Protein AF-A0A1B6FJ14-F1 (afdb_monomer_lite)

Organism: NCBI:txid1464854

InterPro domains:
  IPR021629 Mediator complex, subunit Med23 [PF11573] (1-487)
  IPR021629 Mediator complex, subunit Med23 [PTHR12691] (1-486)

pLDDT: mean 85.13, std 12.95, range [33.59, 96.62]

Structure (mmCIF, N/CA/C/O backbone):
data_AF-A0A1B6FJ14-F1
#
_entry.id   AF-A0A1B6FJ14-F1
#
loop_
_atom_site.group_PDB
_atom_site.id
_atom_site.type_symbol
_atom_site.label_atom_id
_atom_site.label_alt_id
_atom_site.label_comp_id
_atom_site.label_asym_id
_atom_site.label_entity_id
_atom_site.label_seq_id
_atom_site.pdbx_PDB_ins_code
_atom_site.Cartn_x
_atom_site.Cartn_y
_atom_site.Cartn_z
_atom_site.occupancy
_atom_site.B_iso_or_equiv
_atom_site.auth_seq_id
_atom_site.auth_comp_id
_atom_site.auth_asym_id
_atom_site.auth_atom_id
_atom_site.pdbx_PDB_model_num
ATOM 1 N N . VAL A 1 1 ? 1.986 -11.363 -23.035 1.00 88.62 1 VAL A N 1
ATOM 2 C CA . VAL A 1 1 ? 2.989 -10.595 -23.814 1.00 88.62 1 VAL A CA 1
ATOM 3 C C . VAL A 1 1 ? 2.751 -10.686 -25.316 1.00 88.62 1 VAL A C 1
ATOM 5 O O . VAL A 1 1 ? 2.374 -9.671 -25.868 1.00 88.62 1 VAL A O 1
ATOM 8 N N . ILE A 1 2 ? 2.880 -11.846 -25.982 1.00 90.25 2 ILE A N 1
ATOM 9 C CA . ILE A 1 2 ? 2.656 -11.937 -27.448 1.00 90.25 2 ILE A CA 1
ATOM 10 C C . ILE A 1 2 ? 1.263 -11.435 -27.858 1.00 90.25 2 ILE A C 1
ATOM 12 O O . ILE A 1 2 ? 1.171 -10.560 -28.704 1.00 90.25 2 ILE A O 1
ATOM 16 N N . LEU A 1 3 ? 0.205 -11.865 -27.161 1.00 90.25 3 LEU A N 1
ATOM 17 C CA . LEU A 1 3 ? -1.153 -11.353 -27.386 1.00 90.25 3 LEU A CA 1
ATOM 18 C C . LEU A 1 3 ? -1.261 -9.825 -27.214 1.00 90.25 3 LEU A C 1
ATOM 20 O O . LEU A 1 3 ? -2.037 -9.177 -27.903 1.00 90.25 3 LEU A O 1
ATOM 24 N N . ALA A 1 4 ? -0.491 -9.240 -26.290 1.00 89.81 4 ALA A N 1
ATOM 25 C CA . ALA A 1 4 ? -0.471 -7.791 -26.099 1.00 89.81 4 ALA A CA 1
ATOM 26 C C . ALA A 1 4 ? 0.242 -7.085 -27.261 1.00 89.81 4 ALA A C 1
ATOM 28 O O . ALA A 1 4 ? -0.247 -6.066 -27.726 1.00 89.81 4 ALA A O 1
ATOM 29 N N . MET A 1 5 ? 1.330 -7.669 -27.780 1.00 89.56 5 MET A N 1
ATOM 30 C CA . MET A 1 5 ? 2.004 -7.191 -28.994 1.00 89.56 5 MET A CA 1
ATOM 31 C C . MET A 1 5 ? 1.083 -7.264 -30.221 1.00 89.56 5 MET A C 1
ATOM 33 O O . MET A 1 5 ? 1.010 -6.304 -30.975 1.00 89.56 5 MET A O 1
ATOM 37 N N . GLU A 1 6 ? 0.350 -8.366 -30.399 1.00 89.69 6 GLU A N 1
ATOM 38 C CA . GLU A 1 6 ? -0.616 -8.543 -31.497 1.00 89.69 6 GLU A CA 1
ATOM 39 C C . GLU A 1 6 ? -1.762 -7.523 -31.410 1.00 89.69 6 GLU A C 1
ATOM 41 O O . GLU A 1 6 ? -2.133 -6.922 -32.415 1.00 89.69 6 GLU A O 1
ATOM 46 N N . ARG A 1 7 ? -2.284 -7.267 -30.201 1.00 88.12 7 ARG A N 1
ATOM 47 C CA . ARG A 1 7 ? -3.296 -6.222 -29.974 1.00 88.12 7 ARG A CA 1
ATOM 48 C C . ARG A 1 7 ? -2.757 -4.821 -30.237 1.00 88.12 7 ARG A C 1
ATOM 50 O O . ARG A 1 7 ? -3.455 -4.046 -30.871 1.00 88.12 7 ARG A O 1
ATOM 57 N N . SER A 1 8 ? -1.529 -4.517 -29.813 1.00 87.56 8 SER A N 1
ATOM 58 C CA . SER A 1 8 ? -0.868 -3.245 -30.140 1.00 87.56 8 SER A CA 1
ATOM 59 C C . SER A 1 8 ? -0.701 -3.042 -31.640 1.00 87.56 8 SER A C 1
ATOM 61 O O . SER A 1 8 ? -0.742 -1.907 -32.093 1.00 87.56 8 SER A O 1
ATOM 63 N N . GLU A 1 9 ? -0.522 -4.116 -32.410 1.00 85.88 9 GLU A N 1
ATOM 64 C CA . GLU A 1 9 ? -0.414 -4.029 -33.865 1.00 85.88 9 GLU A CA 1
ATOM 65 C C . GLU A 1 9 ? -1.775 -3.761 -34.529 1.00 85.88 9 GLU A C 1
ATOM 67 O O . GLU A 1 9 ? -1.866 -2.933 -35.438 1.00 85.88 9 GLU A O 1
ATOM 72 N N . ALA A 1 10 ? -2.829 -4.416 -34.027 1.00 83.38 10 ALA A N 1
ATOM 73 C CA . ALA A 1 10 ? -4.210 -4.257 -34.484 1.00 83.38 10 ALA A CA 1
ATOM 74 C C . ALA A 1 10 ? -4.867 -2.933 -34.047 1.00 83.38 10 ALA A C 1
ATOM 76 O O . ALA A 1 10 ? -5.878 -2.535 -34.628 1.00 83.38 10 ALA A O 1
ATOM 77 N N . ASP A 1 11 ? -4.313 -2.261 -33.034 1.00 78.56 11 ASP A N 1
ATOM 78 C CA . ASP A 1 11 ? -4.767 -0.946 -32.589 1.00 78.56 11 ASP A CA 1
ATOM 79 C C . ASP A 1 11 ? -4.432 0.096 -33.676 1.00 78.56 11 ASP A C 1
ATOM 81 O O . ASP A 1 11 ? -3.266 0.386 -33.971 1.00 78.56 11 ASP A O 1
ATOM 85 N N . ASN A 1 12 ? -5.478 0.611 -34.327 1.00 61.50 12 ASN A N 1
ATOM 86 C CA . ASN A 1 12 ? -5.401 1.642 -35.368 1.00 61.50 12 ASN A CA 1
ATOM 87 C C . ASN A 1 12 ? -5.776 3.034 -34.832 1.00 61.50 12 ASN A C 1
ATOM 89 O O . ASN A 1 12 ? -5.939 3.964 -35.622 1.00 61.50 12 ASN A O 1
ATOM 93 N N . SER A 1 13 ? -5.933 3.192 -33.512 1.00 59.62 13 SER A N 1
ATOM 94 C CA . SER A 1 13 ? -6.121 4.506 -32.895 1.00 59.62 13 SER A CA 1
ATOM 95 C C . SER A 1 13 ? -4.941 5.413 -33.253 1.00 59.62 13 SER A C 1
ATOM 97 O O . SER A 1 13 ? -3.783 5.023 -33.077 1.00 59.62 13 SER A O 1
ATOM 99 N N . ALA A 1 14 ? -5.226 6.608 -33.771 1.00 49.38 14 ALA A N 1
ATOM 100 C CA . ALA A 1 14 ? -4.196 7.589 -34.085 1.00 49.38 14 ALA A CA 1
ATOM 101 C C . ALA A 1 14 ? -3.351 7.899 -32.828 1.00 49.38 14 ALA A C 1
ATOM 103 O O . ALA A 1 14 ? -3.902 7.957 -31.727 1.00 49.38 14 ALA A O 1
ATOM 104 N N . PRO A 1 15 ? -2.032 8.129 -32.966 1.00 51.28 15 PRO A N 1
ATOM 105 C CA . PRO A 1 15 ? -1.120 8.362 -31.839 1.00 51.28 15 PRO A CA 1
ATOM 106 C C . PRO A 1 15 ? -1.420 9.629 -31.008 1.00 51.28 15 PRO A C 1
ATOM 108 O O . PRO A 1 15 ? -0.777 9.836 -29.979 1.00 51.28 15 PRO A O 1
ATOM 111 N N . ASP A 1 16 ? -2.379 10.459 -31.433 1.00 44.72 16 ASP A N 1
ATOM 112 C CA . ASP A 1 16 ? -2.695 11.767 -30.842 1.00 44.72 16 ASP A CA 1
ATOM 113 C C . ASP A 1 16 ? -3.984 11.815 -30.009 1.00 44.72 16 ASP A C 1
ATOM 115 O O . ASP A 1 16 ? -4.254 12.829 -29.368 1.00 44.72 16 ASP A O 1
ATOM 119 N N . THR A 1 17 ? -4.782 10.745 -29.961 1.00 46.00 17 THR A N 1
ATOM 120 C CA . THR A 1 17 ? -5.896 10.679 -29.005 1.00 46.00 17 THR A CA 1
ATOM 121 C C . THR A 1 17 ? -5.366 10.249 -27.642 1.00 46.00 17 THR A C 1
ATOM 123 O O . THR A 1 17 ? -4.935 9.113 -27.476 1.00 46.00 17 THR A O 1
ATOM 126 N N . GLU A 1 18 ? -5.421 11.154 -26.659 1.00 47.81 18 GLU A N 1
ATOM 127 C CA . GLU A 1 18 ? -5.037 10.961 -25.245 1.00 47.81 18 GLU A CA 1
ATOM 128 C C . GLU A 1 18 ? -5.833 9.861 -24.505 1.00 47.81 18 GLU A C 1
ATOM 130 O O . GLU A 1 18 ? -5.711 9.699 -23.290 1.00 47.81 18 GLU A O 1
ATOM 135 N N . GLU A 1 19 ? -6.657 9.088 -25.211 1.00 50.31 19 GLU A N 1
ATOM 136 C CA . GLU A 1 19 ? -7.414 7.991 -24.629 1.00 50.31 19 GLU A CA 1
ATOM 137 C C . GLU A 1 19 ? -6.496 6.795 -24.367 1.00 50.31 19 GLU A C 1
ATOM 139 O O . GLU A 1 19 ? -5.926 6.183 -25.272 1.00 50.31 19 GLU A O 1
ATOM 144 N N . ILE A 1 20 ? -6.370 6.443 -23.086 1.00 58.31 20 ILE A N 1
ATOM 145 C CA . ILE A 1 20 ? -5.693 5.230 -22.633 1.00 58.31 20 ILE A CA 1
ATOM 146 C C . ILE A 1 20 ? -6.404 4.024 -23.259 1.00 58.31 20 ILE A C 1
ATOM 148 O O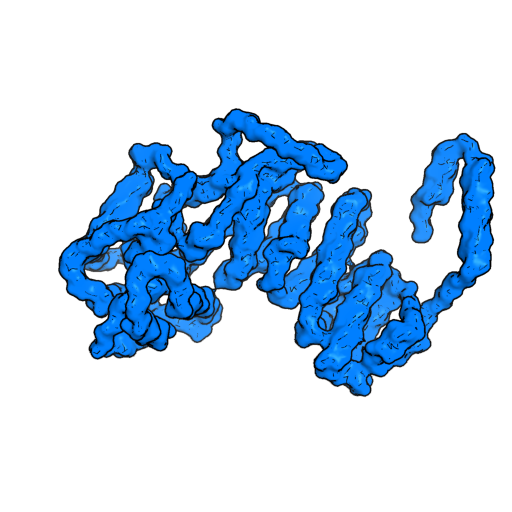 . ILE A 1 20 ? -7.467 3.606 -22.792 1.00 58.31 20 ILE A O 1
ATOM 152 N N . THR A 1 21 ? -5.825 3.454 -24.317 1.00 66.88 21 THR A N 1
ATOM 153 C CA . THR A 1 21 ? -6.451 2.334 -25.024 1.00 66.88 21 THR A CA 1
ATOM 154 C C . THR A 1 21 ? -6.507 1.088 -24.136 1.00 66.88 21 THR A C 1
ATOM 156 O O . THR A 1 21 ? -5.682 0.884 -23.239 1.00 66.88 21 THR A O 1
ATOM 159 N N . ASN A 1 22 ? -7.458 0.187 -24.404 1.00 73.44 22 ASN A N 1
ATOM 160 C CA . ASN A 1 22 ? -7.544 -1.120 -23.731 1.00 73.44 22 ASN A CA 1
ATOM 161 C C . ASN A 1 22 ? -6.219 -1.904 -23.792 1.00 73.44 22 ASN A C 1
ATOM 163 O O . ASN A 1 22 ? -5.905 -2.706 -22.908 1.00 73.44 22 ASN A O 1
ATOM 167 N N . THR A 1 23 ? -5.420 -1.650 -24.827 1.00 80.88 23 THR A N 1
ATOM 168 C CA . THR A 1 23 ? -4.091 -2.223 -25.010 1.00 80.88 23 THR A CA 1
ATOM 169 C C . THR A 1 23 ? -3.090 -1.700 -23.976 1.00 80.88 23 THR A C 1
ATOM 171 O O . THR A 1 23 ? -2.295 -2.481 -23.452 1.00 80.88 23 THR A O 1
ATOM 174 N N . HIS A 1 24 ? -3.149 -0.416 -23.613 1.00 81.38 24 HIS A N 1
ATOM 175 C CA . HIS A 1 24 ? -2.299 0.160 -22.570 1.00 81.38 24 HIS A CA 1
ATOM 176 C C . HIS A 1 24 ? -2.573 -0.464 -21.193 1.00 81.38 24 HIS A C 1
ATOM 178 O O . HIS A 1 24 ? -1.639 -0.876 -20.503 1.00 81.38 24 HIS A O 1
ATOM 184 N N . TRP A 1 25 ? -3.847 -0.642 -20.826 1.00 84.44 25 TRP A N 1
ATOM 185 C CA . TRP A 1 25 ? -4.232 -1.316 -19.578 1.00 84.44 25 TRP A CA 1
ATOM 186 C C . TRP A 1 25 ? -3.710 -2.752 -19.498 1.00 84.44 25 TRP A C 1
ATOM 188 O O . TRP A 1 25 ? -3.242 -3.192 -18.445 1.00 84.44 25 TRP A O 1
ATOM 198 N N . LEU A 1 26 ? -3.726 -3.476 -20.621 1.00 89.94 26 LEU A N 1
ATOM 199 C CA . LEU A 1 26 ? -3.150 -4.816 -20.699 1.00 89.94 26 LEU A CA 1
ATOM 200 C C . LEU A 1 26 ? -1.639 -4.801 -20.420 1.00 89.94 26 LEU A C 1
ATOM 202 O O . LEU A 1 26 ? -1.144 -5.679 -19.712 1.00 89.94 26 LEU A O 1
ATOM 206 N N . TRP A 1 27 ? -0.905 -3.813 -20.939 1.00 90.94 27 TRP A N 1
ATOM 207 C CA . TRP A 1 27 ? 0.526 -3.656 -20.667 1.00 90.94 27 TRP A CA 1
ATOM 208 C C . TRP A 1 27 ? 0.814 -3.316 -19.202 1.00 90.94 27 TRP A C 1
ATOM 210 O O . TRP A 1 27 ? 1.713 -3.921 -18.616 1.00 90.94 27 TRP A O 1
ATOM 220 N N . LEU A 1 28 ? 0.028 -2.427 -18.589 1.00 86.38 28 LEU A N 1
ATOM 221 C CA . LEU A 1 28 ? 0.143 -2.108 -17.161 1.00 86.38 28 LEU A CA 1
ATOM 222 C C . LEU A 1 28 ? -0.124 -3.337 -16.282 1.00 86.38 28 LEU A C 1
ATOM 224 O O . LEU A 1 28 ? 0.663 -3.646 -15.385 1.00 86.38 28 LEU A O 1
ATOM 228 N N . HIS A 1 29 ? -1.181 -4.094 -16.586 1.00 89.19 29 HIS A N 1
ATOM 229 C CA . HIS A 1 29 ? -1.496 -5.326 -15.868 1.00 89.19 29 HIS A CA 1
ATOM 230 C C . HIS A 1 29 ? -0.374 -6.367 -15.999 1.00 89.19 29 HIS A C 1
ATOM 232 O O . HIS A 1 29 ? 0.065 -6.941 -15.001 1.00 89.19 29 HIS A O 1
ATOM 238 N N . LEU A 1 30 ? 0.141 -6.574 -17.218 1.00 90.12 30 LEU A N 1
ATOM 239 C CA . LEU A 1 30 ? 1.275 -7.469 -17.460 1.00 90.12 30 LEU A CA 1
ATOM 240 C C . LEU A 1 30 ? 2.523 -7.037 -16.690 1.00 90.12 30 LEU A C 1
ATOM 242 O O . LEU A 1 30 ? 3.234 -7.900 -16.179 1.00 90.12 30 LEU A O 1
ATOM 246 N N . SER A 1 31 ? 2.775 -5.730 -16.599 1.00 88.25 31 SER A N 1
ATOM 247 C CA . SER A 1 31 ? 3.900 -5.174 -15.853 1.00 88.25 31 SER A CA 1
ATOM 248 C C . SER A 1 31 ? 3.872 -5.619 -14.391 1.00 88.25 31 SER A C 1
ATOM 250 O O . SER A 1 31 ? 4.818 -6.255 -13.935 1.00 88.25 31 SER A O 1
ATOM 252 N N . SER A 1 32 ? 2.775 -5.362 -13.672 1.00 86.50 32 SER A N 1
ATOM 253 C CA . SER A 1 32 ? 2.666 -5.712 -12.245 1.00 86.50 32 SER A CA 1
ATOM 254 C C . SER A 1 32 ? 2.703 -7.234 -12.015 1.00 86.50 32 SER A C 1
ATOM 256 O O . SER A 1 32 ? 3.443 -7.724 -11.160 1.00 86.50 32 SER A O 1
ATOM 258 N N . GLN A 1 33 ? 1.996 -8.014 -12.844 1.00 88.75 33 GLN A N 1
ATOM 259 C CA . GLN A 1 33 ? 1.930 -9.476 -12.701 1.00 88.75 33 GLN A CA 1
ATOM 260 C C . GLN A 1 33 ? 3.269 -10.173 -12.967 1.00 88.75 33 GLN A C 1
ATOM 262 O O . GLN A 1 33 ? 3.675 -11.059 -12.214 1.00 88.75 33 GLN A O 1
ATOM 267 N N . LEU A 1 34 ? 3.982 -9.791 -14.032 1.00 88.69 34 LEU A N 1
ATOM 268 C CA . LEU A 1 34 ? 5.263 -10.420 -14.362 1.00 88.69 34 LEU A CA 1
ATOM 269 C C . LEU A 1 34 ? 6.309 -10.168 -13.278 1.00 88.69 34 LEU A C 1
ATOM 271 O O . LEU A 1 34 ? 7.073 -11.075 -12.955 1.00 88.69 34 LEU A O 1
ATOM 275 N N . ILE A 1 35 ? 6.315 -8.973 -12.684 1.00 88.62 35 ILE A N 1
ATOM 276 C CA . ILE A 1 35 ? 7.221 -8.647 -11.579 1.00 88.62 35 ILE A CA 1
ATOM 277 C C . ILE A 1 35 ? 6.997 -9.610 -10.416 1.00 88.62 35 ILE A C 1
ATOM 279 O O . ILE A 1 35 ? 7.972 -10.163 -9.912 1.00 88.62 35 ILE A O 1
ATOM 283 N N . TYR A 1 36 ? 5.741 -9.879 -10.048 1.00 86.44 36 TYR A N 1
ATOM 284 C CA . TYR A 1 36 ? 5.411 -10.841 -8.998 1.00 86.44 36 TYR A CA 1
ATOM 285 C C . TYR A 1 36 ? 5.994 -12.234 -9.292 1.00 86.44 36 TYR A C 1
ATOM 287 O O . TYR A 1 36 ? 6.781 -12.758 -8.503 1.00 86.44 36 TYR A O 1
ATOM 295 N N . PHE A 1 37 ? 5.687 -12.822 -10.454 1.00 89.06 37 PHE A N 1
ATOM 296 C CA . PHE A 1 37 ? 6.139 -14.183 -10.772 1.00 89.06 37 PHE A CA 1
ATOM 297 C C . PHE A 1 37 ? 7.660 -14.322 -10.832 1.00 89.06 37 PHE A C 1
ATOM 299 O O . PHE A 1 37 ? 8.198 -15.352 -10.425 1.00 89.06 37 PHE A O 1
ATOM 306 N N . VAL A 1 38 ? 8.365 -13.307 -11.332 1.00 85.25 38 VAL A N 1
ATOM 307 C CA . VAL A 1 38 ? 9.826 -13.369 -11.423 1.00 85.25 38 VAL A CA 1
ATOM 308 C C . VAL A 1 38 ? 10.478 -13.087 -10.063 1.00 85.25 38 VAL A C 1
ATOM 310 O O . VAL A 1 38 ? 11.433 -13.770 -9.698 1.00 85.25 38 VAL A O 1
ATOM 313 N N . LEU A 1 39 ? 9.952 -12.144 -9.271 1.00 84.06 39 LEU A N 1
ATOM 314 C CA . LEU A 1 39 ? 10.476 -11.824 -7.936 1.00 84.06 39 LEU A CA 1
ATOM 315 C C . LEU A 1 39 ? 10.366 -13.017 -6.975 1.00 84.06 39 LEU A C 1
ATOM 317 O O . LEU A 1 39 ? 11.308 -13.293 -6.234 1.00 84.06 39 LEU A O 1
ATOM 321 N N . PHE A 1 40 ? 9.248 -13.747 -7.024 1.00 84.31 40 PHE A N 1
ATOM 322 C CA . PHE A 1 40 ? 9.023 -14.959 -6.228 1.00 84.31 40 PHE A CA 1
ATOM 323 C C . PHE A 1 40 ? 9.589 -16.236 -6.872 1.00 84.31 40 PHE A C 1
ATOM 325 O O . PHE A 1 40 ? 9.293 -17.336 -6.417 1.00 84.31 40 PHE A O 1
ATOM 332 N N . GLN A 1 41 ? 10.425 -16.101 -7.909 1.00 85.62 41 GLN A N 1
ATOM 333 C CA . GLN A 1 41 ? 11.130 -17.204 -8.577 1.00 85.62 41 GLN A CA 1
ATOM 334 C C . GLN A 1 41 ? 10.221 -18.275 -9.210 1.00 85.62 41 GLN A C 1
ATOM 336 O O . GLN A 1 41 ? 10.688 -19.359 -9.554 1.00 85.62 41 GLN A O 1
ATOM 341 N N . PHE A 1 42 ? 8.943 -17.970 -9.447 1.00 90.12 42 PHE A N 1
ATOM 342 C CA . PHE A 1 42 ? 8.042 -18.835 -10.216 1.00 90.12 42 PHE A CA 1
ATOM 343 C C . PHE A 1 42 ? 8.366 -18.822 -11.714 1.00 90.12 42 PHE A C 1
ATOM 345 O O . PHE A 1 42 ? 8.041 -19.768 -12.430 1.00 90.12 42 PHE A O 1
ATOM 352 N N . ALA A 1 43 ? 9.007 -17.756 -12.197 1.00 89.94 43 ALA A N 1
ATOM 353 C CA . ALA 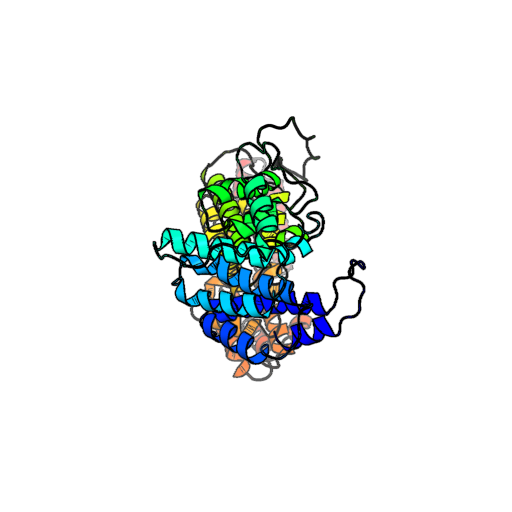A 1 43 ? 9.452 -17.637 -13.575 1.00 89.94 43 ALA A CA 1
ATOM 354 C C . ALA A 1 43 ? 10.888 -17.102 -13.665 1.00 89.94 43 ALA A C 1
ATOM 356 O O . ALA A 1 43 ? 11.313 -16.263 -12.876 1.00 89.94 43 ALA A O 1
ATOM 357 N N . SER A 1 44 ? 11.634 -17.571 -14.668 1.00 92.06 44 SER A N 1
ATOM 358 C CA . SER A 1 44 ? 13.017 -17.150 -14.917 1.00 92.06 44 SER A CA 1
ATOM 359 C C . SER A 1 44 ? 13.071 -16.083 -16.009 1.00 92.06 44 SER A C 1
ATOM 361 O O . SER A 1 44 ? 12.672 -16.332 -17.149 1.00 92.06 44 SER A O 1
ATOM 363 N N . PHE A 1 45 ? 13.597 -14.902 -15.674 1.00 92.25 45 PHE A N 1
ATOM 364 C CA . PHE A 1 45 ? 13.746 -13.778 -16.603 1.00 92.25 45 PHE A CA 1
ATOM 365 C C . PHE A 1 45 ? 14.487 -14.124 -17.909 1.00 92.25 45 PHE A C 1
ATOM 367 O O . PHE A 1 45 ? 13.909 -13.891 -18.973 1.00 92.25 45 PHE A O 1
ATOM 374 N N . PRO A 1 46 ? 15.702 -14.717 -17.897 1.00 93.62 46 PRO A N 1
ATOM 375 C CA . PRO A 1 46 ? 16.396 -15.060 -19.140 1.00 93.62 46 PRO A CA 1
ATOM 376 C C . PRO A 1 46 ? 15.585 -16.028 -20.012 1.00 93.62 46 PRO A C 1
ATOM 378 O O . PRO A 1 46 ? 15.556 -15.873 -21.234 1.00 93.62 46 PRO A O 1
ATOM 381 N N . ASN A 1 47 ? 14.867 -16.976 -19.399 1.00 93.50 47 ASN A N 1
ATOM 382 C CA . ASN A 1 47 ? 14.018 -17.922 -20.126 1.00 93.50 47 ASN A CA 1
ATOM 383 C C . ASN A 1 47 ? 12.814 -17.220 -20.764 1.00 93.50 47 ASN A C 1
ATOM 385 O O . ASN A 1 47 ? 12.493 -17.501 -21.917 1.00 93.50 47 ASN A O 1
ATOM 389 N N . ILE A 1 48 ? 12.180 -16.282 -20.050 1.00 93.31 48 ILE A N 1
ATOM 390 C CA . ILE A 1 48 ? 11.098 -15.453 -20.597 1.00 93.31 48 ILE A CA 1
ATOM 391 C C . ILE A 1 48 ? 11.604 -14.670 -21.811 1.00 93.31 48 ILE A C 1
ATOM 393 O O . ILE A 1 48 ? 10.984 -14.733 -22.869 1.00 93.31 48 ILE A O 1
ATOM 397 N N . VAL A 1 49 ? 12.735 -13.969 -21.691 1.00 94.38 49 VAL A N 1
ATOM 398 C CA . VAL A 1 49 ? 13.279 -13.130 -22.773 1.00 94.38 49 VAL A CA 1
ATOM 399 C C . VAL A 1 49 ? 13.655 -13.968 -23.996 1.00 94.38 49 VAL A C 1
ATOM 401 O O . VAL A 1 49 ? 13.290 -13.615 -25.116 1.00 94.38 49 VAL A O 1
ATOM 404 N N . MET A 1 50 ? 14.317 -15.111 -23.803 1.00 94.25 50 MET A N 1
ATOM 405 C CA . MET A 1 50 ? 14.675 -16.009 -24.908 1.00 94.25 50 MET A CA 1
ATOM 406 C C . MET A 1 50 ? 13.445 -16.643 -25.572 1.00 94.25 50 MET A C 1
ATOM 408 O O . MET A 1 50 ? 13.391 -16.741 -26.799 1.00 94.25 50 MET A O 1
ATOM 412 N N . ALA A 1 51 ? 12.434 -17.035 -24.791 1.00 94.00 51 ALA A N 1
ATOM 413 C CA . ALA A 1 51 ? 11.178 -17.550 -25.329 1.00 94.00 51 ALA A CA 1
ATOM 414 C C . ALA A 1 51 ? 10.404 -16.470 -26.101 1.00 94.00 51 ALA A C 1
ATOM 416 O O . ALA A 1 51 ? 9.837 -16.760 -27.155 1.00 94.00 51 ALA A O 1
ATOM 417 N N . LEU A 1 52 ? 10.404 -15.225 -25.612 1.00 94.12 52 LEU A N 1
ATOM 418 C CA . LEU A 1 52 ? 9.827 -14.082 -26.319 1.00 94.12 52 LEU A CA 1
ATOM 419 C C . LEU A 1 52 ? 10.556 -13.819 -27.632 1.00 94.12 52 LEU A C 1
ATOM 421 O O . LEU A 1 52 ? 9.895 -13.705 -28.657 1.00 94.12 52 LEU A O 1
ATOM 425 N N . HIS A 1 53 ? 11.889 -13.801 -27.621 1.00 94.25 53 HIS A N 1
ATOM 426 C CA . HIS A 1 53 ? 12.689 -13.659 -28.834 1.00 94.25 53 HIS A CA 1
ATOM 427 C C . HIS A 1 53 ? 12.344 -14.747 -29.860 1.00 94.25 53 HIS A C 1
ATOM 429 O O . HIS A 1 53 ? 12.064 -14.430 -31.006 1.00 94.25 53 HIS A O 1
ATOM 435 N N . SER A 1 54 ? 12.302 -16.022 -29.455 1.00 93.12 54 SER A N 1
ATOM 436 C CA . SER A 1 54 ? 11.951 -17.135 -30.353 1.00 93.12 54 SER A CA 1
ATOM 437 C C . SER A 1 54 ? 10.544 -16.995 -30.951 1.00 93.12 54 SER A C 1
ATOM 439 O O . SER A 1 54 ? 10.349 -17.230 -32.138 1.00 93.12 54 SER A O 1
ATOM 441 N N . LYS A 1 55 ? 9.561 -16.552 -30.154 1.00 92.25 55 LYS A N 1
ATOM 442 C CA . LYS A 1 55 ? 8.178 -16.359 -30.624 1.00 92.25 55 LYS A CA 1
ATOM 443 C C . LYS A 1 55 ? 7.978 -15.110 -31.486 1.00 92.25 55 LYS A C 1
ATOM 445 O O . LYS A 1 55 ? 7.040 -15.086 -32.278 1.00 92.25 55 LYS A O 1
ATOM 450 N N . LEU A 1 56 ? 8.796 -14.077 -31.294 1.00 91.69 56 LEU A N 1
ATOM 451 C CA . LEU A 1 56 ? 8.757 -12.838 -32.075 1.00 91.69 56 LEU A CA 1
ATOM 452 C C . LEU A 1 56 ? 9.628 -12.918 -33.331 1.00 91.69 56 LEU A C 1
ATOM 454 O O . LEU A 1 56 ? 9.375 -12.192 -34.286 1.00 91.69 56 LEU A O 1
ATOM 458 N N . ALA A 1 57 ? 10.630 -13.797 -33.358 1.00 89.50 57 ALA A N 1
ATOM 459 C CA . ALA A 1 57 ? 11.461 -14.013 -34.532 1.00 89.50 57 ALA A CA 1
ATOM 460 C C . ALA A 1 57 ? 10.587 -14.421 -35.729 1.00 89.50 57 ALA A C 1
ATOM 462 O O . ALA A 1 57 ? 9.808 -15.371 -35.657 1.00 89.50 57 ALA A O 1
ATOM 463 N N . GLY A 1 58 ? 10.700 -13.672 -36.827 1.00 83.19 58 GLY A N 1
ATOM 464 C CA . GLY A 1 58 ? 9.878 -13.865 -38.025 1.00 83.19 58 GLY A CA 1
ATOM 465 C C . GLY A 1 58 ? 8.477 -13.243 -37.965 1.00 83.19 58 GLY A C 1
ATOM 466 O O . GLY A 1 58 ? 7.713 -13.422 -38.908 1.00 83.19 58 GLY A O 1
ATOM 467 N N . ARG A 1 59 ? 8.127 -12.508 -36.898 1.00 86.31 59 ARG A N 1
ATOM 468 C CA . ARG A 1 59 ? 6.888 -11.719 -36.805 1.00 86.31 59 ARG A CA 1
ATOM 469 C C . ARG A 1 59 ? 7.218 -10.226 -36.760 1.00 86.31 59 ARG A C 1
ATOM 471 O O . ARG A 1 59 ? 7.931 -9.784 -35.863 1.00 86.31 59 ARG A O 1
ATOM 478 N N . ASP A 1 60 ? 6.643 -9.434 -37.660 1.00 84.00 60 ASP A N 1
ATOM 479 C CA . ASP A 1 60 ? 6.800 -7.970 -37.664 1.00 84.00 60 ASP A CA 1
ATOM 480 C C . ASP A 1 60 ? 5.819 -7.281 -36.698 1.00 84.00 60 ASP A C 1
ATOM 482 O O . ASP A 1 60 ? 4.990 -6.469 -37.088 1.00 84.00 60 ASP A O 1
ATOM 486 N N . LEU A 1 61 ? 5.910 -7.619 -35.408 1.00 86.69 61 LEU A N 1
ATOM 487 C CA . LEU A 1 61 ? 5.133 -6.979 -34.339 1.00 86.69 61 LEU A CA 1
ATOM 488 C C . LEU A 1 61 ? 6.005 -5.936 -33.640 1.00 86.69 61 LEU A C 1
ATOM 490 O O . LEU A 1 61 ? 6.830 -6.290 -32.793 1.00 86.69 61 LEU A O 1
ATOM 494 N N . ARG A 1 62 ? 5.851 -4.656 -33.997 1.00 85.69 62 ARG A N 1
ATOM 495 C CA . ARG A 1 62 ? 6.777 -3.599 -33.543 1.00 85.69 62 ARG A CA 1
ATOM 496 C C . ARG A 1 62 ? 6.100 -2.442 -32.823 1.00 85.69 62 ARG A C 1
ATOM 498 O O . ARG A 1 62 ? 6.767 -1.819 -32.000 1.00 85.69 62 ARG A O 1
ATOM 505 N N . LYS A 1 63 ? 4.798 -2.193 -33.023 1.00 86.81 63 LYS A N 1
ATOM 506 C CA . LYS A 1 63 ? 4.107 -1.065 -32.363 1.00 86.81 63 LYS A CA 1
ATOM 507 C C . LYS A 1 63 ? 4.173 -1.130 -30.829 1.00 86.81 63 LYS A C 1
ATOM 509 O O . LYS A 1 63 ? 4.316 -0.109 -30.170 1.00 86.81 63 LYS A O 1
ATOM 514 N N . GLY A 1 64 ? 4.135 -2.331 -30.247 1.00 88.50 64 GLY A N 1
ATOM 515 C CA . GLY A 1 64 ? 4.189 -2.541 -28.792 1.00 88.50 64 GLY A CA 1
ATOM 516 C C . GLY A 1 64 ? 5.593 -2.564 -28.165 1.00 88.50 64 GLY A C 1
ATOM 517 O O . GLY A 1 64 ? 5.710 -2.856 -26.973 1.00 88.50 64 GLY A O 1
ATOM 518 N N . ARG A 1 65 ? 6.667 -2.307 -28.931 1.00 92.62 65 ARG A N 1
ATOM 519 C CA . ARG A 1 65 ? 8.055 -2.519 -28.468 1.00 92.62 65 ARG A CA 1
ATOM 520 C C . ARG A 1 65 ? 8.420 -1.694 -27.233 1.00 92.62 65 ARG A C 1
ATOM 522 O O . ARG A 1 65 ? 9.034 -2.228 -26.314 1.00 92.62 65 ARG A O 1
ATOM 529 N N . ASP A 1 66 ? 7.983 -0.440 -27.167 1.00 93.31 66 ASP A N 1
ATOM 530 C CA . ASP A 1 66 ? 8.329 0.466 -26.065 1.00 93.31 66 ASP A CA 1
ATOM 531 C C . ASP A 1 66 ? 7.611 0.063 -24.768 1.00 93.31 66 ASP A C 1
ATOM 533 O O . ASP A 1 66 ? 8.199 0.072 -23.686 1.00 93.31 66 ASP A O 1
ATOM 537 N N . HIS A 1 67 ? 6.363 -0.409 -24.868 1.00 93.31 67 HIS A N 1
ATOM 538 C CA . HIS A 1 67 ? 5.651 -0.989 -23.728 1.00 93.31 67 HIS A CA 1
ATOM 539 C C . HIS A 1 67 ? 6.298 -2.291 -23.246 1.00 93.31 67 HIS A C 1
ATOM 541 O O . HIS A 1 67 ? 6.416 -2.503 -22.039 1.00 93.31 67 HIS A O 1
ATOM 547 N N . LEU A 1 68 ? 6.773 -3.140 -24.162 1.00 94.69 68 LEU A N 1
ATOM 548 C CA . LEU A 1 68 ? 7.524 -4.337 -23.793 1.00 94.69 68 LEU A CA 1
ATOM 549 C C . LEU A 1 68 ? 8.827 -3.977 -23.067 1.00 94.69 68 LEU A C 1
ATOM 551 O O . LEU A 1 68 ? 9.121 -4.557 -22.022 1.00 94.69 68 LEU A O 1
ATOM 555 N N . MET A 1 69 ? 9.587 -3.008 -23.582 1.00 95.62 69 MET A N 1
ATOM 556 C CA . MET A 1 69 ? 10.820 -2.551 -22.936 1.00 95.62 69 MET A CA 1
ATOM 557 C C . MET A 1 69 ? 10.543 -1.926 -21.572 1.00 95.62 69 MET A C 1
ATOM 559 O O . MET A 1 69 ? 11.288 -2.188 -20.634 1.00 95.62 69 MET A O 1
ATOM 563 N N . TRP A 1 70 ? 9.442 -1.193 -21.412 1.00 95.50 70 TRP A N 1
ATOM 564 C CA . TRP A 1 70 ? 9.007 -0.696 -20.107 1.00 95.50 70 TRP A CA 1
ATOM 565 C C . TRP A 1 70 ? 8.756 -1.822 -19.098 1.00 95.50 70 TRP A C 1
ATOM 567 O O . TRP A 1 70 ? 9.288 -1.776 -17.990 1.00 95.50 70 TRP A O 1
ATOM 577 N N . VAL A 1 71 ? 8.010 -2.863 -19.486 1.00 94.69 71 VAL A N 1
ATOM 578 C CA . VAL A 1 71 ? 7.746 -4.037 -18.633 1.00 94.69 71 VAL A CA 1
ATOM 579 C C . VAL A 1 71 ? 9.049 -4.722 -18.215 1.00 94.69 71 VAL A C 1
ATOM 581 O O . VAL A 1 71 ? 9.233 -5.067 -17.049 1.00 94.69 71 VAL A O 1
ATOM 584 N N . LEU A 1 72 ? 9.979 -4.903 -19.156 1.00 94.88 72 LEU A N 1
ATOM 585 C CA . LEU A 1 72 ? 11.268 -5.545 -18.887 1.00 94.88 72 LEU A CA 1
ATOM 586 C C . LEU A 1 72 ? 12.168 -4.659 -18.012 1.00 94.88 72 LEU A C 1
ATOM 588 O O . LEU A 1 72 ? 12.837 -5.170 -17.113 1.00 94.88 72 LEU A O 1
ATOM 592 N N . LEU A 1 73 ? 12.135 -3.337 -18.210 1.00 95.81 73 LEU A N 1
ATOM 593 C CA . LEU A 1 73 ? 12.854 -2.370 -17.384 1.00 95.81 73 LEU A CA 1
ATOM 594 C C . LEU A 1 73 ? 12.430 -2.454 -15.916 1.00 95.81 73 LEU A C 1
ATOM 596 O O . LEU A 1 73 ? 13.307 -2.402 -15.056 1.00 95.81 73 LEU A O 1
ATOM 600 N N . GLN A 1 74 ? 11.134 -2.627 -15.620 1.00 93.56 74 GLN A N 1
ATOM 601 C CA . GLN A 1 74 ? 10.661 -2.754 -14.234 1.00 93.56 74 GLN A CA 1
ATOM 602 C C . GLN A 1 74 ? 11.406 -3.852 -13.473 1.00 93.56 74 GLN A C 1
ATOM 604 O O . GLN A 1 74 ? 11.846 -3.651 -12.339 1.00 93.56 74 GLN A O 1
ATOM 609 N N . PHE A 1 75 ? 11.582 -5.006 -14.120 1.00 91.38 75 PHE A N 1
ATOM 610 C CA . PHE A 1 75 ? 12.293 -6.125 -13.525 1.00 91.38 75 PHE A CA 1
ATOM 611 C C . PHE A 1 75 ? 13.801 -5.875 -13.446 1.00 91.38 75 PHE A C 1
ATOM 613 O O . PHE A 1 75 ? 14.412 -6.124 -12.405 1.00 91.38 75 PHE A O 1
ATOM 620 N N . ILE A 1 76 ? 14.411 -5.382 -14.528 1.00 93.75 76 ILE A N 1
ATOM 621 C CA . ILE A 1 76 ? 15.859 -5.146 -14.593 1.00 93.75 76 ILE A CA 1
ATOM 622 C C . ILE A 1 76 ? 16.264 -4.136 -13.522 1.00 93.75 76 ILE A C 1
ATOM 624 O O . ILE A 1 76 ? 17.088 -4.448 -12.669 1.00 93.75 76 ILE A O 1
ATOM 628 N N . SER A 1 77 ? 15.635 -2.963 -13.501 1.00 92.44 77 SER A N 1
ATOM 629 C CA . SER A 1 77 ? 15.934 -1.904 -12.536 1.00 92.44 77 SER A CA 1
ATOM 630 C C . SER A 1 77 ? 15.787 -2.380 -11.082 1.00 92.44 77 SER A C 1
ATOM 632 O O . SER A 1 77 ? 16.653 -2.093 -10.259 1.00 92.44 77 SER A O 1
ATOM 634 N N . GLY A 1 78 ? 14.760 -3.183 -10.770 1.00 88.25 78 GLY A N 1
ATOM 635 C CA . GLY A 1 78 ? 14.511 -3.680 -9.411 1.00 88.25 78 GLY A CA 1
ATOM 636 C C . GLY A 1 78 ? 15.373 -4.862 -8.953 1.00 88.25 78 GLY A C 1
ATOM 637 O O . GLY A 1 78 ? 15.504 -5.084 -7.751 1.00 88.25 78 GLY A O 1
ATOM 638 N N . SER A 1 79 ? 15.957 -5.641 -9.870 1.00 90.25 79 SER A N 1
ATOM 639 C CA . SER A 1 79 ? 16.604 -6.922 -9.530 1.00 90.25 79 SER A CA 1
ATOM 640 C C . SER A 1 79 ? 18.068 -7.041 -9.964 1.00 90.25 79 SER A C 1
ATOM 642 O O . SER A 1 79 ? 18.766 -7.941 -9.482 1.00 90.25 79 SER A O 1
ATOM 644 N N . ILE A 1 80 ? 18.563 -6.142 -10.825 1.00 91.31 80 ILE A N 1
ATOM 645 C CA . ILE A 1 80 ? 19.911 -6.222 -11.409 1.00 91.31 80 ILE A CA 1
ATOM 646 C C . ILE A 1 80 ? 21.029 -6.175 -10.366 1.00 91.31 80 ILE A C 1
ATOM 648 O O . ILE A 1 80 ? 22.069 -6.794 -10.559 1.00 91.31 80 ILE A O 1
ATOM 652 N N . GLN A 1 81 ? 20.823 -5.502 -9.231 1.00 87.44 81 GLN A N 1
ATOM 653 C CA . GLN A 1 81 ? 21.837 -5.442 -8.174 1.00 87.44 81 GLN A CA 1
ATOM 654 C C . GLN A 1 81 ? 22.071 -6.800 -7.493 1.00 87.44 81 GLN A C 1
ATOM 656 O O . GLN A 1 81 ? 23.197 -7.092 -7.100 1.00 87.44 81 GLN A O 1
ATOM 661 N N . ARG A 1 82 ? 21.030 -7.636 -7.369 1.00 87.69 82 ARG A N 1
ATOM 662 C CA . ARG A 1 82 ? 21.084 -8.922 -6.646 1.00 87.69 82 ARG A CA 1
ATOM 663 C C . ARG A 1 82 ? 21.360 -10.128 -7.542 1.00 87.69 82 ARG A C 1
ATOM 665 O O . ARG A 1 82 ? 21.601 -11.215 -7.031 1.00 87.69 82 ARG A O 1
ATOM 672 N N . ASN A 1 83 ? 21.294 -9.953 -8.858 1.00 89.25 83 ASN A N 1
ATOM 673 C CA . ASN A 1 83 ? 21.405 -11.034 -9.831 1.00 89.25 83 ASN A CA 1
ATOM 674 C C . ASN A 1 83 ? 22.662 -10.871 -10.698 1.00 89.25 83 ASN A C 1
ATOM 676 O O . ASN A 1 83 ? 23.111 -9.744 -10.926 1.00 89.25 83 ASN A O 1
ATOM 680 N N . PRO A 1 84 ? 23.232 -11.974 -11.214 1.00 90.38 84 PRO A N 1
ATOM 681 C CA . PRO A 1 84 ? 24.379 -11.904 -12.108 1.00 90.38 84 PRO A CA 1
ATOM 682 C C . PRO A 1 84 ? 23.999 -11.249 -13.440 1.00 90.38 84 PRO A C 1
ATOM 684 O O . PRO A 1 84 ? 22.912 -11.481 -13.975 1.00 90.38 84 PRO A O 1
ATOM 687 N N . LEU A 1 85 ? 24.931 -10.484 -14.016 1.00 89.94 85 LEU A N 1
ATOM 688 C CA . LEU A 1 85 ? 24.742 -9.776 -15.286 1.00 89.94 85 LEU A CA 1
ATOM 689 C C . LEU A 1 85 ? 24.288 -10.701 -16.433 1.00 89.94 85 LEU A C 1
ATOM 691 O O . LEU A 1 85 ? 23.441 -10.316 -17.239 1.00 89.94 85 LEU A O 1
ATOM 695 N N . ASN A 1 86 ? 24.791 -11.942 -16.470 1.00 90.19 86 ASN A N 1
ATOM 696 C CA . ASN A 1 86 ? 24.470 -12.939 -17.499 1.00 90.19 86 ASN A CA 1
ATOM 697 C C . ASN A 1 86 ? 22.968 -13.226 -17.632 1.00 90.19 86 ASN A C 1
ATOM 699 O O . ASN A 1 86 ? 22.503 -13.516 -18.734 1.00 90.19 86 ASN A O 1
ATOM 703 N N . ASN A 1 87 ? 22.198 -13.087 -16.547 1.00 91.00 87 ASN A N 1
ATOM 704 C CA . ASN A 1 87 ? 20.750 -13.300 -16.572 1.00 91.00 87 ASN A CA 1
ATOM 705 C C . ASN A 1 87 ? 20.021 -12.252 -17.426 1.00 91.00 87 ASN A C 1
ATOM 707 O O . ASN A 1 87 ? 18.908 -12.505 -17.881 1.00 91.00 87 ASN A O 1
ATOM 711 N N . PHE A 1 88 ? 20.640 -11.093 -17.659 1.00 92.81 88 PHE A N 1
ATOM 712 C CA . PHE A 1 88 ? 20.032 -9.969 -18.366 1.00 92.81 88 PHE A CA 1
ATOM 713 C C . PHE A 1 88 ? 20.558 -9.788 -19.795 1.00 92.81 88 PHE A C 1
ATOM 715 O O . PHE A 1 88 ? 19.894 -9.147 -20.604 1.00 92.81 88 PHE A O 1
ATOM 722 N N . LEU A 1 89 ? 21.695 -10.398 -20.152 1.00 91.25 89 LEU A N 1
ATOM 723 C CA . LEU A 1 89 ? 22.272 -10.321 -21.502 1.00 91.25 89 LEU A CA 1
ATOM 724 C C . LEU A 1 89 ? 21.349 -10.798 -22.643 1.00 91.25 89 LEU A C 1
ATOM 726 O O . LEU A 1 89 ? 21.455 -10.230 -23.734 1.00 91.25 89 LEU A O 1
ATOM 730 N N . PRO A 1 90 ? 20.414 -11.758 -22.456 1.00 92.88 90 PRO A N 1
ATOM 731 C CA . PRO A 1 90 ? 19.422 -12.089 -23.482 1.00 92.88 90 PRO A CA 1
ATOM 732 C C . PRO A 1 90 ? 18.622 -10.890 -24.010 1.00 92.88 90 PRO A C 1
ATOM 734 O O . PRO A 1 90 ? 18.162 -10.923 -25.150 1.00 92.88 90 PRO A O 1
ATOM 737 N N . MET A 1 91 ? 18.510 -9.808 -23.230 1.00 92.31 91 MET A N 1
ATOM 738 C CA . MET A 1 91 ? 17.871 -8.561 -23.657 1.00 92.31 91 MET A CA 1
ATOM 739 C C . MET A 1 91 ? 18.513 -7.945 -24.897 1.00 92.31 91 MET A C 1
ATOM 741 O O . MET A 1 91 ? 17.809 -7.355 -25.711 1.00 92.31 91 MET A O 1
ATOM 745 N N . LEU A 1 92 ? 19.827 -8.109 -25.072 1.00 91.19 92 LEU A N 1
ATOM 746 C CA . LEU A 1 92 ? 20.549 -7.551 -26.215 1.00 91.19 92 LEU A CA 1
ATOM 747 C C . LEU A 1 92 ? 20.061 -8.163 -27.536 1.00 91.19 92 LEU A C 1
ATOM 749 O O . LEU A 1 92 ? 19.913 -7.451 -28.521 1.00 91.19 92 LEU A O 1
ATOM 753 N N . LYS A 1 93 ? 19.734 -9.464 -27.536 1.00 90.50 93 LYS A N 1
ATOM 754 C CA . LYS A 1 93 ? 19.160 -10.146 -28.708 1.00 90.50 93 LYS A CA 1
ATOM 755 C C . LYS A 1 93 ? 17.751 -9.646 -29.014 1.00 90.50 93 LYS A C 1
ATOM 757 O O . LYS A 1 93 ? 17.380 -9.490 -30.170 1.00 90.50 93 LYS A O 1
ATOM 762 N N . LEU A 1 94 ? 16.956 -9.395 -27.973 1.00 92.12 94 LEU A N 1
ATOM 763 C CA . LEU A 1 94 ? 15.603 -8.868 -28.133 1.00 92.12 94 LEU A CA 1
ATOM 764 C C . LEU A 1 94 ? 15.614 -7.426 -28.666 1.00 92.12 94 LEU A C 1
ATOM 766 O O . LEU A 1 94 ? 14.762 -7.071 -29.474 1.00 92.12 94 LEU A O 1
ATOM 770 N N . TYR A 1 95 ? 16.595 -6.620 -28.254 1.00 92.56 95 TYR A N 1
ATOM 771 C CA . TYR A 1 95 ? 16.832 -5.294 -28.820 1.00 92.56 95 TYR A CA 1
ATOM 772 C C . TYR A 1 95 ? 17.112 -5.361 -30.328 1.00 92.56 95 TYR A C 1
ATOM 774 O O . TYR A 1 95 ? 16.433 -4.677 -31.090 1.00 92.56 95 TYR A O 1
ATOM 782 N N . ASP A 1 96 ? 18.036 -6.231 -30.753 1.00 90.50 96 ASP A N 1
ATOM 783 C CA . ASP A 1 96 ? 18.407 -6.391 -32.169 1.00 90.50 96 ASP A CA 1
ATOM 784 C C . ASP A 1 96 ? 17.213 -6.759 -33.057 1.00 90.50 96 ASP A C 1
ATOM 786 O O . ASP A 1 96 ? 17.135 -6.345 -34.211 1.00 90.50 96 ASP A O 1
ATOM 790 N N . LEU A 1 97 ? 16.265 -7.517 -32.504 1.00 91.50 97 LEU A N 1
ATOM 791 C CA . LEU A 1 97 ? 15.048 -7.918 -33.199 1.00 91.50 97 LEU A CA 1
ATOM 792 C C . LEU A 1 97 ? 14.029 -6.771 -33.336 1.00 91.50 97 LEU A C 1
ATOM 794 O O . LEU A 1 97 ? 13.368 -6.658 -34.366 1.00 91.50 97 LEU A O 1
ATOM 798 N N . LEU A 1 98 ? 13.866 -5.942 -32.299 1.00 91.12 98 LEU A N 1
ATOM 799 C CA . LEU A 1 98 ? 12.779 -4.952 -32.208 1.00 91.12 98 LEU A CA 1
ATOM 800 C C . LEU A 1 98 ? 13.169 -3.538 -32.668 1.00 91.12 98 LEU A C 1
ATOM 802 O O . LEU A 1 98 ? 12.290 -2.725 -32.970 1.00 91.12 98 LEU A O 1
ATOM 806 N N . TYR A 1 99 ? 14.467 -3.243 -32.741 1.00 90.81 99 TYR A N 1
ATOM 807 C CA . TYR A 1 99 ? 15.003 -1.948 -33.167 1.00 90.81 99 TYR A CA 1
ATOM 808 C C . TYR A 1 99 ? 15.992 -2.123 -34.334 1.00 90.81 99 TYR A C 1
ATOM 810 O O . TYR A 1 99 ? 17.197 -1.957 -34.153 1.00 90.81 99 TYR A O 1
ATOM 818 N N . PRO A 1 100 ? 15.510 -2.446 -35.551 1.00 84.50 100 PRO A N 1
ATOM 819 C CA . PRO A 1 100 ? 16.371 -2.610 -36.726 1.00 84.50 100 PRO A CA 1
ATOM 820 C C . PRO A 1 100 ? 16.817 -1.275 -37.350 1.00 84.50 100 PRO A C 1
ATOM 822 O O . PRO A 1 100 ? 17.543 -1.268 -38.346 1.00 84.50 100 PRO A O 1
ATOM 825 N N . GLU A 1 101 ? 16.355 -0.143 -36.810 1.00 84.00 101 GLU A N 1
ATOM 826 C CA . GLU A 1 101 ? 16.662 1.196 -37.309 1.00 84.00 101 GLU A CA 1
ATOM 827 C C . GLU A 1 101 ? 18.157 1.510 -37.146 1.00 84.00 101 GLU A C 1
ATOM 829 O O . GLU A 1 101 ? 18.744 1.345 -36.073 1.00 84.00 101 GLU A O 1
ATOM 834 N N . LYS A 1 102 ? 18.779 1.993 -38.228 1.00 78.88 102 LYS A N 1
ATOM 835 C CA . LYS A 1 102 ? 20.188 2.423 -38.236 1.00 78.88 102 LYS A CA 1
ATOM 836 C C . LYS A 1 102 ? 20.361 3.884 -37.808 1.00 78.88 102 LYS A C 1
ATOM 838 O O . LYS A 1 102 ? 21.440 4.272 -37.352 1.00 78.88 102 LYS A O 1
ATOM 843 N N . GLU A 1 103 ? 19.311 4.683 -37.970 1.00 86.50 103 GLU A N 1
ATOM 844 C CA . GLU A 1 103 ? 19.295 6.092 -37.589 1.00 86.50 103 GLU A CA 1
ATOM 845 C C . GLU A 1 103 ? 19.010 6.265 -36.090 1.00 86.50 103 GLU A C 1
ATOM 847 O O . GLU A 1 103 ? 18.334 5.423 -35.495 1.00 86.50 103 GLU A O 1
ATOM 852 N N . PRO A 1 104 ? 19.528 7.331 -35.453 1.00 87.00 104 PRO A N 1
ATOM 853 C CA . PRO A 1 104 ? 19.214 7.639 -34.064 1.00 87.00 104 PRO A CA 1
ATOM 854 C C . PRO A 1 104 ? 17.726 7.927 -33.864 1.00 87.00 104 PRO A C 1
ATOM 856 O O . PRO A 1 104 ? 17.135 8.712 -34.605 1.00 87.00 104 PRO A O 1
ATOM 859 N N . LEU A 1 105 ? 17.142 7.344 -32.818 1.00 89.50 105 LEU A N 1
ATOM 860 C CA . LEU A 1 105 ? 15.788 7.674 -32.385 1.00 89.50 105 LEU A CA 1
ATOM 861 C C . LEU A 1 105 ? 15.734 9.115 -31.866 1.00 89.50 105 LEU A C 1
ATOM 863 O O . LEU A 1 105 ? 16.649 9.589 -31.184 1.00 89.50 105 LEU A O 1
ATOM 867 N N . GLN A 1 106 ? 14.649 9.811 -32.199 1.00 89.38 106 GLN A N 1
ATOM 868 C CA . GLN A 1 106 ? 14.408 11.176 -31.741 1.00 89.38 106 GLN A CA 1
ATOM 869 C C . GLN A 1 106 ? 13.988 11.190 -30.272 1.00 89.38 106 GLN A C 1
ATOM 871 O O . GLN A 1 106 ? 13.256 10.310 -29.825 1.00 89.38 106 GLN A O 1
ATOM 876 N N . VAL A 1 107 ? 14.405 12.230 -29.543 1.00 89.19 107 VAL A N 1
ATOM 877 C CA . VAL A 1 107 ? 13.990 12.424 -28.149 1.00 89.19 107 VAL A CA 1
ATOM 878 C C . VAL A 1 107 ? 12.465 12.585 -28.098 1.00 89.19 107 VAL A C 1
ATOM 880 O O . VAL A 1 107 ? 11.939 13.492 -28.747 1.00 89.19 107 VAL A O 1
ATOM 883 N N . PRO A 1 108 ? 11.752 11.739 -27.340 1.00 90.12 108 PRO A N 1
ATOM 884 C CA . PRO A 1 108 ? 10.307 11.834 -27.220 1.00 90.12 108 PRO A CA 1
ATOM 885 C C . PRO A 1 108 ? 9.867 13.071 -26.427 1.00 90.12 108 PRO A C 1
ATOM 887 O O . PRO A 1 108 ? 10.629 13.618 -25.628 1.00 90.12 108 PRO A O 1
ATOM 890 N N . ASP A 1 109 ? 8.612 13.485 -26.611 1.00 89.38 109 ASP A N 1
ATOM 891 C CA . ASP A 1 109 ? 8.031 14.621 -25.889 1.00 89.38 109 ASP A CA 1
ATOM 892 C C . ASP A 1 109 ? 7.946 14.341 -24.381 1.00 89.38 109 ASP A C 1
ATOM 894 O O . ASP A 1 109 ? 7.124 13.552 -23.911 1.00 89.38 109 ASP A O 1
ATOM 898 N N . VAL A 1 110 ? 8.797 15.025 -23.614 1.00 89.25 110 VAL A N 1
ATOM 899 C CA . VAL A 1 110 ? 8.921 14.864 -22.159 1.00 89.25 110 VAL A CA 1
ATOM 900 C C . VAL A 1 110 ? 7.722 15.388 -21.372 1.00 89.25 110 VAL A C 1
ATOM 902 O O . VAL A 1 110 ? 7.672 15.171 -20.164 1.00 89.25 110 VAL A O 1
ATOM 905 N N . ASN A 1 111 ? 6.756 16.049 -22.015 1.00 89.38 111 ASN A N 1
ATOM 906 C CA . ASN A 1 111 ? 5.498 16.448 -21.379 1.00 89.38 111 ASN A CA 1
ATOM 907 C C . ASN A 1 111 ? 4.448 15.327 -21.398 1.00 89.38 111 ASN A C 1
ATOM 909 O O . ASN A 1 111 ? 3.443 15.424 -20.697 1.00 89.38 111 ASN A O 1
ATOM 913 N N . LYS A 1 112 ? 4.672 14.248 -22.163 1.00 89.38 112 LYS A N 1
ATOM 914 C CA . LYS A 1 112 ? 3.780 13.083 -22.218 1.00 89.38 112 LYS A CA 1
ATOM 915 C C . LYS A 1 112 ? 4.339 11.931 -21.371 1.00 89.38 112 LYS A C 1
ATOM 917 O O . LYS A 1 112 ? 5.529 11.634 -21.472 1.00 89.38 112 LYS A O 1
ATOM 922 N N . PRO A 1 113 ? 3.510 11.196 -20.605 1.00 87.75 113 PRO A N 1
ATOM 923 C CA . PRO A 1 113 ? 3.981 10.082 -19.768 1.00 87.75 113 PRO A CA 1
ATOM 924 C C . PRO A 1 113 ? 4.615 8.945 -20.586 1.00 87.75 113 PRO A C 1
ATOM 926 O O . PRO A 1 113 ? 5.547 8.280 -20.128 1.00 87.75 113 PRO A O 1
ATOM 929 N N . LEU A 1 114 ? 4.169 8.762 -21.836 1.00 89.88 114 LEU A N 1
ATOM 930 C CA . LEU A 1 114 ? 4.676 7.740 -22.755 1.00 89.88 114 LEU A CA 1
ATOM 931 C C . LEU A 1 114 ? 6.178 7.885 -23.058 1.00 89.88 114 LEU A C 1
ATOM 933 O O . LEU A 1 114 ? 6.820 6.897 -23.420 1.00 89.88 114 LEU A O 1
ATOM 937 N N . CYS A 1 115 ? 6.771 9.066 -22.837 1.00 92.38 115 CYS A N 1
ATOM 938 C CA . CYS A 1 115 ? 8.210 9.264 -23.003 1.00 92.38 115 CYS A CA 1
ATOM 939 C C . CYS A 1 115 ? 9.034 8.288 -22.144 1.00 92.38 115 CYS A C 1
ATOM 941 O O . CYS A 1 115 ? 10.103 7.842 -22.563 1.00 92.38 115 CYS A O 1
ATOM 943 N N . THR A 1 116 ? 8.514 7.878 -20.980 1.00 93.56 116 THR A N 1
ATOM 944 C CA . THR A 1 116 ? 9.169 6.900 -20.098 1.00 93.56 116 THR A CA 1
ATOM 945 C C . THR A 1 116 ? 9.225 5.499 -20.697 1.00 93.56 116 THR A C 1
ATOM 947 O O . THR A 1 116 ? 10.220 4.796 -20.513 1.00 93.56 116 THR A O 1
ATOM 950 N N . HIS A 1 117 ? 8.216 5.118 -21.483 1.00 94.00 117 HIS A N 1
ATOM 951 C CA . HIS A 1 117 ? 8.200 3.858 -22.219 1.00 94.00 117 HIS A CA 1
ATOM 952 C C . HIS A 1 117 ? 9.160 3.911 -23.412 1.00 94.00 117 HIS A C 1
ATOM 954 O O . HIS A 1 117 ? 9.946 2.990 -23.614 1.00 94.00 117 HIS A O 1
ATOM 960 N N . GLN A 1 118 ? 9.153 5.015 -24.161 1.00 92.62 118 GLN A N 1
ATOM 961 C CA . GLN A 1 118 ? 10.018 5.208 -25.332 1.00 92.62 118 GLN A CA 1
ATOM 962 C C . GLN A 1 118 ? 11.507 5.271 -24.953 1.00 92.62 118 GLN A C 1
ATOM 964 O O . GLN A 1 118 ? 12.366 4.751 -25.665 1.00 92.62 118 GLN A O 1
ATOM 969 N N . MET A 1 119 ? 11.834 5.841 -23.789 1.00 94.31 119 MET A N 1
ATOM 970 C CA . MET A 1 119 ? 13.200 5.837 -23.256 1.00 94.31 119 MET A CA 1
ATOM 971 C C . MET A 1 119 ? 13.567 4.557 -22.488 1.00 94.31 119 MET A C 1
ATOM 973 O O . MET A 1 119 ? 14.726 4.405 -22.093 1.00 94.31 119 MET A O 1
ATOM 977 N N . ALA A 1 120 ? 12.636 3.614 -22.292 1.00 96.00 120 ALA A N 1
ATOM 978 C CA . ALA A 1 120 ? 12.865 2.447 -21.443 1.00 96.00 120 ALA A CA 1
ATOM 979 C C . ALA A 1 120 ? 14.054 1.599 -21.910 1.00 96.00 120 ALA A C 1
ATOM 981 O O . ALA A 1 120 ? 14.852 1.152 -21.087 1.00 96.00 120 ALA A O 1
ATOM 982 N N . ILE A 1 121 ? 14.226 1.426 -23.223 1.00 95.25 121 ILE A N 1
ATOM 983 C CA . ILE A 1 121 ? 15.359 0.682 -23.785 1.00 95.25 121 ILE A CA 1
ATOM 984 C C . ILE A 1 121 ? 16.709 1.336 -23.456 1.00 95.25 121 ILE A C 1
ATOM 986 O O . ILE A 1 121 ? 17.669 0.647 -23.102 1.00 95.25 121 ILE A O 1
ATOM 990 N N . THR A 1 122 ? 16.778 2.668 -23.498 1.00 94.94 122 THR A N 1
ATOM 991 C CA . THR A 1 122 ? 17.979 3.420 -23.122 1.00 94.94 122 THR A CA 1
ATOM 992 C C . THR A 1 122 ? 18.263 3.251 -21.631 1.00 94.94 122 THR A C 1
ATOM 994 O O . THR A 1 122 ? 19.404 2.986 -21.252 1.00 94.94 122 THR A O 1
ATOM 997 N N . CYS A 1 123 ? 17.230 3.313 -20.782 1.00 95.94 123 CYS A N 1
ATOM 998 C CA . CYS A 1 123 ? 17.354 3.040 -19.349 1.00 95.94 123 CYS A CA 1
ATOM 999 C C . CYS A 1 123 ? 17.886 1.624 -19.085 1.00 95.94 123 CYS A C 1
ATOM 1001 O O . CYS A 1 123 ? 18.804 1.467 -18.281 1.00 95.94 123 CYS A O 1
ATOM 1003 N N . ILE A 1 124 ? 17.378 0.601 -19.786 1.00 95.69 124 ILE A N 1
ATOM 1004 C CA . ILE A 1 124 ? 17.877 -0.782 -19.680 1.00 95.69 124 ILE A CA 1
ATOM 1005 C C . ILE A 1 124 ? 19.376 -0.828 -19.978 1.00 95.69 124 ILE A C 1
ATOM 1007 O O . ILE A 1 124 ? 20.140 -1.413 -19.209 1.00 95.69 124 ILE A O 1
ATOM 1011 N N . TRP A 1 125 ? 19.813 -0.176 -21.056 1.00 94.50 125 TRP A N 1
ATOM 1012 C CA . TRP A 1 125 ? 21.223 -0.160 -21.436 1.00 94.50 125 TRP A CA 1
ATOM 1013 C C . TRP A 1 125 ? 22.107 0.504 -20.376 1.00 94.50 125 TRP A C 1
ATOM 1015 O O . TRP A 1 125 ? 23.170 -0.021 -20.048 1.00 94.50 125 TRP A O 1
ATOM 1025 N N . ILE A 1 126 ? 21.651 1.614 -19.785 1.00 93.88 126 ILE A N 1
ATOM 1026 C CA . ILE A 1 126 ? 22.358 2.297 -18.690 1.00 93.88 126 ILE A CA 1
ATOM 1027 C C . ILE A 1 126 ? 22.511 1.367 -17.473 1.00 93.88 126 ILE A C 1
ATOM 1029 O O . ILE A 1 126 ? 23.602 1.293 -16.903 1.00 93.88 126 ILE A O 1
ATOM 1033 N N . HIS A 1 127 ? 21.471 0.606 -17.109 1.00 94.50 127 HIS A N 1
ATOM 1034 C CA . HIS A 1 127 ? 21.538 -0.362 -16.004 1.00 94.50 127 HIS A CA 1
ATOM 1035 C C . HIS A 1 127 ? 22.549 -1.479 -16.287 1.00 94.50 127 HIS A C 1
ATOM 1037 O O . HIS A 1 127 ? 23.371 -1.795 -15.425 1.00 94.50 127 HIS A O 1
ATOM 1043 N N . LEU A 1 128 ? 22.524 -2.050 -17.497 1.00 93.19 128 LEU A N 1
ATOM 1044 C CA . LEU A 1 128 ? 23.455 -3.107 -17.903 1.00 93.19 128 LEU A CA 1
ATOM 1045 C C . LEU A 1 128 ? 24.907 -2.625 -17.882 1.00 93.19 128 LEU A C 1
ATOM 1047 O O . LEU A 1 128 ? 25.770 -3.311 -17.336 1.00 93.19 128 LEU A O 1
ATOM 1051 N N . LEU A 1 129 ? 25.175 -1.434 -18.424 1.00 91.25 129 LEU A N 1
ATOM 1052 C CA . LEU A 1 129 ? 26.517 -0.853 -18.431 1.00 91.25 129 LEU A CA 1
ATOM 1053 C C . LEU A 1 129 ? 27.014 -0.546 -17.019 1.00 91.25 129 LEU A C 1
ATOM 1055 O O . LEU A 1 129 ? 28.154 -0.873 -16.698 1.00 91.25 129 LEU A O 1
ATOM 1059 N N . LYS A 1 130 ? 26.166 0.020 -16.151 1.00 90.88 130 LYS A N 1
ATOM 1060 C CA . LYS A 1 130 ? 26.549 0.268 -14.756 1.00 90.88 130 LYS A CA 1
ATOM 1061 C C . LYS A 1 130 ? 26.852 -1.039 -14.026 1.00 90.88 130 LYS A C 1
ATOM 1063 O O . LYS A 1 130 ? 27.857 -1.117 -13.329 1.00 90.88 130 LYS A O 1
ATOM 1068 N N . LYS A 1 131 ? 26.028 -2.076 -14.212 1.00 91.06 131 LYS A N 1
ATOM 1069 C CA . LYS A 1 131 ? 26.258 -3.394 -13.604 1.00 91.06 131 LYS A CA 1
ATOM 1070 C C . LYS A 1 131 ? 27.557 -4.031 -14.100 1.00 91.06 131 LYS A C 1
ATOM 1072 O O . LYS A 1 131 ? 28.309 -4.556 -13.291 1.00 91.06 131 LYS A O 1
ATOM 1077 N N . ALA A 1 132 ? 27.858 -3.926 -15.390 1.00 89.00 132 ALA A N 1
ATOM 1078 C CA . ALA A 1 132 ? 29.116 -4.401 -15.961 1.00 89.00 132 ALA A CA 1
ATOM 1079 C C . ALA A 1 132 ? 30.344 -3.684 -15.399 1.00 89.00 132 ALA A C 1
ATOM 1081 O O . ALA A 1 132 ? 31.327 -4.333 -15.055 1.00 89.00 132 ALA A O 1
ATOM 1082 N N . GLN A 1 133 ? 30.261 -2.360 -15.239 1.00 87.75 133 GLN A N 1
ATOM 1083 C CA . GLN A 1 133 ? 31.300 -1.576 -14.571 1.00 87.75 133 GLN A CA 1
ATOM 1084 C C . GLN A 1 133 ? 31.494 -2.027 -13.117 1.00 87.75 133 GLN A C 1
ATOM 1086 O O . GLN A 1 133 ? 32.627 -2.208 -12.682 1.00 87.75 133 GLN A O 1
ATOM 1091 N N . THR A 1 134 ? 30.402 -2.235 -12.374 1.00 87.38 134 THR A N 1
ATOM 1092 C CA . THR A 1 134 ? 30.448 -2.701 -10.979 1.00 87.38 134 THR A CA 1
ATOM 1093 C C . THR A 1 134 ? 31.019 -4.114 -10.851 1.00 87.38 134 THR A C 1
ATOM 1095 O O . THR A 1 134 ? 31.823 -4.354 -9.957 1.00 87.38 134 THR A O 1
ATOM 1098 N N . ASP A 1 135 ? 30.654 -5.026 -11.751 1.00 86.88 135 ASP A N 1
ATOM 1099 C CA . ASP A 1 135 ? 31.130 -6.415 -11.745 1.00 86.88 135 ASP A CA 1
ATOM 1100 C C . ASP A 1 135 ? 32.523 -6.566 -12.400 1.00 86.88 135 ASP A C 1
ATOM 1102 O O . ASP A 1 135 ? 33.043 -7.675 -12.483 1.00 86.88 135 ASP A O 1
ATOM 1106 N N . GLN A 1 136 ? 33.121 -5.469 -12.891 1.00 82.00 136 GLN A N 1
ATOM 1107 C CA . GLN A 1 136 ? 34.348 -5.448 -13.705 1.00 82.00 136 GLN A CA 1
ATOM 1108 C C . GLN A 1 136 ? 34.320 -6.421 -14.897 1.00 82.00 136 GLN A C 1
ATOM 1110 O O . GLN A 1 136 ? 35.343 -6.950 -15.332 1.00 82.00 136 GLN A O 1
ATOM 1115 N N . VAL A 1 137 ? 33.131 -6.642 -15.459 1.00 82.94 137 VAL A N 1
ATOM 1116 C CA . VAL A 1 137 ? 32.934 -7.470 -16.647 1.00 82.94 137 VAL A CA 1
ATOM 1117 C C . VAL A 1 137 ? 32.910 -6.560 -17.862 1.00 82.94 137 VAL A C 1
ATOM 1119 O O . VAL A 1 137 ? 32.114 -5.627 -17.941 1.00 82.94 137 VAL A O 1
ATOM 1122 N N . ASN A 1 138 ? 33.756 -6.845 -18.847 1.00 72.25 138 ASN A N 1
ATOM 1123 C CA . ASN A 1 138 ? 33.772 -6.056 -20.069 1.00 72.25 138 ASN A CA 1
ATOM 1124 C C . ASN A 1 138 ? 32.614 -6.489 -20.983 1.00 72.25 138 ASN A C 1
ATOM 1126 O O . ASN A 1 138 ? 32.696 -7.511 -21.669 1.00 72.25 138 ASN A O 1
ATOM 1130 N N . ILE A 1 139 ? 31.518 -5.724 -21.000 1.00 72.00 139 ILE A N 1
ATOM 1131 C CA . ILE A 1 139 ? 30.515 -5.859 -22.060 1.00 72.00 139 ILE A CA 1
ATOM 1132 C C . ILE A 1 139 ? 31.160 -5.311 -23.337 1.00 72.00 139 ILE A C 1
ATOM 1134 O O . ILE A 1 139 ? 31.353 -4.108 -23.473 1.00 72.00 139 ILE A O 1
ATOM 1138 N N . GLN A 1 140 ? 31.450 -6.181 -24.306 1.00 62.38 140 GLN A N 1
ATOM 1139 C CA . GLN A 1 140 ? 32.028 -5.799 -25.608 1.00 62.38 140 GLN A CA 1
ATOM 1140 C C . GLN A 1 140 ? 31.114 -4.892 -26.462 1.00 62.38 140 GLN A C 1
ATOM 1142 O O . GLN A 1 140 ? 31.471 -4.513 -27.574 1.00 62.38 140 GLN A O 1
ATOM 1147 N N . ARG A 1 141 ? 29.920 -4.553 -25.966 1.00 75.31 141 ARG A N 1
ATOM 1148 C CA . ARG A 1 141 ? 28.882 -3.817 -26.680 1.00 75.31 141 ARG A CA 1
ATOM 1149 C C . ARG A 1 141 ? 28.586 -2.461 -26.010 1.00 75.31 141 ARG A C 1
ATOM 1151 O O . ARG A 1 141 ? 27.907 -2.437 -24.981 1.00 75.31 141 ARG A O 1
ATOM 1158 N N . PRO A 1 142 ? 29.054 -1.336 -26.585 1.00 83.00 142 PRO A N 1
ATOM 1159 C CA . PRO A 1 142 ? 28.704 -0.001 -26.103 1.00 83.00 142 PRO A CA 1
ATOM 1160 C C . PRO A 1 142 ? 27.237 0.339 -26.417 1.00 83.00 142 PRO A C 1
ATOM 1162 O O . PRO A 1 142 ? 26.495 -0.477 -26.969 1.00 83.00 142 PRO A O 1
ATOM 1165 N N . ILE A 1 143 ? 26.806 1.550 -26.054 1.00 85.62 143 ILE A N 1
ATOM 1166 C CA . ILE A 1 143 ? 25.465 2.053 -26.386 1.00 85.62 143 ILE A CA 1
ATOM 1167 C C . ILE A 1 143 ? 25.301 2.088 -27.915 1.00 85.62 143 ILE A C 1
ATOM 1169 O O . ILE A 1 143 ? 26.142 2.683 -28.593 1.00 85.62 143 ILE A O 1
ATOM 1173 N N . PRO A 1 144 ? 24.246 1.464 -28.474 1.00 88.25 144 PRO A N 1
ATOM 1174 C CA . PRO A 1 144 ? 23.977 1.487 -29.905 1.00 88.25 144 PRO A CA 1
ATOM 1175 C C . PRO A 1 144 ? 23.795 2.912 -30.432 1.00 88.25 144 PRO A C 1
ATOM 1177 O O . PRO A 1 144 ? 23.195 3.754 -29.763 1.00 88.25 144 PRO A O 1
ATOM 1180 N N . HIS A 1 145 ? 24.237 3.159 -31.668 1.00 87.50 145 HIS A N 1
ATOM 1181 C CA . HIS A 1 145 ? 24.067 4.454 -32.340 1.00 87.50 145 HIS A CA 1
ATOM 1182 C C . HIS A 1 145 ? 22.600 4.918 -32.350 1.00 87.50 145 HIS A C 1
ATOM 1184 O O . HIS A 1 145 ? 22.315 6.081 -32.076 1.00 87.50 145 HIS A O 1
ATOM 1190 N N . THR A 1 146 ? 21.673 3.979 -32.551 1.00 88.19 146 THR A N 1
ATOM 1191 C CA . THR A 1 146 ? 20.219 4.180 -32.525 1.00 88.19 146 THR A CA 1
ATOM 1192 C C . THR A 1 146 ? 19.722 4.818 -31.217 1.00 88.19 146 THR A C 1
ATOM 1194 O O . THR A 1 146 ? 18.755 5.569 -31.229 1.00 88.19 146 THR A O 1
ATOM 1197 N N . LEU A 1 147 ? 20.388 4.565 -30.082 1.00 91.00 147 LEU A N 1
ATOM 1198 C CA . LEU A 1 147 ? 19.998 5.072 -28.755 1.00 91.00 147 LEU A CA 1
ATOM 1199 C C . LEU A 1 147 ? 20.853 6.253 -28.278 1.00 91.00 147 LEU A C 1
ATOM 1201 O O . LEU A 1 147 ? 20.631 6.769 -27.180 1.00 91.00 147 LEU A O 1
ATOM 1205 N N . LYS A 1 148 ? 21.840 6.676 -29.075 1.00 89.62 148 LYS A N 1
ATOM 1206 C CA . LYS A 1 148 ? 22.838 7.667 -28.665 1.00 89.62 148 LYS A CA 1
ATOM 1207 C C . LYS A 1 148 ? 22.201 9.007 -28.296 1.00 89.62 148 LYS A C 1
ATOM 1209 O O . LYS A 1 148 ? 22.505 9.545 -27.243 1.00 89.62 148 LYS A O 1
ATOM 1214 N N . VAL A 1 149 ? 21.248 9.484 -29.094 1.00 91.69 149 VAL A N 1
ATOM 1215 C CA . VAL A 1 149 ? 20.551 10.758 -28.850 1.00 91.69 149 VAL A CA 1
ATOM 1216 C C . VAL A 1 149 ? 19.776 10.743 -27.525 1.00 91.69 149 VAL A C 1
ATOM 1218 O O . VAL A 1 149 ? 19.858 11.698 -26.756 1.00 91.69 149 VAL A O 1
ATOM 1221 N N . HIS A 1 150 ? 19.081 9.644 -27.202 1.00 92.44 150 HIS A N 1
ATOM 1222 C CA . HIS A 1 150 ? 18.419 9.489 -25.899 1.00 92.44 150 HIS A CA 1
ATOM 1223 C C . HIS A 1 150 ? 19.430 9.505 -24.748 1.00 92.44 150 HIS A C 1
ATOM 1225 O O . HIS A 1 150 ? 19.179 10.098 -23.700 1.00 92.44 150 HIS A O 1
ATOM 1231 N N . HIS A 1 151 ? 20.566 8.828 -24.926 1.00 91.44 151 HIS A N 1
ATOM 1232 C CA . HIS A 1 151 ? 21.592 8.753 -23.898 1.00 91.44 151 HIS A CA 1
ATOM 1233 C C . HIS A 1 151 ? 22.254 10.108 -23.643 1.00 91.44 151 HIS A C 1
ATOM 1235 O O . HIS A 1 151 ? 22.346 10.521 -22.490 1.00 91.44 151 HIS A O 1
ATOM 1241 N N . ASP A 1 152 ? 22.654 10.807 -24.704 1.00 90.94 152 ASP A N 1
ATOM 1242 C CA . ASP A 1 152 ? 23.277 12.129 -24.632 1.00 90.94 152 ASP A CA 1
ATOM 1243 C C . ASP A 1 152 ? 22.319 13.134 -23.966 1.00 90.94 152 ASP A C 1
ATOM 1245 O O . ASP A 1 152 ? 22.732 13.918 -23.109 1.00 90.94 152 ASP A O 1
ATOM 1249 N N . TYR A 1 153 ? 21.017 13.049 -24.270 1.00 90.75 153 TYR A N 1
ATOM 1250 C CA . TYR A 1 153 ? 19.980 13.840 -23.605 1.00 90.75 153 TYR A CA 1
ATOM 1251 C C . TYR A 1 153 ? 19.909 13.569 -22.092 1.00 90.75 153 TYR A C 1
ATOM 1253 O O . TYR A 1 153 ? 19.961 14.505 -21.291 1.00 90.75 153 TYR A O 1
ATOM 1261 N N . LEU A 1 154 ? 19.835 12.296 -21.678 1.00 90.25 154 LEU A N 1
ATOM 1262 C CA . LEU A 1 154 ? 19.789 11.917 -20.259 1.00 90.25 154 LEU A CA 1
ATOM 1263 C C . LEU A 1 154 ? 21.070 12.315 -19.515 1.00 90.25 154 LEU A C 1
ATOM 1265 O O . LEU A 1 154 ? 20.993 12.840 -18.405 1.00 90.25 154 LEU A O 1
ATOM 1269 N N . GLN A 1 155 ? 22.240 12.123 -20.129 1.00 88.12 155 GLN A N 1
ATOM 1270 C CA . GLN A 1 155 ? 23.513 12.553 -19.555 1.00 88.12 155 GLN A CA 1
ATOM 1271 C C . GLN A 1 155 ? 23.553 14.070 -19.360 1.00 88.12 155 GLN A C 1
ATOM 1273 O O . GLN A 1 155 ? 23.934 14.537 -18.285 1.00 88.12 155 GLN A O 1
ATOM 1278 N N . HIS A 1 156 ? 23.114 14.840 -20.361 1.00 87.12 156 HIS A N 1
ATOM 1279 C CA . HIS A 1 156 ? 23.076 16.295 -20.272 1.00 87.12 156 HIS A CA 1
ATOM 1280 C C . HIS A 1 156 ? 22.195 16.769 -19.107 1.00 87.12 156 HIS A C 1
ATOM 1282 O O . HIS A 1 156 ? 22.584 17.665 -18.359 1.00 87.12 156 HIS A O 1
ATOM 1288 N N . LEU A 1 157 ? 21.038 16.131 -18.898 1.00 83.62 157 LEU A N 1
ATOM 1289 C CA . LEU A 1 157 ? 20.121 16.463 -17.804 1.00 83.62 157 LEU A CA 1
ATOM 1290 C C . LEU A 1 157 ? 20.708 16.210 -16.406 1.00 83.62 157 LEU A C 1
ATOM 1292 O O . LEU A 1 157 ? 20.406 16.961 -15.482 1.00 83.62 157 LEU A O 1
ATOM 1296 N N . VAL A 1 158 ? 21.539 15.180 -16.233 1.00 81.56 158 VAL A N 1
ATOM 1297 C CA . VAL A 1 158 ? 22.110 1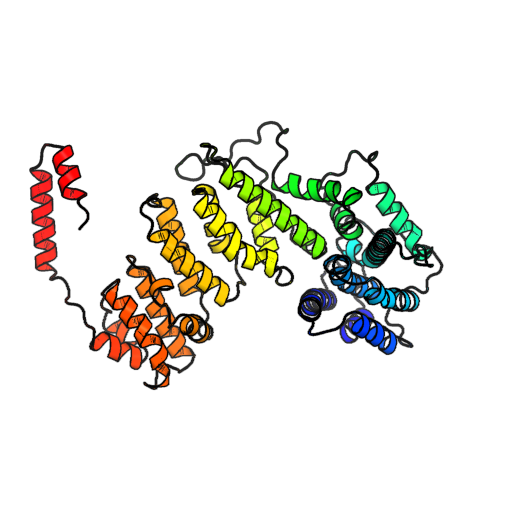4.819 -14.923 1.00 81.56 158 VAL A CA 1
ATOM 1298 C C . VAL A 1 158 ? 23.254 15.739 -14.494 1.00 81.56 158 VAL A C 1
ATOM 1300 O O . VAL A 1 158 ? 23.469 15.923 -13.291 1.00 81.56 158 VAL A O 1
ATOM 1303 N N . LEU A 1 159 ? 23.983 16.325 -15.450 1.00 79.44 159 LEU A N 1
ATOM 1304 C CA . LEU A 1 159 ? 25.190 17.105 -15.174 1.00 79.44 159 LEU A CA 1
ATOM 1305 C C . LEU A 1 159 ? 24.943 18.235 -14.146 1.00 79.44 159 LEU A C 1
ATOM 1307 O O . LEU A 1 159 ? 23.919 18.929 -14.194 1.00 79.44 159 LEU A O 1
ATOM 1311 N N . PRO A 1 160 ? 25.892 18.467 -13.216 1.00 62.97 160 PRO A N 1
ATOM 1312 C CA . PRO A 1 160 ? 25.732 19.420 -12.114 1.00 62.97 160 PRO A CA 1
ATOM 1313 C C . PRO A 1 160 ? 25.510 20.871 -12.571 1.00 62.97 160 PRO A C 1
ATOM 1315 O O . PRO A 1 160 ? 24.886 21.638 -11.845 1.00 62.97 160 PRO A O 1
ATOM 1318 N N . ASN A 1 161 ? 25.920 21.227 -13.794 1.00 61.06 161 ASN A N 1
ATOM 1319 C CA . ASN A 1 161 ? 25.721 22.565 -14.364 1.00 61.06 161 ASN A CA 1
ATOM 1320 C C . ASN A 1 161 ? 24.248 22.911 -14.656 1.00 61.06 161 ASN A C 1
ATOM 1322 O O . ASN A 1 161 ? 23.918 24.085 -14.798 1.00 61.06 161 ASN A O 1
ATOM 1326 N N . ASN A 1 162 ? 23.346 21.926 -14.722 1.00 64.00 162 ASN A N 1
ATOM 1327 C CA . ASN A 1 162 ? 21.915 22.177 -14.900 1.00 64.00 162 ASN A CA 1
ATOM 1328 C C . ASN A 1 162 ? 21.254 22.525 -13.561 1.00 64.00 162 ASN A C 1
ATOM 1330 O O . ASN A 1 162 ? 20.681 21.655 -12.918 1.00 64.00 162 ASN A O 1
ATOM 1334 N N . ALA A 1 163 ? 21.328 23.780 -13.110 1.00 54.12 163 ALA A N 1
ATOM 1335 C CA . ALA A 1 163 ? 20.820 24.222 -11.799 1.00 54.12 163 ALA A CA 1
ATOM 1336 C C . ALA A 1 163 ? 19.287 24.083 -11.594 1.00 54.12 163 ALA A C 1
ATOM 1338 O O . ALA A 1 163 ? 18.823 24.146 -10.460 1.00 54.12 163 ALA A O 1
ATOM 1339 N N . ASN A 1 164 ? 18.507 23.827 -12.652 1.00 58.84 164 ASN A N 1
ATOM 1340 C CA . ASN A 1 164 ? 17.036 23.911 -12.648 1.00 58.84 164 ASN A CA 1
ATOM 1341 C C . ASN A 1 164 ? 16.303 22.553 -12.608 1.00 58.84 164 ASN A C 1
ATOM 1343 O O . ASN A 1 164 ? 15.237 22.408 -13.202 1.00 58.84 164 ASN A O 1
ATOM 1347 N N . LEU A 1 165 ? 16.853 21.538 -11.935 1.00 67.81 165 LEU A N 1
ATOM 1348 C CA . LEU A 1 165 ? 16.151 20.263 -11.714 1.00 67.81 165 LEU A CA 1
ATOM 1349 C C . LEU A 1 165 ? 15.100 20.423 -10.601 1.00 67.81 165 LEU A C 1
ATOM 1351 O O . LEU A 1 165 ? 15.312 20.013 -9.464 1.00 67.81 165 LEU A O 1
ATOM 1355 N N . CYS A 1 166 ? 13.981 21.065 -10.929 1.00 66.56 166 CYS A N 1
ATOM 1356 C CA . CYS A 1 166 ? 12.798 21.167 -10.079 1.00 66.56 166 CYS A CA 1
ATOM 1357 C C . CYS A 1 166 ? 11.626 20.388 -10.688 1.00 66.56 166 CYS A C 1
ATOM 1359 O O . CYS A 1 166 ? 11.587 20.149 -11.896 1.00 66.56 166 CYS A O 1
ATOM 1361 N N . MET A 1 167 ? 10.676 19.972 -9.846 1.00 70.25 167 MET A N 1
ATOM 1362 C CA . MET A 1 167 ? 9.432 19.366 -10.320 1.00 70.25 167 MET A CA 1
ATOM 1363 C C . MET A 1 167 ? 8.631 20.394 -11.124 1.00 70.25 167 MET A C 1
ATOM 1365 O O . MET A 1 167 ? 8.122 21.366 -10.569 1.00 70.25 167 MET A O 1
ATOM 1369 N N . GLY A 1 168 ? 8.564 20.178 -12.438 1.00 71.31 168 GLY A N 1
ATOM 1370 C CA . GLY A 1 168 ? 7.697 20.898 -13.369 1.00 71.31 168 GLY A CA 1
ATOM 1371 C C . GLY A 1 168 ? 6.485 20.056 -13.777 1.00 71.31 168 GLY A C 1
ATOM 1372 O O . GLY A 1 168 ? 6.168 19.050 -13.147 1.00 71.31 168 GLY A O 1
ATOM 1373 N N . SER A 1 169 ? 5.824 20.446 -14.868 1.00 74.94 169 SER A N 1
ATOM 1374 C CA . SER A 1 169 ? 4.750 19.662 -15.503 1.00 74.94 169 SER A CA 1
ATOM 1375 C C . SER A 1 169 ? 5.262 18.498 -16.364 1.00 74.94 169 SER A C 1
ATOM 1377 O O . SER A 1 169 ? 4.464 17.785 -16.964 1.00 74.94 169 SER A O 1
ATOM 1379 N N . ASP A 1 170 ? 6.580 18.329 -16.461 1.00 86.25 170 ASP A N 1
ATOM 1380 C CA . ASP A 1 170 ? 7.229 17.348 -17.326 1.00 86.25 170 ASP A CA 1
ATOM 1381 C C . ASP A 1 170 ? 7.718 16.102 -16.571 1.00 86.25 170 ASP A C 1
ATOM 1383 O O . ASP A 1 170 ? 7.805 16.058 -15.343 1.00 86.25 170 ASP A O 1
ATOM 1387 N N . TYR A 1 171 ? 8.073 15.070 -17.334 1.00 90.38 171 TYR A N 1
ATOM 1388 C CA . TYR A 1 171 ? 8.503 13.767 -16.831 1.00 90.38 171 TYR A CA 1
ATOM 1389 C C . TYR A 1 171 ? 10.034 13.618 -16.774 1.00 90.38 171 TYR A C 1
ATOM 1391 O O . TYR A 1 171 ? 10.539 12.501 -16.631 1.00 90.38 171 TYR A O 1
ATOM 1399 N N . ARG A 1 172 ? 10.814 14.712 -16.845 1.00 91.50 172 ARG A N 1
ATOM 1400 C CA . ARG A 1 172 ? 12.291 14.641 -16.858 1.00 91.50 172 ARG A CA 1
ATOM 1401 C C . ARG A 1 172 ? 12.847 13.995 -15.594 1.00 91.50 172 ARG A C 1
ATOM 1403 O O . ARG A 1 172 ? 13.739 13.155 -15.673 1.00 91.50 172 ARG A O 1
ATOM 1410 N N . ILE A 1 173 ? 12.300 14.340 -14.431 1.00 91.00 173 ILE A N 1
ATOM 1411 C CA . ILE A 1 173 ? 12.732 13.752 -13.156 1.00 91.00 173 ILE A CA 1
ATOM 1412 C C . ILE A 1 173 ? 12.412 12.255 -13.110 1.00 91.00 173 ILE A C 1
ATOM 1414 O O . ILE A 1 173 ? 13.272 11.468 -12.717 1.00 91.00 173 ILE A O 1
ATOM 1418 N N . ALA A 1 174 ? 11.232 11.845 -13.589 1.00 92.94 174 ALA A N 1
ATOM 1419 C CA . ALA A 1 174 ? 10.872 10.431 -13.681 1.00 92.94 174 ALA A CA 1
ATOM 1420 C C . ALA A 1 174 ? 11.842 9.663 -14.596 1.00 92.94 174 ALA A C 1
ATOM 1422 O O . ALA A 1 174 ? 12.334 8.603 -14.213 1.00 92.94 174 ALA A O 1
ATOM 1423 N N . LEU A 1 175 ? 12.202 10.229 -15.754 1.00 93.88 175 LEU A N 1
ATOM 1424 C CA . LEU A 1 175 ? 13.198 9.653 -16.662 1.00 93.88 175 LEU A CA 1
ATOM 1425 C C . LEU A 1 175 ? 14.564 9.468 -15.990 1.00 93.88 175 LEU A C 1
ATOM 1427 O O . LEU A 1 175 ? 15.152 8.392 -16.088 1.00 93.88 175 LEU A O 1
ATOM 1431 N N . LEU A 1 176 ? 15.052 10.478 -15.266 1.00 93.38 176 LEU A N 1
ATOM 1432 C CA . LEU A 1 176 ? 16.324 10.385 -14.548 1.00 93.38 176 LEU A CA 1
ATOM 1433 C C . LEU A 1 176 ? 16.283 9.341 -13.430 1.00 93.38 176 LEU A C 1
ATOM 1435 O O . LEU A 1 176 ? 17.208 8.534 -13.307 1.00 93.38 176 LEU A O 1
ATOM 1439 N N . CYS A 1 177 ? 15.202 9.315 -12.646 1.00 93.94 177 CYS A N 1
ATOM 1440 C CA . CYS A 1 177 ? 14.987 8.290 -11.632 1.00 93.94 177 CYS A CA 1
ATOM 1441 C C . CYS A 1 177 ? 14.996 6.890 -12.251 1.00 93.94 177 CYS A C 1
ATOM 1443 O O . CYS A 1 177 ? 15.653 6.006 -11.708 1.00 93.94 177 CYS A O 1
ATOM 1445 N N . ASN A 1 178 ? 14.334 6.705 -13.394 1.00 96.00 178 ASN A N 1
ATOM 1446 C CA . ASN A 1 178 ? 14.232 5.423 -14.086 1.00 96.00 178 ASN A CA 1
ATOM 1447 C C . ASN A 1 178 ? 15.530 4.989 -14.758 1.00 96.00 178 ASN A C 1
ATOM 1449 O O . ASN A 1 178 ? 15.760 3.792 -14.863 1.00 96.00 178 ASN A O 1
ATOM 1453 N N . ALA A 1 179 ? 16.352 5.924 -15.236 1.00 94.69 179 ALA A N 1
ATOM 1454 C CA . ALA A 1 179 ? 17.607 5.639 -15.927 1.00 94.69 179 ALA A CA 1
ATOM 1455 C C . ALA A 1 179 ? 18.755 5.350 -14.954 1.00 94.69 179 ALA A C 1
ATOM 1457 O O . ALA A 1 179 ? 19.564 4.456 -15.198 1.00 94.69 179 ALA A O 1
ATOM 1458 N N . TYR A 1 180 ? 18.814 6.087 -13.843 1.00 94.19 180 TYR A N 1
ATOM 1459 C CA . TYR A 1 180 ? 19.952 6.071 -12.925 1.00 94.19 180 TYR A CA 1
ATOM 1460 C C . TYR A 1 180 ? 19.640 5.443 -11.568 1.00 94.19 180 TYR A C 1
ATOM 1462 O O . TYR A 1 180 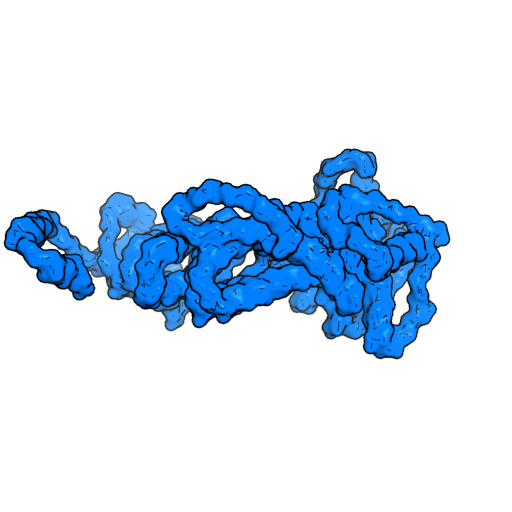? 20.458 5.552 -10.666 1.00 94.19 180 TYR A O 1
ATOM 1470 N N . SER A 1 181 ? 18.511 4.743 -11.420 1.00 92.19 181 SER A N 1
ATOM 1471 C CA . SER A 1 181 ? 18.053 4.172 -10.143 1.00 92.19 181 SER A CA 1
ATOM 1472 C C . SER A 1 181 ? 19.098 3.330 -9.392 1.00 92.19 181 SER A C 1
ATOM 1474 O O . SER A 1 181 ? 19.119 3.316 -8.166 1.00 92.19 181 SER A O 1
ATOM 1476 N N . THR A 1 182 ? 19.995 2.650 -10.111 1.00 89.31 182 THR A N 1
ATOM 1477 C CA . THR A 1 182 ? 21.060 1.814 -9.536 1.00 89.31 182 THR A CA 1
ATOM 1478 C C . THR A 1 182 ? 22.426 2.502 -9.494 1.00 89.31 182 THR A C 1
ATOM 1480 O O . THR A 1 182 ? 23.421 1.858 -9.164 1.00 89.31 182 THR A O 1
ATOM 1483 N N . ASN A 1 183 ? 22.506 3.787 -9.850 1.00 88.62 183 ASN A N 1
ATOM 1484 C CA . ASN A 1 183 ? 23.727 4.583 -9.823 1.00 88.62 183 ASN A CA 1
ATOM 1485 C C . ASN A 1 183 ? 23.645 5.661 -8.736 1.00 88.62 183 ASN A C 1
ATOM 1487 O O . ASN A 1 183 ? 23.073 6.729 -8.943 1.00 88.62 183 ASN A O 1
ATOM 1491 N N . THR A 1 184 ? 24.260 5.387 -7.588 1.00 82.75 184 THR A N 1
ATOM 1492 C CA . THR A 1 184 ? 24.214 6.239 -6.389 1.00 82.75 184 THR A CA 1
ATOM 1493 C C . THR A 1 184 ? 24.644 7.687 -6.641 1.00 82.75 184 THR A C 1
ATOM 1495 O O . THR A 1 184 ? 24.063 8.596 -6.056 1.00 82.75 184 THR A O 1
ATOM 1498 N N . GLU A 1 185 ? 25.607 7.921 -7.534 1.00 84.50 185 GLU A N 1
ATOM 1499 C CA . GLU A 1 185 ? 26.132 9.261 -7.841 1.00 84.50 185 GLU A CA 1
ATOM 1500 C C . GLU A 1 185 ? 25.100 10.150 -8.545 1.00 84.50 185 GLU A C 1
ATOM 1502 O O . GLU A 1 185 ? 24.967 11.331 -8.230 1.00 84.50 185 GLU A O 1
ATOM 1507 N N . PHE A 1 186 ? 24.336 9.575 -9.475 1.00 85.94 186 PHE A N 1
ATOM 1508 C CA . PHE A 1 186 ? 23.387 10.316 -10.310 1.00 85.94 186 PHE A CA 1
ATOM 1509 C C . PHE A 1 186 ? 21.939 10.207 -9.829 1.00 85.94 186 PHE A C 1
ATOM 1511 O O . PHE A 1 186 ? 21.102 11.008 -10.236 1.00 85.94 186 PHE A O 1
ATOM 1518 N N . PHE A 1 187 ? 21.634 9.251 -8.949 1.00 89.56 187 PHE A N 1
ATOM 1519 C CA . PHE A 1 187 ? 20.275 9.000 -8.471 1.00 89.56 187 PHE A CA 1
ATOM 1520 C C . PHE A 1 187 ? 19.812 9.941 -7.360 1.00 89.56 187 PHE A C 1
ATOM 1522 O O . PHE A 1 187 ? 18.637 10.305 -7.306 1.00 89.56 187 PHE A O 1
ATOM 1529 N N . ASN A 1 188 ? 20.723 10.347 -6.472 1.00 88.31 188 ASN A N 1
ATOM 1530 C CA . ASN A 1 188 ? 20.358 11.107 -5.275 1.00 88.31 188 ASN A CA 1
ATOM 1531 C C . ASN A 1 188 ? 19.675 12.433 -5.619 1.00 88.31 188 ASN A C 1
ATOM 1533 O O . ASN A 1 188 ? 18.689 12.797 -4.989 1.00 88.31 188 ASN A O 1
ATOM 1537 N N . ARG A 1 189 ? 20.162 13.126 -6.650 1.00 87.81 189 ARG A N 1
ATOM 1538 C CA . ARG A 1 189 ? 19.646 14.429 -7.074 1.00 87.81 189 ARG A CA 1
ATOM 1539 C C . ARG A 1 189 ? 18.190 14.389 -7.575 1.00 87.81 189 ARG A C 1
ATOM 1541 O O . ARG A 1 189 ? 17.372 15.115 -7.014 1.00 87.81 189 ARG A O 1
ATOM 1548 N N . PRO A 1 190 ? 17.819 13.579 -8.589 1.00 89.50 190 PRO A N 1
ATOM 1549 C CA . PRO A 1 190 ? 16.429 13.504 -9.042 1.00 89.50 190 PRO A CA 1
ATOM 1550 C C . PRO A 1 190 ? 15.497 12.932 -7.963 1.00 89.50 190 PRO A C 1
ATOM 1552 O O . PRO A 1 190 ? 14.363 13.387 -7.841 1.00 89.50 190 PRO A O 1
ATOM 1555 N N . MET A 1 191 ? 15.976 12.001 -7.127 1.00 90.94 191 MET A N 1
ATOM 1556 C CA . MET A 1 191 ? 15.183 11.494 -6.003 1.00 90.94 191 MET A CA 1
ATOM 1557 C C . MET A 1 191 ? 14.919 12.576 -4.946 1.00 90.94 191 MET A C 1
ATOM 1559 O O . MET A 1 191 ? 13.795 12.702 -4.469 1.00 90.94 191 MET A O 1
ATOM 1563 N N . GLN A 1 192 ? 15.919 13.395 -4.607 1.00 88.56 192 GLN A N 1
ATOM 1564 C CA . GLN A 1 192 ? 15.737 14.533 -3.701 1.00 88.56 192 GLN A CA 1
ATOM 1565 C C . GLN A 1 192 ? 14.721 15.535 -4.247 1.00 88.56 192 GLN A C 1
ATOM 1567 O O . GLN A 1 192 ? 13.855 15.960 -3.496 1.00 88.56 192 GLN A O 1
ATOM 1572 N N . ALA A 1 193 ? 14.735 15.834 -5.550 1.00 88.31 193 ALA A N 1
ATOM 1573 C CA . ALA A 1 193 ? 13.740 16.725 -6.151 1.00 88.31 193 ALA A CA 1
ATOM 1574 C C . ALA A 1 193 ? 12.291 16.210 -5.983 1.00 88.31 193 ALA A C 1
ATOM 1576 O O . ALA A 1 193 ? 11.385 16.997 -5.692 1.00 88.31 193 ALA A O 1
ATOM 1577 N N . LEU A 1 194 ? 12.063 14.893 -6.105 1.00 89.44 194 LEU A N 1
ATOM 1578 C CA . LEU A 1 194 ? 10.757 14.278 -5.815 1.00 89.44 194 LEU A CA 1
ATOM 1579 C C . LEU A 1 194 ? 10.386 14.400 -4.334 1.00 89.44 194 LEU A C 1
ATOM 1581 O O . LEU A 1 194 ? 9.258 14.761 -4.002 1.00 89.44 194 LEU A O 1
ATOM 1585 N N . VAL A 1 195 ? 11.335 14.097 -3.448 1.00 89.94 195 VAL A N 1
ATOM 1586 C CA . VAL A 1 195 ? 11.123 14.091 -1.996 1.00 89.94 195 VAL A CA 1
ATOM 1587 C C . VAL A 1 195 ? 10.875 15.506 -1.459 1.00 89.94 195 VAL A C 1
ATOM 1589 O O . VAL A 1 195 ? 9.946 15.711 -0.682 1.00 89.94 195 VAL A O 1
ATOM 1592 N N . ASP A 1 196 ? 11.622 16.503 -1.923 1.00 87.69 196 ASP A N 1
ATOM 1593 C CA . ASP A 1 196 ? 11.467 17.904 -1.517 1.00 87.69 196 ASP A CA 1
ATOM 1594 C C . ASP A 1 196 ? 10.103 18.474 -1.925 1.00 87.69 196 ASP A C 1
ATOM 1596 O O . ASP A 1 196 ? 9.544 19.315 -1.221 1.00 87.69 196 ASP A O 1
ATOM 1600 N N . THR A 1 197 ? 9.525 17.974 -3.020 1.00 87.25 197 THR A N 1
ATOM 1601 C CA . THR A 1 197 ? 8.192 18.383 -3.489 1.00 87.25 197 THR A CA 1
ATOM 1602 C C . THR A 1 197 ? 7.085 17.954 -2.524 1.00 87.25 197 THR A C 1
ATOM 1604 O O . THR A 1 197 ? 6.108 18.679 -2.354 1.00 87.25 197 THR A O 1
ATOM 1607 N N . ILE A 1 198 ? 7.244 16.807 -1.855 1.00 88.44 198 ILE A N 1
ATOM 1608 C CA . ILE A 1 198 ? 6.254 16.278 -0.901 1.00 88.44 198 ILE A CA 1
ATOM 1609 C C . ILE A 1 198 ? 6.565 16.622 0.560 1.00 88.44 198 ILE A C 1
ATOM 1611 O O . ILE A 1 198 ? 5.658 16.601 1.389 1.00 88.44 198 ILE A O 1
ATOM 1615 N N . LEU A 1 199 ? 7.821 16.943 0.886 1.00 83.62 199 LEU A N 1
ATOM 1616 C CA . LEU A 1 199 ? 8.236 17.380 2.224 1.00 83.62 199 LEU A CA 1
ATOM 1617 C C . LEU A 1 199 ? 8.147 18.896 2.415 1.00 83.62 199 LEU A C 1
ATOM 1619 O O . LEU A 1 199 ? 7.892 19.358 3.524 1.00 83.62 199 LEU A O 1
ATOM 1623 N N . GLY A 1 200 ? 8.328 19.662 1.341 1.00 72.06 200 GLY A N 1
ATOM 1624 C CA . GLY A 1 200 ? 8.491 21.107 1.389 1.00 72.06 200 GLY A CA 1
ATOM 1625 C C . GLY A 1 200 ? 9.942 21.491 1.665 1.00 72.06 200 GLY A C 1
ATOM 1626 O O . GLY A 1 200 ? 10.599 20.960 2.559 1.00 72.06 200 GLY A O 1
ATOM 1627 N N . SER A 1 201 ? 10.455 22.456 0.903 1.00 57.47 201 SER A N 1
ATOM 1628 C CA . SER A 1 201 ? 11.768 23.036 1.172 1.00 57.47 201 SER A CA 1
ATOM 1629 C C . SER A 1 201 ? 11.667 23.962 2.388 1.00 57.47 201 SER A C 1
ATOM 1631 O O . SER A 1 201 ? 10.853 24.883 2.395 1.00 57.47 201 SER A O 1
ATOM 1633 N N . GLN A 1 202 ? 12.513 23.775 3.407 1.00 48.22 202 GLN A N 1
ATOM 1634 C CA . GLN A 1 202 ? 12.546 24.608 4.626 1.00 48.22 202 GLN A CA 1
ATOM 1635 C C . GLN A 1 202 ? 12.915 26.096 4.381 1.00 48.22 202 GLN A C 1
ATOM 1637 O O . GLN A 1 202 ? 13.130 26.840 5.334 1.00 48.22 202 GLN A O 1
ATOM 1642 N N . LYS A 1 203 ? 13.027 26.551 3.123 1.00 38.12 203 LYS A N 1
ATOM 1643 C CA . LYS A 1 203 ? 13.526 27.881 2.729 1.00 38.12 203 LYS A CA 1
ATOM 1644 C C . LYS A 1 203 ? 12.572 28.674 1.815 1.00 38.12 203 LYS A C 1
ATOM 1646 O O . LYS A 1 203 ? 13.032 29.378 0.922 1.00 38.12 203 LYS A O 1
ATOM 1651 N N . GLY A 1 204 ? 11.258 28.574 2.018 1.00 33.59 204 GLY A N 1
ATOM 1652 C CA . GLY A 1 204 ? 10.258 29.424 1.348 1.00 33.59 204 GLY A CA 1
ATOM 1653 C C . GLY A 1 204 ? 9.498 30.314 2.342 1.00 33.59 204 GLY A C 1
ATOM 1654 O O . GLY A 1 204 ? 9.278 29.876 3.473 1.00 33.59 204 GLY A O 1
ATOM 1655 N N . PRO A 1 205 ? 9.108 31.550 1.970 1.00 33.84 205 PRO A N 1
ATOM 1656 C CA . PRO A 1 205 ? 8.383 32.447 2.863 1.00 33.84 205 PRO A CA 1
ATOM 1657 C C . PRO A 1 205 ? 7.011 31.852 3.190 1.00 33.84 205 PRO A C 1
ATOM 1659 O O . PRO A 1 205 ? 6.344 31.325 2.302 1.00 33.84 205 PRO A O 1
ATOM 1662 N N . GLN A 1 206 ? 6.648 31.928 4.474 1.00 36.75 206 GLN A N 1
ATOM 1663 C CA . GLN A 1 206 ? 5.343 31.619 5.068 1.00 36.75 206 GLN A CA 1
ATOM 1664 C C . GLN A 1 206 ? 4.218 31.463 4.034 1.00 36.75 206 GLN A C 1
ATOM 1666 O O . GLN A 1 206 ? 3.634 32.447 3.579 1.00 36.75 206 GLN A O 1
ATOM 1671 N N . GLN A 1 207 ? 3.890 30.215 3.690 1.00 40.56 207 GLN A N 1
ATOM 1672 C CA . GLN A 1 207 ? 2.568 29.935 3.145 1.00 40.56 207 GLN A CA 1
ATOM 1673 C C . GLN A 1 207 ? 1.543 30.304 4.217 1.00 40.56 207 GLN A C 1
ATOM 1675 O O . GLN A 1 207 ? 1.747 30.055 5.408 1.00 40.56 207 GLN A O 1
ATOM 1680 N N . THR A 1 208 ? 0.480 30.966 3.776 1.00 37.72 208 THR A N 1
ATOM 1681 C CA . THR A 1 208 ? -0.630 31.435 4.600 1.00 37.72 208 THR A CA 1
ATOM 1682 C C . THR A 1 208 ? -1.111 30.323 5.534 1.00 37.72 208 THR A C 1
ATOM 1684 O O . THR A 1 208 ? -1.349 29.209 5.061 1.00 37.72 208 THR A O 1
ATOM 1687 N N . PRO A 1 209 ? -1.254 30.588 6.847 1.00 37.44 209 PRO A N 1
ATOM 1688 C CA . PRO A 1 209 ? -1.747 29.588 7.778 1.00 37.44 209 PRO A CA 1
ATOM 1689 C C . PRO A 1 209 ? -3.130 29.132 7.313 1.00 37.44 209 PRO A C 1
ATOM 1691 O O . PRO A 1 209 ? -4.059 29.933 7.192 1.00 37.44 209 PRO A O 1
ATOM 1694 N N . VAL A 1 210 ? -3.240 27.840 7.004 1.00 43.50 210 VAL A N 1
ATOM 1695 C CA . VAL A 1 210 ? -4.521 27.170 6.771 1.00 43.50 210 VAL A CA 1
ATOM 1696 C C . VAL A 1 210 ? -5.389 27.423 8.013 1.00 43.50 210 VAL A C 1
ATOM 1698 O O . VAL A 1 210 ? -4.850 27.367 9.126 1.00 43.50 210 VAL A O 1
ATOM 1701 N N . PRO A 1 211 ? -6.693 27.740 7.874 1.00 36.56 211 PRO A N 1
ATOM 1702 C CA . PRO A 1 211 ? -7.565 27.900 9.031 1.00 36.56 211 PRO A CA 1
ATOM 1703 C C . PRO A 1 211 ? -7.447 26.667 9.936 1.00 36.56 211 PRO A C 1
ATOM 1705 O O . PRO A 1 211 ? -7.319 25.552 9.421 1.00 36.56 211 PRO A O 1
ATOM 1708 N N . PRO A 1 212 ? -7.439 26.856 11.267 1.00 40.53 212 PRO A N 1
ATOM 1709 C CA . PRO A 1 212 ? -7.213 25.769 12.203 1.00 40.53 212 PRO A CA 1
ATOM 1710 C C . PRO A 1 212 ? -8.212 24.649 11.923 1.00 40.53 212 PRO A C 1
ATOM 1712 O O . PRO A 1 212 ? -9.426 24.858 11.976 1.00 40.53 212 PRO A O 1
ATOM 1715 N N . LEU A 1 213 ? -7.690 23.461 11.610 1.00 49.19 213 LEU A N 1
ATOM 1716 C CA . LEU A 1 213 ? -8.481 22.242 11.682 1.00 49.19 213 LEU A CA 1
ATOM 1717 C C . LEU A 1 213 ? -9.071 22.165 13.097 1.00 49.19 213 LEU A C 1
ATOM 1719 O O . LEU A 1 213 ? -8.405 22.492 14.082 1.00 49.19 213 LEU A O 1
ATOM 1723 N N . LEU A 1 214 ? -10.357 21.827 13.149 1.00 44.12 214 LEU A N 1
ATOM 1724 C CA . LEU A 1 214 ? -11.218 21.851 14.329 1.00 44.12 214 LEU A CA 1
ATOM 1725 C C . LEU A 1 214 ? -10.509 21.301 15.580 1.00 44.12 214 LEU A C 1
ATOM 1727 O O . LEU A 1 214 ? -10.169 20.12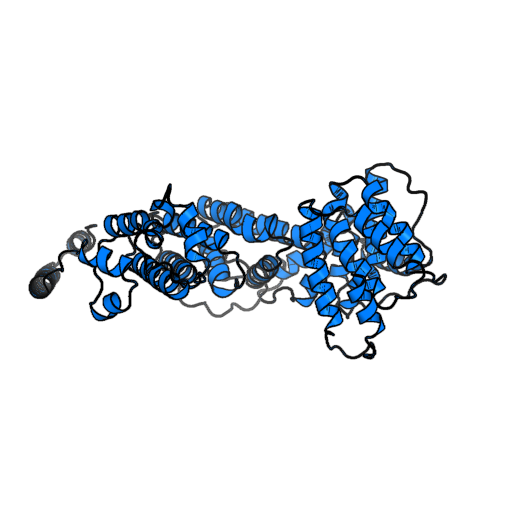5 15.636 1.00 44.12 214 LEU A O 1
ATOM 1731 N N . ASN A 1 215 ? -10.365 22.175 16.582 1.00 40.53 215 ASN A N 1
ATOM 1732 C CA . ASN A 1 215 ? -9.858 21.940 17.938 1.00 40.53 215 ASN A CA 1
ATOM 1733 C C . ASN A 1 215 ? -8.444 21.325 18.065 1.00 40.53 215 ASN A C 1
ATOM 1735 O O . ASN A 1 215 ? -8.237 20.127 17.897 1.00 40.53 215 ASN A O 1
ATOM 1739 N N . ASN A 1 216 ? -7.526 22.171 18.557 1.00 37.97 216 ASN A N 1
ATOM 1740 C CA . ASN A 1 216 ? -6.133 21.931 18.974 1.00 37.97 216 ASN A CA 1
ATOM 1741 C C . ASN A 1 216 ? -5.058 21.913 17.867 1.00 37.97 216 ASN A C 1
ATOM 1743 O O . ASN A 1 216 ? -4.664 20.873 17.360 1.00 37.97 216 ASN A O 1
ATOM 1747 N N . ALA A 1 217 ? -4.526 23.108 17.577 1.00 40.88 217 ALA A N 1
ATOM 1748 C CA . ALA A 1 217 ? -3.114 23.451 17.326 1.00 40.88 217 ALA A CA 1
ATOM 1749 C C . ALA A 1 217 ? -2.146 22.417 16.684 1.00 40.88 217 ALA A C 1
ATOM 1751 O O . ALA A 1 217 ? -0.979 22.356 17.071 1.00 40.88 217 ALA A O 1
ATOM 1752 N N . ALA A 1 218 ? -2.561 21.674 15.658 1.00 49.06 218 ALA A N 1
ATOM 1753 C CA . ALA A 1 218 ? -1.647 20.972 14.755 1.00 49.06 218 ALA A CA 1
ATOM 1754 C C . ALA A 1 218 ? -1.570 21.727 13.419 1.00 49.06 218 ALA A C 1
ATOM 1756 O O . ALA A 1 218 ? -2.328 21.469 12.487 1.00 49.06 218 ALA A O 1
ATOM 1757 N N . LEU A 1 219 ? -0.669 22.709 13.328 1.00 51.84 219 LEU A N 1
ATOM 1758 C CA . LEU A 1 219 ? -0.339 23.352 12.055 1.00 51.84 219 LEU A CA 1
ATOM 1759 C C . LEU A 1 219 ? 0.486 22.360 11.224 1.00 51.84 219 LEU A C 1
ATOM 1761 O O . LEU A 1 219 ? 1.695 22.232 11.419 1.00 51.84 219 LEU A O 1
ATOM 1765 N N . ALA A 1 220 ? -0.164 21.640 10.308 1.00 53.66 220 ALA A N 1
ATOM 1766 C CA . ALA A 1 220 ? 0.534 20.898 9.266 1.00 53.66 220 ALA A CA 1
ATOM 1767 C C . ALA A 1 220 ? 1.193 21.904 8.307 1.00 53.66 220 ALA A C 1
ATOM 1769 O O . ALA A 1 220 ? 0.600 22.337 7.323 1.00 53.66 220 ALA A O 1
ATOM 1770 N N . ASN A 1 221 ? 2.415 22.322 8.632 1.00 59.03 221 ASN A N 1
ATOM 1771 C CA . ASN A 1 221 ? 3.225 23.171 7.767 1.00 59.03 221 ASN A CA 1
ATOM 1772 C C . ASN A 1 221 ? 3.842 22.296 6.672 1.00 59.03 221 ASN A C 1
ATOM 1774 O O . ASN A 1 221 ? 4.709 21.472 6.957 1.00 59.03 221 ASN A O 1
ATOM 1778 N N . GLY A 1 222 ? 3.407 22.458 5.423 1.00 71.94 222 GLY A N 1
ATOM 1779 C CA . GLY A 1 222 ? 3.999 21.726 4.309 1.00 71.94 222 GLY A CA 1
ATOM 1780 C C . GLY A 1 222 ? 3.176 21.765 3.023 1.00 71.94 222 GLY A C 1
ATOM 1781 O O . GLY A 1 222 ? 2.054 22.272 3.012 1.00 71.94 222 GLY A O 1
ATOM 1782 N N . PRO A 1 223 ? 3.728 21.224 1.927 1.00 82.81 223 PRO A N 1
ATOM 1783 C CA . PRO A 1 223 ? 3.048 21.156 0.642 1.00 82.81 223 PRO A CA 1
ATOM 1784 C C . PRO A 1 223 ? 1.748 20.346 0.742 1.00 82.81 223 PRO A C 1
ATOM 1786 O O . PRO A 1 223 ? 1.672 19.315 1.416 1.00 82.81 223 PRO A O 1
ATOM 1789 N N . THR A 1 224 ? 0.721 20.812 0.033 1.00 86.50 224 THR A N 1
ATOM 1790 C CA . THR A 1 224 ? -0.615 20.193 -0.010 1.00 86.50 224 THR A CA 1
ATOM 1791 C C . THR A 1 224 ? -0.855 19.384 -1.281 1.00 86.50 224 THR A C 1
ATOM 1793 O O . THR A 1 224 ? -1.746 18.540 -1.312 1.00 86.50 224 THR A O 1
ATOM 1796 N N . THR A 1 225 ? -0.056 19.607 -2.325 1.00 88.19 225 THR A N 1
ATOM 1797 C CA . THR A 1 225 ? -0.168 18.930 -3.619 1.00 88.19 225 THR A CA 1
ATOM 1798 C C . THR A 1 225 ? 0.664 17.638 -3.639 1.00 88.19 225 THR A C 1
ATOM 1800 O O . THR A 1 225 ? 1.893 17.725 -3.676 1.00 88.19 225 THR A O 1
ATOM 1803 N N . PRO A 1 226 ? 0.045 16.442 -3.615 1.00 92.19 226 PRO A N 1
ATOM 1804 C CA . PRO A 1 226 ? 0.761 15.167 -3.720 1.00 92.19 226 PRO A CA 1
ATOM 1805 C C . PRO A 1 226 ? 1.286 14.919 -5.140 1.00 92.19 226 PRO A C 1
ATOM 1807 O O . PRO A 1 226 ? 0.807 15.522 -6.103 1.00 92.19 226 PRO A O 1
ATOM 1810 N N . LEU A 1 227 ? 2.198 13.952 -5.294 1.00 92.69 227 LEU A N 1
ATOM 1811 C CA . LEU A 1 227 ? 2.586 13.466 -6.622 1.00 92.69 227 LEU A CA 1
ATOM 1812 C C . LEU A 1 227 ? 1.379 12.832 -7.324 1.00 92.69 227 LEU A C 1
ATOM 1814 O O . LEU A 1 227 ? 0.643 12.035 -6.731 1.00 92.69 227 LEU A O 1
ATOM 1818 N N . SER A 1 228 ? 1.160 13.191 -8.590 1.00 92.50 228 SER A N 1
ATOM 1819 C CA . SER A 1 228 ? 0.066 12.637 -9.390 1.00 92.50 228 SER A CA 1
ATOM 1820 C C . SER A 1 228 ? 0.259 11.137 -9.631 1.00 92.50 228 SER A C 1
ATOM 1822 O O . SER A 1 228 ? 1.386 10.644 -9.693 1.00 92.50 228 SER A O 1
ATOM 1824 N N . MET A 1 229 ? -0.848 10.414 -9.833 1.00 91.25 229 MET A N 1
ATOM 1825 C CA . MET A 1 229 ? -0.789 9.002 -10.234 1.00 91.25 229 MET A CA 1
ATOM 1826 C C . MET A 1 229 ? -0.012 8.823 -11.541 1.00 91.25 229 MET A C 1
ATOM 1828 O O . MET A 1 229 ? 0.798 7.914 -11.627 1.00 91.25 229 MET A O 1
ATOM 1832 N N . SER A 1 230 ? -0.145 9.743 -12.506 1.00 91.44 230 SER A N 1
ATOM 1833 C CA . SER A 1 230 ? 0.598 9.670 -13.771 1.00 91.44 230 SER A CA 1
ATOM 1834 C C . SER A 1 230 ? 2.117 9.691 -13.579 1.00 91.44 230 SER A C 1
ATOM 1836 O O . SER A 1 230 ? 2.833 8.951 -14.252 1.00 91.44 230 SER A O 1
ATOM 1838 N N . ILE A 1 231 ? 2.625 10.507 -12.648 1.00 93.06 231 ILE A N 1
ATOM 1839 C CA . ILE A 1 231 ? 4.055 10.568 -12.325 1.00 93.06 231 ILE A CA 1
ATOM 1840 C C . ILE A 1 231 ? 4.479 9.284 -11.618 1.00 93.06 231 ILE A C 1
ATOM 1842 O O . ILE A 1 231 ? 5.499 8.707 -11.985 1.00 93.06 231 ILE A O 1
ATOM 1846 N N . LEU A 1 232 ? 3.695 8.812 -10.643 1.00 94.06 232 LEU A N 1
ATOM 1847 C CA . LEU A 1 232 ? 3.990 7.569 -9.930 1.00 94.06 232 LEU A CA 1
ATOM 1848 C C . LEU A 1 232 ? 3.978 6.358 -10.873 1.00 94.06 232 LEU A C 1
ATOM 1850 O O . LEU A 1 232 ? 4.897 5.547 -10.818 1.00 94.06 232 LEU A O 1
ATOM 1854 N N . ASP A 1 233 ? 3.018 6.260 -11.790 1.00 92.19 233 ASP A N 1
ATOM 1855 C CA . ASP A 1 233 ? 2.939 5.200 -12.802 1.00 92.19 233 ASP A CA 1
ATOM 1856 C C . ASP A 1 233 ? 4.107 5.258 -13.792 1.00 92.19 233 ASP A C 1
ATOM 1858 O O . ASP A 1 233 ? 4.593 4.217 -14.234 1.00 92.19 233 ASP A O 1
ATOM 1862 N N . SER A 1 234 ? 4.620 6.463 -14.050 1.00 94.06 234 SER A N 1
ATOM 1863 C CA . SER A 1 234 ? 5.808 6.714 -14.870 1.00 94.06 234 SER A CA 1
ATOM 1864 C C . SER A 1 234 ? 7.129 6.422 -14.145 1.00 94.06 234 SER A C 1
ATOM 1866 O O . SER A 1 234 ? 8.194 6.584 -14.739 1.00 94.06 234 SER A O 1
ATOM 1868 N N . LEU A 1 235 ? 7.110 5.994 -12.876 1.00 95.31 235 LEU A N 1
ATOM 1869 C CA . LEU A 1 235 ? 8.299 5.552 -12.144 1.00 95.31 235 LEU A CA 1
ATOM 1870 C C . LEU A 1 235 ? 8.458 4.031 -12.194 1.00 95.31 235 LEU A C 1
ATOM 1872 O O . LEU A 1 235 ? 7.503 3.261 -12.050 1.00 95.31 235 LEU A O 1
ATOM 1876 N N . THR A 1 236 ? 9.707 3.590 -12.318 1.00 94.94 236 THR A N 1
ATOM 1877 C CA . THR A 1 236 ? 10.057 2.179 -12.164 1.00 94.94 236 THR A CA 1
ATOM 1878 C C . THR A 1 236 ? 9.816 1.701 -10.734 1.00 94.94 236 THR A C 1
ATOM 1880 O O . THR A 1 236 ? 9.872 2.478 -9.777 1.00 94.94 236 THR A O 1
ATOM 1883 N N . VAL A 1 237 ? 9.612 0.395 -10.567 1.00 93.06 237 VAL A N 1
ATOM 1884 C CA . VAL A 1 237 ? 9.485 -0.249 -9.254 1.00 93.06 237 VAL A CA 1
ATOM 1885 C C . VAL A 1 237 ? 10.642 0.106 -8.325 1.00 93.06 237 VAL A C 1
ATOM 1887 O O . VAL A 1 237 ? 10.405 0.433 -7.166 1.00 93.06 237 VAL A O 1
ATOM 1890 N N . HIS A 1 238 ? 11.882 0.118 -8.815 1.00 93.12 238 HIS A N 1
ATOM 1891 C CA . HIS A 1 238 ? 13.034 0.460 -7.981 1.00 93.12 238 HIS A CA 1
ATOM 1892 C C . HIS A 1 238 ? 13.007 1.926 -7.514 1.00 93.12 238 HIS A C 1
ATOM 1894 O O . HIS A 1 238 ? 13.267 2.218 -6.342 1.00 93.12 238 HIS A O 1
ATOM 1900 N N . SER A 1 239 ? 12.633 2.859 -8.399 1.00 95.06 239 SER A N 1
ATOM 1901 C CA . SER A 1 239 ? 12.443 4.266 -8.031 1.00 95.06 239 SER A CA 1
ATOM 1902 C C . SER A 1 239 ? 11.315 4.437 -7.006 1.00 95.06 239 SER A C 1
ATOM 1904 O O . SER A 1 239 ? 11.503 5.156 -6.026 1.00 95.06 239 SER A O 1
ATOM 1906 N N . LYS A 1 240 ? 10.188 3.725 -7.163 1.00 95.19 240 LYS A N 1
ATOM 1907 C CA . LYS A 1 240 ? 9.085 3.700 -6.180 1.00 95.19 240 LYS A CA 1
ATOM 1908 C C . LYS A 1 240 ? 9.536 3.151 -4.825 1.00 95.19 240 LYS A C 1
ATOM 1910 O O . LYS A 1 240 ? 9.257 3.763 -3.799 1.00 95.19 240 LYS A O 1
ATOM 1915 N N . MET A 1 241 ? 10.273 2.036 -4.808 1.00 93.19 241 MET A N 1
ATOM 1916 C CA . MET A 1 241 ? 10.833 1.448 -3.582 1.00 93.19 241 MET A CA 1
ATOM 1917 C C . MET A 1 241 ? 11.751 2.437 -2.854 1.00 93.19 241 MET A C 1
ATOM 1919 O O . MET A 1 241 ? 11.663 2.586 -1.636 1.00 93.19 241 MET A O 1
ATOM 1923 N N . SER A 1 242 ? 12.596 3.145 -3.603 1.00 94.50 242 SER A N 1
ATOM 1924 C CA . SER A 1 242 ? 13.500 4.165 -3.061 1.00 94.50 242 SER A CA 1
ATOM 1925 C C . SER A 1 242 ? 12.740 5.366 -2.491 1.00 94.50 242 SER A C 1
ATOM 1927 O O . SER A 1 242 ? 13.085 5.855 -1.416 1.00 94.50 242 SER A O 1
ATOM 1929 N N . LEU A 1 243 ? 11.672 5.802 -3.166 1.00 95.44 243 LEU A N 1
ATOM 1930 C CA . LEU A 1 243 ? 10.798 6.874 -2.691 1.00 95.44 243 LEU A CA 1
ATOM 1931 C C . LEU A 1 243 ? 10.057 6.475 -1.405 1.00 95.44 243 LEU A C 1
ATOM 1933 O O . LEU A 1 243 ? 10.058 7.241 -0.443 1.00 95.44 243 LEU A O 1
ATOM 1937 N N . ILE A 1 244 ? 9.504 5.256 -1.339 1.00 95.88 244 ILE A N 1
ATOM 1938 C CA . ILE A 1 244 ? 8.921 4.700 -0.105 1.00 95.88 244 ILE A CA 1
ATOM 1939 C C . ILE A 1 244 ? 9.953 4.705 1.020 1.00 95.88 244 ILE A C 1
ATOM 1941 O O . ILE A 1 244 ? 9.666 5.180 2.116 1.00 95.88 244 ILE A O 1
ATOM 1945 N N . HIS A 1 245 ? 11.160 4.204 0.758 1.00 94.00 245 HIS A N 1
ATOM 1946 C CA . HIS A 1 245 ? 12.214 4.140 1.764 1.00 94.00 245 HIS A CA 1
ATOM 1947 C C . HIS A 1 245 ? 12.597 5.533 2.286 1.00 94.00 245 HIS A C 1
ATOM 1949 O O . HIS A 1 245 ? 12.770 5.711 3.494 1.00 94.00 245 HIS A O 1
ATOM 1955 N N . ALA A 1 246 ? 12.696 6.532 1.403 1.00 93.50 246 ALA A N 1
ATOM 1956 C CA . ALA A 1 246 ? 12.973 7.916 1.778 1.00 93.50 246 ALA A CA 1
ATOM 1957 C C . ALA A 1 246 ? 11.862 8.503 2.667 1.00 93.50 246 ALA A C 1
ATOM 1959 O O . ALA A 1 246 ? 12.162 9.073 3.718 1.00 93.50 246 ALA A O 1
ATOM 1960 N N . ILE A 1 247 ? 10.591 8.296 2.295 1.00 94.44 247 ILE A N 1
ATOM 1961 C CA . ILE A 1 247 ? 9.426 8.724 3.084 1.00 94.44 247 ILE A CA 1
ATOM 1962 C C . ILE A 1 247 ? 9.435 8.055 4.463 1.00 94.44 247 ILE A C 1
ATOM 1964 O O . ILE A 1 247 ? 9.391 8.741 5.481 1.00 94.44 247 ILE A O 1
ATOM 1968 N N . VAL A 1 248 ? 9.544 6.725 4.515 1.00 94.31 248 VAL A N 1
ATOM 1969 C CA . VAL A 1 248 ? 9.522 5.947 5.766 1.00 94.31 248 VAL A CA 1
ATOM 1970 C C . VAL A 1 248 ? 10.664 6.365 6.691 1.00 94.31 248 VAL A C 1
ATOM 1972 O O . VAL A 1 248 ? 10.443 6.590 7.880 1.00 94.31 248 VAL A O 1
ATOM 1975 N N . THR A 1 249 ? 11.872 6.542 6.149 1.00 93.00 249 THR A N 1
ATOM 1976 C CA . THR A 1 249 ? 13.040 6.997 6.917 1.00 93.00 249 THR A CA 1
ATOM 1977 C C . THR A 1 249 ? 12.815 8.392 7.496 1.00 93.00 249 THR A C 1
ATOM 1979 O O . THR A 1 249 ? 13.137 8.638 8.659 1.00 93.00 249 THR A O 1
ATOM 1982 N N . HIS A 1 250 ? 12.230 9.305 6.716 1.00 90.56 250 HIS A N 1
ATOM 1983 C CA . HIS A 1 250 ? 11.892 10.644 7.188 1.00 90.56 250 HIS A CA 1
ATOM 1984 C C . HIS A 1 250 ? 10.848 10.607 8.315 1.00 90.56 250 HIS A C 1
ATOM 1986 O O . HIS A 1 250 ? 11.053 11.230 9.356 1.00 90.56 250 HIS A O 1
ATOM 1992 N N . VAL A 1 251 ? 9.773 9.827 8.153 1.00 91.00 251 VAL A N 1
ATOM 1993 C CA . VAL A 1 251 ? 8.714 9.675 9.166 1.00 91.00 251 VAL A CA 1
ATOM 1994 C C . VAL A 1 251 ? 9.269 9.082 10.464 1.00 91.00 251 VAL A C 1
ATOM 1996 O O . VAL A 1 251 ? 8.975 9.596 11.542 1.00 91.00 251 VAL A O 1
ATOM 1999 N N . ILE A 1 252 ? 10.115 8.048 10.386 1.00 91.44 252 ILE A N 1
ATOM 2000 C CA . ILE A 1 252 ? 10.762 7.454 11.569 1.00 91.44 252 ILE A CA 1
ATOM 2001 C C . ILE A 1 252 ? 11.669 8.475 12.261 1.00 91.44 252 ILE A C 1
ATOM 2003 O O . ILE A 1 252 ? 11.625 8.603 13.484 1.00 91.44 252 ILE A O 1
ATOM 2007 N N . LYS A 1 253 ? 12.458 9.239 11.495 1.00 90.56 253 LYS A N 1
ATOM 2008 C CA . LYS A 1 253 ? 13.325 10.287 12.044 1.00 90.56 253 LYS A CA 1
ATOM 2009 C C . LYS A 1 253 ? 12.517 11.357 12.784 1.00 90.56 253 LYS A C 1
ATOM 2011 O O . LYS A 1 253 ? 12.918 11.762 13.872 1.00 90.56 253 LYS A O 1
ATOM 2016 N N . LEU A 1 254 ? 11.381 11.786 12.227 1.00 86.81 254 LEU A N 1
ATOM 2017 C CA . LEU A 1 254 ? 10.472 12.724 12.893 1.00 86.81 254 LEU A CA 1
ATOM 2018 C C . LEU A 1 254 ? 9.867 12.128 14.169 1.00 86.81 254 LEU A C 1
ATOM 2020 O O . LEU A 1 254 ? 9.850 12.797 15.198 1.00 86.81 254 LEU A O 1
ATOM 2024 N N . ALA A 1 255 ? 9.434 10.866 14.130 1.00 87.19 255 ALA A N 1
ATOM 2025 C CA . ALA A 1 255 ? 8.875 10.184 15.296 1.00 87.19 255 ALA A CA 1
ATOM 2026 C C . ALA A 1 255 ? 9.886 10.075 16.453 1.00 87.19 255 ALA A C 1
ATOM 2028 O O . ALA A 1 255 ? 9.522 10.236 17.615 1.00 87.19 255 ALA A O 1
ATOM 2029 N N . GLN A 1 256 ? 11.164 9.843 16.143 1.00 87.81 256 GLN A N 1
ATOM 2030 C CA . GLN A 1 256 ? 12.232 9.717 17.140 1.00 87.81 256 GLN A CA 1
ATOM 2031 C C . GLN A 1 256 ? 12.737 11.060 17.681 1.00 87.81 256 GLN A C 1
ATOM 2033 O O . GLN A 1 256 ? 13.282 11.102 18.783 1.00 87.81 256 GLN A O 1
ATOM 2038 N N . ALA A 1 257 ? 12.556 12.159 16.943 1.00 82.56 257 ALA A N 1
ATOM 2039 C CA . ALA A 1 257 ? 13.101 13.467 17.303 1.00 82.56 257 ALA A CA 1
ATOM 2040 C C . ALA A 1 257 ? 12.468 14.103 18.561 1.00 82.56 257 ALA A C 1
ATOM 2042 O O . ALA A 1 257 ? 12.954 15.143 18.998 1.00 82.56 257 ALA A O 1
ATOM 2043 N N . LYS A 1 258 ? 11.415 13.500 19.150 1.00 64.75 258 LYS A N 1
ATOM 2044 C CA . LYS A 1 258 ? 10.714 13.947 20.378 1.00 64.75 258 LYS A CA 1
ATOM 2045 C C . LYS A 1 258 ? 10.484 15.468 20.452 1.00 64.75 258 LYS A C 1
ATOM 2047 O O . LYS A 1 258 ? 10.556 16.070 21.520 1.00 64.75 258 LYS A O 1
ATOM 2052 N N . SER A 1 259 ? 10.231 16.119 19.320 1.00 55.88 259 SER A N 1
ATOM 2053 C CA . SER A 1 259 ? 9.963 17.553 19.293 1.00 55.88 259 SER A CA 1
ATOM 2054 C C . SER A 1 259 ? 8.545 17.812 19.804 1.00 55.88 259 SER A C 1
ATOM 2056 O O . SER A 1 259 ? 7.587 17.327 19.212 1.00 55.88 259 SER A O 1
ATOM 2058 N N . ASN A 1 260 ? 8.409 18.613 20.863 1.00 46.41 260 ASN A N 1
ATOM 2059 C CA . ASN A 1 260 ? 7.123 18.982 21.478 1.00 46.41 260 ASN A CA 1
ATOM 2060 C C . ASN A 1 260 ? 6.212 19.857 20.591 1.00 46.41 260 ASN A C 1
ATOM 2062 O O . ASN A 1 260 ? 5.099 20.180 20.996 1.00 46.41 260 ASN A O 1
ATOM 2066 N N . MET A 1 261 ? 6.656 20.259 19.395 1.00 47.06 261 MET A N 1
ATOM 2067 C CA . MET A 1 261 ? 5.749 20.826 18.397 1.00 47.06 261 MET A CA 1
ATOM 2068 C C . MET A 1 261 ? 4.999 19.691 17.712 1.00 47.06 261 MET A C 1
ATOM 2070 O O . MET A 1 261 ? 5.625 18.740 17.249 1.00 47.06 261 MET A O 1
ATOM 2074 N N . ALA A 1 262 ? 3.675 19.827 17.628 1.00 51.19 262 ALA A N 1
ATOM 2075 C CA . ALA A 1 262 ? 2.767 18.984 16.859 1.00 51.19 262 ALA A CA 1
ATOM 2076 C C . ALA A 1 262 ? 3.157 18.962 15.367 1.00 51.19 262 ALA A C 1
ATOM 2078 O O . ALA A 1 262 ? 2.546 19.620 14.529 1.00 51.19 262 ALA A O 1
ATOM 2079 N N . LEU A 1 263 ? 4.217 18.223 15.038 1.00 59.34 263 LEU A N 1
ATOM 2080 C CA . LEU A 1 263 ? 4.699 17.987 13.685 1.00 59.34 263 LEU A CA 1
ATOM 2081 C C . LEU A 1 263 ? 3.775 16.961 13.038 1.00 59.34 263 LEU A C 1
ATOM 2083 O O . LEU A 1 263 ? 4.058 15.765 12.978 1.00 59.34 263 LEU A O 1
ATOM 2087 N N . SER A 1 264 ? 2.624 17.454 12.587 1.00 67.50 264 SER A N 1
ATOM 2088 C CA . SER A 1 264 ? 1.832 16.747 11.594 1.00 67.50 264 SER A CA 1
ATOM 2089 C C . SER A 1 264 ? 2.680 16.582 10.337 1.00 67.50 264 SER A C 1
ATOM 2091 O O . SER A 1 264 ? 3.382 17.504 9.916 1.00 67.50 264 SER A O 1
ATOM 2093 N N . LEU A 1 265 ? 2.610 15.399 9.733 1.00 83.06 265 LEU A N 1
ATOM 2094 C CA . LEU A 1 265 ? 3.219 15.153 8.433 1.00 83.06 265 LEU A CA 1
ATOM 2095 C C . LEU A 1 265 ? 2.599 16.095 7.388 1.00 83.06 265 LEU A C 1
ATOM 2097 O O . LEU A 1 265 ? 1.418 16.442 7.483 1.00 83.06 265 LEU A O 1
ATOM 2101 N N . ALA A 1 266 ? 3.386 16.493 6.386 1.00 86.25 266 ALA A N 1
ATOM 2102 C CA . ALA A 1 266 ? 2.877 17.287 5.273 1.00 86.25 266 ALA A CA 1
ATOM 2103 C C . ALA A 1 266 ? 1.741 16.526 4.552 1.00 86.25 266 ALA A C 1
ATOM 2105 O O . ALA A 1 266 ? 1.912 15.335 4.262 1.00 86.25 266 ALA A O 1
ATOM 2106 N N . PRO A 1 267 ? 0.610 17.174 4.209 1.00 89.00 267 PRO A N 1
ATOM 2107 C CA . PRO A 1 267 ? -0.508 16.496 3.551 1.00 89.00 267 PRO A CA 1
ATOM 2108 C C . PRO A 1 267 ? -0.113 15.820 2.230 1.00 89.00 267 PRO A C 1
ATOM 2110 O O . PRO A 1 267 ? -0.522 14.688 1.969 1.00 89.00 267 PRO A O 1
ATOM 2113 N N . ALA A 1 268 ? 0.747 16.465 1.430 1.00 90.56 268 ALA A N 1
ATOM 2114 C CA . ALA A 1 268 ? 1.263 15.888 0.190 1.00 90.56 268 ALA A CA 1
ATOM 2115 C C . ALA A 1 268 ? 2.071 14.602 0.421 1.00 90.56 268 ALA A C 1
ATOM 2117 O O . ALA A 1 268 ? 1.981 13.684 -0.396 1.00 90.56 268 ALA A O 1
ATOM 2118 N N . LEU A 1 269 ? 2.836 14.506 1.517 1.00 93.31 269 LEU A N 1
ATOM 2119 C CA . LEU A 1 269 ? 3.585 13.294 1.860 1.00 93.31 269 LEU A CA 1
ATOM 2120 C C . LEU A 1 269 ? 2.641 12.144 2.185 1.00 93.31 269 LEU A C 1
ATOM 2122 O O . LEU A 1 269 ? 2.821 11.054 1.648 1.00 93.31 269 LEU A O 1
ATOM 2126 N N . VAL A 1 270 ? 1.647 12.377 3.044 1.00 93.06 270 VAL A N 1
ATOM 2127 C CA . VAL A 1 270 ? 0.713 11.329 3.487 1.00 93.06 270 VAL A CA 1
ATOM 2128 C C . VAL A 1 270 ? -0.088 10.801 2.300 1.00 93.06 270 VAL A C 1
ATOM 2130 O O . VAL A 1 270 ? -0.193 9.593 2.102 1.00 93.06 270 VAL A O 1
ATOM 2133 N N . GLU A 1 271 ? -0.582 11.704 1.457 1.00 94.19 271 GLU A N 1
ATOM 2134 C CA . GLU A 1 271 ? -1.355 11.360 0.266 1.00 94.19 271 GLU A CA 1
ATOM 2135 C C . GLU A 1 271 ? -0.493 10.723 -0.842 1.00 94.19 271 GLU A C 1
ATOM 2137 O O . GLU A 1 271 ? -0.948 9.830 -1.549 1.00 94.19 271 GLU A O 1
ATOM 2142 N N . THR A 1 272 ? 0.776 11.112 -0.991 1.00 95.12 272 THR A N 1
ATOM 2143 C CA . THR A 1 272 ? 1.696 10.425 -1.918 1.00 95.12 272 THR A CA 1
ATOM 2144 C C . THR A 1 272 ? 2.054 9.031 -1.404 1.00 95.12 272 THR A C 1
ATOM 2146 O O . THR A 1 272 ? 2.117 8.076 -2.179 1.00 95.12 272 THR A O 1
ATOM 2149 N N . TYR A 1 273 ? 2.273 8.891 -0.095 1.00 95.62 273 TYR A N 1
ATOM 2150 C CA . TYR A 1 273 ? 2.589 7.609 0.520 1.00 95.62 273 TYR A CA 1
ATOM 2151 C C . TYR A 1 273 ? 1.413 6.636 0.416 1.00 95.62 273 TYR A C 1
ATOM 2153 O O . TYR A 1 273 ? 1.623 5.492 0.022 1.00 95.62 273 TYR A O 1
ATOM 2161 N N . SER A 1 274 ? 0.178 7.086 0.660 1.00 95.06 274 SER A N 1
ATOM 2162 C CA . SER A 1 274 ? -1.013 6.244 0.498 1.00 95.06 274 SER A CA 1
ATOM 2163 C C . SER A 1 274 ? -1.148 5.705 -0.931 1.00 95.06 274 SER A C 1
ATOM 2165 O O . SER A 1 274 ? -1.355 4.506 -1.104 1.00 95.06 274 SER A O 1
ATOM 2167 N N . ARG A 1 275 ? -0.921 6.544 -1.955 1.00 94.56 275 ARG A N 1
ATOM 2168 C CA . ARG A 1 275 ? -0.900 6.131 -3.373 1.00 94.56 275 ARG A CA 1
ATOM 2169 C C . ARG A 1 275 ? 0.173 5.087 -3.655 1.00 94.56 275 ARG A C 1
ATOM 2171 O O . ARG A 1 275 ? -0.088 4.105 -4.342 1.00 94.56 275 ARG A O 1
ATOM 2178 N N . LEU A 1 276 ? 1.369 5.261 -3.091 1.00 94.69 276 LEU A N 1
ATOM 2179 C CA . LEU A 1 276 ? 2.457 4.292 -3.232 1.00 94.69 276 LEU A CA 1
ATOM 2180 C C . LEU A 1 276 ? 2.121 2.937 -2.593 1.00 94.69 276 LEU A C 1
ATOM 2182 O O . LEU A 1 276 ? 2.521 1.899 -3.110 1.00 94.69 276 LEU A O 1
ATOM 2186 N N . LEU A 1 277 ? 1.362 2.909 -1.498 1.00 93.31 277 LEU A N 1
ATOM 2187 C CA . LEU A 1 277 ? 0.994 1.657 -0.837 1.00 93.31 277 LEU A CA 1
ATOM 2188 C C . LEU A 1 277 ? -0.057 0.830 -1.606 1.00 93.31 277 LEU A C 1
ATOM 2190 O O . LEU A 1 277 ? -0.296 -0.319 -1.234 1.00 93.31 277 LEU A O 1
ATOM 2194 N N . VAL A 1 278 ? -0.656 1.374 -2.674 1.00 89.31 278 VAL A N 1
ATOM 2195 C CA . VAL A 1 278 ? -1.601 0.657 -3.552 1.00 89.31 278 VAL A CA 1
ATOM 2196 C C . VAL A 1 278 ? -0.887 -0.327 -4.487 1.00 89.31 278 VAL A C 1
ATOM 2198 O O . VAL A 1 278 ? -1.465 -1.347 -4.860 1.00 89.31 278 VAL A O 1
ATOM 2201 N N . TYR A 1 279 ? 0.366 -0.056 -4.860 1.00 89.62 279 TYR A N 1
ATOM 2202 C CA . TYR A 1 279 ? 1.111 -0.898 -5.798 1.00 89.62 279 TYR A CA 1
ATOM 2203 C C . TYR A 1 279 ? 1.465 -2.248 -5.156 1.00 89.62 279 TYR A C 1
ATOM 2205 O O . TYR A 1 279 ? 2.286 -2.342 -4.240 1.00 89.62 279 TYR A O 1
ATOM 2213 N N . THR A 1 280 ? 0.869 -3.325 -5.664 1.00 87.56 280 THR A N 1
ATOM 2214 C CA . THR A 1 280 ? 1.067 -4.680 -5.131 1.00 87.56 280 THR A CA 1
ATOM 2215 C C . THR A 1 280 ? 2.472 -5.212 -5.395 1.00 87.56 280 THR A C 1
ATOM 2217 O O . THR A 1 280 ? 3.009 -5.972 -4.598 1.00 87.56 280 THR A O 1
ATOM 2220 N N . GLU A 1 281 ? 3.129 -4.775 -6.468 1.00 86.06 281 GLU A N 1
ATOM 2221 C CA . GLU A 1 281 ? 4.502 -5.185 -6.779 1.00 86.06 281 GLU A CA 1
ATOM 2222 C C . GLU A 1 281 ? 5.552 -4.688 -5.764 1.00 86.06 281 GLU A C 1
ATOM 2224 O O . GLU A 1 281 ? 6.672 -5.200 -5.734 1.00 86.06 281 GLU A O 1
ATOM 2229 N N . ILE A 1 282 ? 5.197 -3.726 -4.902 1.00 89.50 282 ILE A N 1
ATOM 2230 C CA . ILE A 1 282 ? 6.045 -3.228 -3.806 1.00 89.50 282 ILE A CA 1
ATOM 2231 C C . ILE A 1 282 ? 5.507 -3.603 -2.421 1.00 89.50 282 ILE A C 1
ATOM 2233 O O . ILE A 1 282 ? 5.951 -3.037 -1.427 1.00 89.50 282 ILE A O 1
ATOM 2237 N N . GLU A 1 283 ? 4.624 -4.603 -2.327 1.00 89.88 283 GLU A N 1
ATOM 2238 C CA . GLU A 1 283 ? 3.967 -5.074 -1.093 1.00 89.88 283 GLU A CA 1
ATOM 2239 C C . GLU A 1 283 ? 4.921 -5.237 0.106 1.00 89.88 283 GLU A C 1
ATOM 2241 O O . GLU A 1 283 ? 4.589 -4.823 1.218 1.00 89.88 283 GLU A O 1
ATOM 2246 N N . SER A 1 284 ? 6.128 -5.777 -0.116 1.00 87.56 284 SER A N 1
ATOM 2247 C CA . SER A 1 284 ? 7.122 -6.045 0.939 1.00 87.56 284 SER A CA 1
ATOM 2248 C C . SER A 1 284 ? 7.616 -4.781 1.662 1.00 87.56 284 SER A C 1
ATOM 2250 O O . SER A 1 284 ? 7.648 -4.751 2.892 1.00 87.56 284 SER A O 1
ATOM 2252 N N . LEU A 1 285 ? 7.980 -3.733 0.911 1.00 87.75 285 LEU A N 1
ATOM 2253 C CA . LEU A 1 285 ? 8.409 -2.437 1.468 1.00 87.75 285 LEU A CA 1
ATOM 2254 C C . LEU A 1 285 ? 7.231 -1.477 1.686 1.00 87.75 285 LEU A C 1
ATOM 2256 O O . LEU A 1 285 ? 7.344 -0.539 2.470 1.00 87.75 285 LEU A O 1
ATOM 2260 N N . GLY A 1 286 ? 6.117 -1.714 0.994 1.00 90.94 286 GLY A N 1
ATOM 2261 C CA . GLY A 1 286 ? 4.872 -0.973 1.100 1.00 90.94 286 GLY A CA 1
ATOM 2262 C C . GLY A 1 286 ? 4.042 -1.440 2.292 1.00 90.94 286 GLY A C 1
ATOM 2263 O O . GLY A 1 286 ? 4.416 -1.214 3.441 1.00 90.94 286 GLY A O 1
ATOM 2264 N N . ILE A 1 287 ? 2.892 -2.072 2.035 1.00 92.38 287 ILE A N 1
ATOM 2265 C CA . ILE A 1 287 ? 1.897 -2.366 3.078 1.00 92.38 287 ILE A CA 1
ATOM 2266 C C . ILE A 1 287 ? 2.424 -3.290 4.185 1.00 92.38 287 ILE A C 1
ATOM 2268 O O . ILE A 1 287 ? 2.140 -3.066 5.363 1.00 92.38 287 ILE A O 1
ATOM 2272 N N . LYS A 1 288 ? 3.260 -4.281 3.850 1.00 93.06 288 LYS A N 1
ATOM 2273 C CA . LYS A 1 288 ? 3.858 -5.173 4.850 1.00 93.06 288 LYS A CA 1
ATOM 2274 C C . LYS A 1 288 ? 4.796 -4.409 5.784 1.00 93.06 288 LYS A C 1
ATOM 2276 O O . LYS A 1 288 ? 4.717 -4.579 7.003 1.00 93.06 288 LYS A O 1
ATOM 2281 N N . GLY A 1 289 ? 5.656 -3.560 5.219 1.00 93.50 289 GLY A N 1
ATOM 2282 C CA . GLY A 1 289 ? 6.560 -2.678 5.961 1.00 93.50 289 GLY A CA 1
ATOM 2283 C C . GLY A 1 289 ? 5.806 -1.644 6.800 1.00 93.50 289 GLY A C 1
ATOM 2284 O O . GLY A 1 289 ? 6.146 -1.431 7.963 1.00 93.50 289 GLY A O 1
ATOM 2285 N N . PHE A 1 290 ? 4.724 -1.077 6.262 1.00 95.12 290 PHE A N 1
ATOM 2286 C CA . PHE A 1 290 ? 3.843 -0.159 6.982 1.00 95.12 290 PHE A CA 1
ATOM 2287 C C . PHE A 1 290 ? 3.309 -0.786 8.282 1.00 95.12 290 PHE A C 1
ATOM 2289 O O . PHE A 1 290 ? 3.510 -0.231 9.363 1.00 95.12 290 PHE A O 1
ATOM 2296 N N . ILE A 1 291 ? 2.695 -1.973 8.190 1.00 93.50 291 ILE A N 1
ATOM 2297 C CA . ILE A 1 291 ? 2.058 -2.643 9.337 1.00 93.50 291 ILE A CA 1
ATOM 2298 C C . ILE A 1 291 ? 3.093 -3.231 10.297 1.00 93.50 291 ILE A C 1
ATOM 2300 O O . ILE A 1 291 ? 2.923 -3.140 11.510 1.00 93.50 291 ILE A O 1
ATOM 2304 N N . SER A 1 292 ? 4.159 -3.843 9.775 1.00 92.69 292 SER A N 1
ATOM 2305 C CA . SER A 1 292 ? 5.097 -4.628 10.591 1.00 92.69 292 SER A CA 1
ATOM 2306 C C . SER A 1 292 ? 6.284 -3.823 11.127 1.00 92.69 292 SER A C 1
ATOM 2308 O O . SER A 1 292 ? 6.920 -4.259 12.082 1.00 92.69 292 SER A O 1
ATOM 2310 N N . GLN A 1 293 ? 6.623 -2.679 10.520 1.00 93.31 293 GLN A N 1
ATOM 2311 C CA . GLN A 1 293 ? 7.818 -1.901 10.875 1.00 93.31 293 GLN A CA 1
ATOM 2312 C C . GLN A 1 293 ? 7.488 -0.453 11.224 1.00 93.31 293 GLN A C 1
ATOM 2314 O O . GLN A 1 293 ? 7.835 -0.012 12.321 1.00 93.31 293 GLN A O 1
ATOM 2319 N N . LEU A 1 294 ? 6.807 0.283 10.338 1.00 94.19 294 LEU A N 1
ATOM 2320 C CA . LEU A 1 294 ? 6.562 1.712 10.544 1.00 94.19 294 LEU A CA 1
ATOM 2321 C C . LEU A 1 294 ? 5.631 1.945 11.737 1.00 94.19 294 LEU A C 1
ATOM 2323 O O . LEU A 1 294 ? 6.010 2.646 12.674 1.00 94.19 294 LEU A O 1
ATOM 2327 N N . LEU A 1 295 ? 4.449 1.320 11.732 1.00 92.69 295 LEU A N 1
ATOM 2328 C CA . LEU A 1 295 ? 3.443 1.520 12.774 1.00 92.69 295 LEU A CA 1
ATOM 2329 C C . LEU A 1 295 ? 3.964 1.134 14.176 1.00 92.69 295 LEU A C 1
ATOM 2331 O O . LEU A 1 295 ? 3.870 1.969 15.080 1.00 92.69 295 LEU A O 1
ATOM 2335 N N . PRO A 1 296 ? 4.613 -0.036 14.382 1.00 91.88 296 PRO A N 1
ATOM 2336 C CA . PRO A 1 296 ? 5.190 -0.378 15.681 1.00 91.88 296 PRO A CA 1
ATOM 2337 C C . PRO A 1 296 ? 6.326 0.558 16.108 1.00 91.88 296 PRO A C 1
ATOM 2339 O O . PRO A 1 296 ? 6.464 0.850 17.292 1.00 91.88 296 PRO A O 1
ATOM 2342 N N . THR A 1 297 ? 7.146 1.047 15.170 1.00 92.44 297 THR A N 1
ATOM 2343 C CA . THR A 1 297 ? 8.248 1.981 15.475 1.00 92.44 297 THR A CA 1
ATOM 2344 C C . THR A 1 297 ? 7.731 3.346 15.927 1.00 92.44 297 THR A C 1
ATOM 2346 O O . THR A 1 297 ? 8.223 3.897 16.915 1.00 92.44 297 THR A O 1
ATOM 2349 N N . VAL A 1 298 ? 6.720 3.882 15.235 1.00 90.56 298 VAL A N 1
ATOM 2350 C CA . VAL A 1 298 ? 6.051 5.144 15.599 1.00 90.56 298 VAL A CA 1
ATOM 2351 C C . VAL A 1 298 ? 5.380 5.015 16.965 1.00 90.56 298 VAL A C 1
ATOM 2353 O O . VAL A 1 298 ? 5.544 5.897 17.809 1.00 90.56 298 VAL A O 1
ATOM 2356 N N . PHE A 1 299 ? 4.707 3.888 17.216 1.00 88.44 299 PHE A N 1
ATOM 2357 C CA . PHE A 1 299 ? 4.104 3.601 18.513 1.00 88.44 299 PHE A CA 1
ATOM 2358 C C . PHE A 1 299 ? 5.140 3.546 19.646 1.00 88.44 299 PHE A C 1
ATOM 2360 O O . PHE A 1 299 ? 4.996 4.253 20.639 1.00 88.44 299 PHE A O 1
ATOM 2367 N N . LYS A 1 300 ? 6.233 2.787 19.473 1.00 89.38 300 LYS A N 1
ATOM 2368 C CA . LYS A 1 300 ? 7.336 2.702 20.453 1.00 89.38 300 LYS A CA 1
ATOM 2369 C C . LYS A 1 300 ? 8.006 4.049 20.734 1.00 89.38 300 LYS A C 1
ATOM 2371 O O . LYS A 1 300 ? 8.578 4.235 21.801 1.00 89.38 300 LYS A O 1
ATOM 2376 N N . SER A 1 301 ? 7.955 4.977 19.780 1.00 88.00 301 SER A N 1
ATOM 2377 C CA . SER A 1 301 ? 8.503 6.329 19.937 1.00 88.00 301 SER A CA 1
ATOM 2378 C C . SER A 1 301 ? 7.527 7.297 20.622 1.00 88.00 301 SER A C 1
ATOM 2380 O O . SER A 1 301 ? 7.887 8.450 20.841 1.00 88.00 301 SER A O 1
ATOM 2382 N N . HIS A 1 302 ? 6.310 6.848 20.964 1.00 86.06 302 HIS A N 1
ATOM 2383 C CA . HIS A 1 302 ? 5.228 7.664 21.529 1.00 86.06 302 HIS A CA 1
ATOM 2384 C C . HIS A 1 302 ? 4.852 8.879 20.660 1.00 86.06 302 HIS A C 1
ATOM 2386 O O . HIS A 1 302 ? 4.432 9.922 21.158 1.00 86.06 302 HIS A O 1
ATOM 2392 N N . ALA A 1 303 ? 4.993 8.754 19.337 1.00 86.25 303 ALA A N 1
ATOM 2393 C CA . ALA A 1 303 ? 4.676 9.818 18.388 1.00 86.25 303 ALA A CA 1
ATOM 2394 C C . ALA A 1 303 ? 3.180 9.800 18.016 1.00 86.25 303 ALA A C 1
ATOM 2396 O O . ALA A 1 303 ? 2.801 9.445 16.898 1.00 86.25 303 ALA A O 1
ATOM 2397 N N . TRP A 1 304 ? 2.320 10.176 18.967 1.00 85.56 304 TRP A N 1
ATOM 2398 C CA . TRP A 1 304 ? 0.860 10.032 18.871 1.00 85.56 304 TRP A CA 1
ATOM 2399 C C . TRP A 1 304 ? 0.220 10.766 17.685 1.00 85.56 304 TRP A C 1
ATOM 2401 O O . TRP A 1 304 ? -0.640 10.198 17.020 1.00 85.56 304 TRP A O 1
ATOM 2411 N N . GLY A 1 305 ? 0.668 11.985 17.363 1.00 84.94 305 GLY A N 1
ATOM 2412 C CA . GLY A 1 305 ? 0.139 12.743 16.218 1.00 84.94 305 GLY A CA 1
ATOM 2413 C C . GLY A 1 305 ? 0.461 12.098 14.864 1.00 84.94 305 GLY A C 1
ATOM 2414 O O . GLY A 1 305 ? -0.384 12.048 13.968 1.00 84.94 305 GLY A O 1
ATOM 2415 N N . ILE A 1 306 ? 1.662 11.523 14.730 1.00 88.69 306 ILE A N 1
ATOM 2416 C CA . ILE A 1 306 ? 2.037 10.755 13.536 1.00 88.69 306 ILE A CA 1
ATOM 2417 C C . ILE A 1 306 ? 1.221 9.463 13.487 1.00 88.69 306 ILE A C 1
ATOM 2419 O O . ILE A 1 306 ? 0.664 9.146 12.442 1.00 88.69 306 ILE A O 1
ATOM 2423 N N . LEU A 1 307 ? 1.092 8.749 14.612 1.00 90.12 307 LEU A N 1
ATOM 2424 C CA . LEU A 1 307 ? 0.278 7.535 14.695 1.00 90.12 307 LEU A CA 1
ATOM 2425 C C . LEU A 1 307 ? -1.168 7.797 14.251 1.00 90.12 307 LEU A C 1
ATOM 2427 O O . LEU A 1 307 ? -1.674 7.074 13.398 1.00 90.12 307 LEU A O 1
ATOM 2431 N N . TYR A 1 308 ? -1.789 8.862 14.765 1.00 89.06 308 TYR A N 1
ATOM 2432 C CA . TYR A 1 308 ? -3.125 9.302 14.364 1.00 89.06 308 TYR A CA 1
ATOM 2433 C C . TYR A 1 308 ? -3.221 9.498 12.845 1.00 89.06 308 TYR A C 1
ATOM 2435 O O . TYR A 1 308 ? -4.092 8.915 12.204 1.00 89.06 308 TYR A O 1
ATOM 2443 N N . THR A 1 309 ? -2.271 10.235 12.260 1.00 90.62 309 THR A N 1
ATOM 2444 C CA . THR A 1 309 ? -2.229 10.506 10.813 1.00 90.62 309 THR A CA 1
ATOM 2445 C C . THR A 1 309 ? -2.108 9.218 9.990 1.00 90.62 309 THR A C 1
ATOM 2447 O O . THR A 1 309 ? -2.758 9.072 8.958 1.00 90.62 309 THR A O 1
ATOM 2450 N N . LEU A 1 310 ? -1.291 8.254 10.435 1.00 92.94 310 LEU A N 1
ATOM 2451 C CA . LEU A 1 310 ? -1.115 6.976 9.736 1.00 92.94 310 LEU A CA 1
ATOM 2452 C C . LEU A 1 310 ? -2.375 6.098 9.804 1.00 92.94 310 LEU A C 1
ATOM 2454 O O . LEU A 1 310 ? -2.704 5.436 8.817 1.00 92.94 310 LEU A O 1
ATOM 2458 N N . LEU A 1 311 ? -3.083 6.091 10.938 1.00 92.38 311 LEU A N 1
ATOM 2459 C CA . LEU A 1 311 ? -4.346 5.360 11.094 1.00 92.38 311 LEU A CA 1
ATOM 2460 C C . LEU A 1 311 ? -5.480 6.001 10.285 1.00 92.38 311 LEU A C 1
ATOM 2462 O O . LEU A 1 311 ? -6.252 5.295 9.634 1.00 92.38 311 LEU A O 1
ATOM 2466 N N . GLU A 1 312 ? -5.540 7.331 10.253 1.00 91.81 312 GLU A N 1
ATOM 2467 C CA . GLU A 1 312 ? -6.482 8.072 9.416 1.00 91.81 312 GLU A CA 1
ATOM 2468 C C . GLU A 1 312 ? -6.219 7.809 7.924 1.00 91.81 312 GLU A C 1
ATOM 2470 O O . GLU A 1 312 ? -7.131 7.435 7.182 1.00 91.81 312 GLU A O 1
ATOM 2475 N N . MET A 1 313 ? -4.956 7.902 7.492 1.00 94.06 313 MET A N 1
ATOM 2476 C CA . MET A 1 313 ? -4.540 7.553 6.132 1.00 94.06 313 MET A CA 1
ATOM 2477 C C . MET A 1 313 ? -5.001 6.139 5.765 1.00 94.06 313 MET A C 1
ATOM 2479 O O . MET A 1 313 ? -5.578 5.933 4.696 1.00 94.06 313 MET A O 1
ATOM 2483 N N . PHE A 1 314 ? -4.796 5.169 6.659 1.00 92.56 314 PHE A N 1
ATOM 2484 C CA . PHE A 1 314 ? -5.242 3.800 6.435 1.00 92.56 314 PHE A CA 1
ATOM 2485 C C . PHE A 1 314 ? -6.768 3.717 6.274 1.00 92.56 314 PHE A C 1
ATOM 2487 O O . PHE A 1 314 ? -7.254 3.111 5.322 1.00 92.56 314 PHE A O 1
ATOM 2494 N N . SER A 1 315 ? -7.523 4.366 7.161 1.00 91.62 315 SER A N 1
ATOM 2495 C CA . SER A 1 315 ? -8.991 4.331 7.180 1.00 91.62 315 SER A CA 1
ATOM 2496 C C . SER A 1 315 ? -9.661 4.967 5.960 1.00 91.62 315 SER A C 1
ATOM 2498 O O . SER A 1 315 ? -10.742 4.524 5.563 1.00 91.62 315 SER A O 1
ATOM 2500 N N . TYR A 1 316 ? -9.060 6.012 5.382 1.00 91.62 316 TYR A N 1
ATOM 2501 C CA . TYR A 1 316 ? -9.711 6.839 4.356 1.00 91.62 316 TYR A CA 1
ATOM 2502 C C . TYR A 1 316 ? -9.066 6.790 2.971 1.00 91.62 316 TYR A C 1
ATOM 2504 O O . TYR A 1 316 ? -9.658 7.318 2.027 1.00 91.62 316 TYR A O 1
ATOM 2512 N N . ARG A 1 317 ? -7.867 6.215 2.824 1.00 91.69 317 ARG A N 1
ATOM 2513 C CA . ARG A 1 317 ? -7.164 6.144 1.527 1.00 91.69 317 ARG A CA 1
ATOM 2514 C C . ARG A 1 317 ? -6.862 4.728 1.059 1.00 91.69 317 ARG A C 1
ATOM 2516 O O . ARG A 1 317 ? -6.593 4.533 -0.122 1.00 91.69 317 ARG A O 1
ATOM 2523 N N . MET A 1 318 ? -6.918 3.736 1.945 1.00 86.19 318 MET A N 1
ATOM 2524 C CA . MET A 1 318 ? -6.525 2.375 1.594 1.00 86.19 318 MET A CA 1
ATOM 2525 C C . MET A 1 318 ? -7.738 1.502 1.272 1.00 86.19 318 MET A C 1
ATOM 2527 O O . MET A 1 318 ? -8.462 1.061 2.162 1.00 86.19 318 MET A O 1
ATOM 2531 N N . HIS A 1 319 ? -7.943 1.213 -0.014 1.00 75.31 319 HIS A N 1
ATOM 2532 C CA . HIS A 1 319 ? -9.103 0.442 -0.477 1.00 75.31 319 HIS A CA 1
ATOM 2533 C C . HIS A 1 319 ? -8.796 -1.056 -0.667 1.00 75.31 319 HIS A C 1
ATOM 2535 O O . HIS A 1 319 ? -9.542 -1.913 -0.187 1.00 75.31 319 HIS A O 1
ATOM 2541 N N . HIS A 1 320 ? -7.667 -1.398 -1.297 1.00 81.38 320 HIS A N 1
ATOM 2542 C CA . HIS A 1 320 ? -7.337 -2.770 -1.715 1.00 81.38 320 HIS A CA 1
ATOM 2543 C C . HIS A 1 320 ? -6.225 -3.407 -0.871 1.00 81.38 320 HIS A C 1
ATOM 2545 O O . HIS A 1 320 ? -5.148 -3.727 -1.363 1.00 81.38 320 HIS A O 1
ATOM 2551 N N . ILE A 1 321 ? -6.491 -3.602 0.420 1.00 88.38 321 ILE A N 1
ATOM 2552 C CA . ILE A 1 321 ? -5.572 -4.306 1.325 1.00 88.38 321 ILE A CA 1
ATOM 2553 C C . ILE A 1 321 ? -6.008 -5.757 1.475 1.00 88.38 321 ILE A C 1
ATOM 2555 O O . ILE A 1 321 ? -7.179 -6.031 1.734 1.00 88.38 321 ILE A O 1
ATOM 2559 N N . GLN A 1 322 ? -5.049 -6.678 1.374 1.00 89.25 322 GLN A N 1
ATOM 2560 C CA . GLN A 1 322 ? -5.316 -8.095 1.574 1.00 89.25 322 GLN A CA 1
ATOM 2561 C C . GLN A 1 322 ? -5.849 -8.380 2.995 1.00 89.25 322 GLN A C 1
ATOM 2563 O O . GLN A 1 322 ? -5.376 -7.784 3.968 1.00 89.25 322 GLN A O 1
ATOM 2568 N N . PRO A 1 323 ? -6.780 -9.333 3.163 1.00 89.94 323 PRO A N 1
ATOM 2569 C CA . PRO A 1 323 ? -7.460 -9.559 4.442 1.00 89.94 323 PRO A CA 1
ATOM 2570 C C . PRO A 1 323 ? -6.520 -9.874 5.609 1.00 89.94 323 PRO A C 1
ATOM 2572 O O . PRO A 1 323 ? -6.734 -9.408 6.724 1.00 89.94 323 PRO A O 1
ATOM 2575 N N . HIS A 1 324 ? -5.438 -10.607 5.351 1.00 89.81 324 HIS A N 1
ATOM 2576 C CA . HIS A 1 324 ? -4.475 -10.983 6.383 1.00 89.81 324 HIS A CA 1
ATOM 2577 C C . HIS A 1 324 ? -3.761 -9.762 7.002 1.00 89.81 324 HIS A C 1
ATOM 2579 O O . HIS A 1 324 ? -3.536 -9.727 8.209 1.00 89.81 324 HIS A O 1
ATOM 2585 N N . TYR A 1 325 ? -3.479 -8.725 6.206 1.00 91.62 325 TYR A N 1
ATOM 2586 C CA . TYR A 1 325 ? -2.918 -7.460 6.689 1.00 91.62 325 TYR A CA 1
ATOM 2587 C C . TYR A 1 325 ? -3.927 -6.648 7.501 1.00 91.62 325 TYR A C 1
ATOM 2589 O O . TYR A 1 325 ? -3.564 -6.052 8.511 1.00 91.62 325 TYR A O 1
ATOM 2597 N N . ARG A 1 326 ? -5.206 -6.658 7.103 1.00 91.88 326 ARG A N 1
ATOM 2598 C CA . ARG A 1 326 ? -6.286 -6.022 7.875 1.00 91.88 326 ARG A CA 1
ATOM 2599 C C . ARG A 1 326 ? -6.410 -6.643 9.266 1.00 91.88 326 ARG A C 1
ATOM 2601 O O . ARG A 1 326 ? -6.496 -5.915 10.247 1.00 91.88 326 ARG A O 1
ATOM 2608 N N . VAL A 1 327 ? -6.355 -7.973 9.346 1.00 90.69 327 VAL A N 1
ATOM 2609 C CA . VAL A 1 327 ? -6.405 -8.713 10.616 1.00 90.69 327 VAL A CA 1
ATOM 2610 C C . VAL A 1 327 ? -5.155 -8.462 11.468 1.00 90.69 327 VAL A C 1
ATOM 2612 O O . VAL A 1 327 ? -5.273 -8.230 12.667 1.00 90.69 327 VAL A O 1
ATOM 2615 N N . GLN A 1 328 ? -3.965 -8.411 10.860 1.00 91.06 328 GLN A N 1
ATOM 2616 C CA . GLN A 1 328 ? -2.736 -8.049 11.576 1.00 91.06 328 GLN A CA 1
ATOM 2617 C C . GLN A 1 328 ? -2.811 -6.630 12.165 1.00 91.06 328 GLN A C 1
ATOM 2619 O O . GLN A 1 328 ? -2.438 -6.418 13.318 1.00 91.06 328 GLN A O 1
ATOM 2624 N N . LEU A 1 329 ? -3.319 -5.656 11.400 1.00 92.44 329 LEU A N 1
ATOM 2625 C CA . LEU A 1 329 ? -3.515 -4.297 11.900 1.00 92.44 329 LEU A CA 1
ATOM 2626 C C . LEU A 1 329 ? -4.559 -4.250 13.020 1.00 92.44 329 LEU A C 1
ATOM 2628 O O . LEU A 1 329 ? -4.328 -3.574 14.016 1.00 92.44 329 LEU A O 1
ATOM 2632 N N . LEU A 1 330 ? -5.670 -4.978 12.885 1.00 92.25 330 LEU A N 1
ATOM 2633 C CA . LEU A 1 330 ? -6.695 -5.071 13.926 1.00 92.25 330 LEU A CA 1
ATOM 2634 C C . LEU A 1 330 ? -6.094 -5.555 15.253 1.00 92.25 330 LEU A C 1
ATOM 2636 O O . LEU A 1 330 ? -6.343 -4.957 16.296 1.00 92.25 330 LEU A O 1
ATOM 2640 N N . SER A 1 331 ? -5.223 -6.565 15.196 1.00 89.75 331 SER A N 1
ATOM 2641 C CA . SER A 1 331 ? -4.511 -7.046 16.379 1.00 89.75 331 SER A CA 1
ATOM 2642 C C . SER A 1 331 ? -3.613 -5.980 17.010 1.00 89.75 331 SER A C 1
ATOM 2644 O O . SER A 1 331 ? -3.614 -5.794 18.228 1.00 89.75 331 SER A O 1
ATOM 2646 N N . HIS A 1 332 ? -2.888 -5.214 16.190 1.00 89.50 332 HIS A N 1
ATOM 2647 C CA . HIS A 1 332 ? -2.128 -4.074 16.694 1.00 89.50 332 HIS A CA 1
ATOM 2648 C C . HIS A 1 332 ? -3.044 -3.035 17.357 1.00 89.50 332 HIS A C 1
ATOM 2650 O O . HIS A 1 332 ? -2.709 -2.563 18.434 1.00 89.50 332 HIS A O 1
ATOM 2656 N N . LEU A 1 333 ? -4.201 -2.709 16.775 1.00 90.62 333 LEU A N 1
ATOM 2657 C CA . LEU A 1 333 ? -5.136 -1.722 17.332 1.00 90.62 333 LEU A CA 1
ATOM 2658 C C . LEU A 1 333 ? -5.700 -2.134 18.694 1.00 90.62 333 LEU A C 1
ATOM 2660 O O . LEU A 1 333 ? -5.763 -1.294 19.587 1.00 90.62 333 LEU A O 1
ATOM 2664 N N . HIS A 1 334 ? -6.052 -3.406 18.887 1.00 88.75 334 HIS A N 1
ATOM 2665 C CA . HIS A 1 334 ? -6.513 -3.888 20.194 1.00 88.75 334 HIS A CA 1
ATOM 2666 C C . HIS A 1 334 ? -5.416 -3.794 21.259 1.00 88.75 334 HIS A C 1
ATOM 2668 O O . HIS A 1 334 ? -5.673 -3.324 22.365 1.00 88.75 334 HIS A O 1
ATOM 2674 N N . ASN A 1 335 ? -4.174 -4.137 20.904 1.00 85.44 335 ASN A N 1
ATOM 2675 C CA . ASN A 1 335 ? -3.031 -3.958 21.802 1.00 85.44 335 ASN A CA 1
ATOM 2676 C C . ASN A 1 335 ? -2.741 -2.476 22.096 1.00 85.44 335 ASN A C 1
ATOM 2678 O O . ASN A 1 335 ? -2.306 -2.149 23.194 1.00 85.44 335 ASN A O 1
ATOM 2682 N N . LEU A 1 336 ? -2.970 -1.583 21.126 1.00 83.19 336 LEU A N 1
ATOM 2683 C CA . LEU A 1 336 ? -2.803 -0.137 21.289 1.00 83.19 336 LEU A CA 1
ATOM 2684 C C . LEU A 1 336 ? -3.854 0.455 22.232 1.00 83.19 336 LEU A C 1
ATOM 2686 O O . LEU A 1 336 ? -3.497 1.251 23.094 1.00 83.19 336 LEU A O 1
ATOM 2690 N N . ALA A 1 337 ? -5.120 0.062 22.078 1.00 80.31 337 ALA A N 1
ATOM 2691 C CA . ALA A 1 337 ? -6.227 0.556 22.895 1.00 80.31 337 ALA A CA 1
ATOM 2692 C C . ALA A 1 337 ? -6.079 0.183 24.379 1.00 80.31 337 ALA A C 1
ATOM 2694 O O . ALA A 1 337 ? -6.462 0.962 25.242 1.00 80.31 337 ALA A O 1
ATOM 2695 N N . ALA A 1 338 ? -5.464 -0.967 24.674 1.00 75.88 338 ALA A N 1
ATOM 2696 C CA . ALA A 1 338 ? -5.252 -1.447 26.039 1.00 75.88 338 ALA A CA 1
ATOM 2697 C C . ALA A 1 338 ? -4.191 -0.658 26.840 1.00 75.88 338 ALA A C 1
ATOM 2699 O O . ALA A 1 338 ? -3.973 -0.943 28.017 1.00 75.88 338 ALA A O 1
ATOM 2700 N N . VAL A 1 339 ? -3.476 0.299 26.230 1.00 76.81 339 VAL A N 1
ATOM 2701 C CA . VAL A 1 339 ? -2.405 1.048 26.906 1.00 76.81 339 VAL A CA 1
ATOM 2702 C C . VAL A 1 339 ? -2.958 2.335 27.537 1.00 76.81 339 VAL A C 1
ATOM 2704 O O . VAL A 1 339 ? -3.338 3.247 26.812 1.00 76.81 339 VAL A O 1
ATOM 2707 N N . PRO A 1 340 ? -2.889 2.528 28.870 1.00 62.66 340 PRO A N 1
ATOM 2708 C CA . PRO A 1 340 ? -3.495 3.692 29.539 1.00 62.66 340 PRO A CA 1
ATOM 2709 C C . PRO A 1 340 ? -2.961 5.059 29.078 1.00 62.66 340 PRO A C 1
ATOM 2711 O O . PRO A 1 340 ? -3.603 6.087 29.262 1.00 62.66 340 PRO A O 1
ATOM 2714 N N . GLN A 1 341 ? -1.769 5.101 28.477 1.00 62.88 341 GLN A N 1
ATOM 2715 C CA . GLN A 1 341 ? -1.153 6.333 27.972 1.00 62.88 341 GLN A CA 1
ATOM 2716 C C . GLN A 1 341 ? -1.755 6.822 26.643 1.00 62.88 341 GLN A C 1
ATOM 2718 O O . GLN A 1 341 ? -1.485 7.955 26.246 1.00 62.88 341 GLN A O 1
ATOM 2723 N N . THR A 1 342 ? -2.584 6.019 25.963 1.00 60.22 342 THR A N 1
ATOM 2724 C CA . THR A 1 342 ? -3.310 6.432 24.748 1.00 60.22 342 THR A CA 1
ATOM 2725 C C . THR A 1 342 ? -4.633 7.135 25.048 1.00 60.22 342 THR A C 1
ATOM 2727 O O . THR A 1 342 ? -5.397 7.400 24.122 1.00 60.22 342 THR A O 1
ATOM 2730 N N . ASN A 1 343 ? -4.896 7.491 26.312 1.00 58.84 343 ASN A N 1
ATOM 2731 C CA . ASN A 1 343 ? -6.149 8.085 26.795 1.00 58.84 343 ASN A CA 1
ATOM 2732 C C . ASN A 1 343 ? -6.372 9.553 26.354 1.00 58.84 343 ASN A C 1
ATOM 2734 O O . ASN A 1 343 ? -7.023 10.349 27.025 1.00 58.84 343 ASN A O 1
ATOM 2738 N N . GLN A 1 344 ? -5.807 9.938 25.207 1.00 74.19 344 GLN A N 1
ATOM 2739 C CA . GLN A 1 344 ? -6.226 11.123 24.475 1.00 74.19 344 GLN A CA 1
ATOM 2740 C C . GLN A 1 344 ? -7.504 10.770 23.714 1.00 74.19 344 GLN A C 1
ATOM 2742 O O . GLN A 1 344 ? -7.482 9.902 22.840 1.00 74.19 344 GLN A O 1
ATOM 2747 N N . THR A 1 345 ? -8.604 11.470 23.997 1.00 77.06 345 THR A N 1
ATOM 2748 C CA . THR A 1 345 ? -9.929 11.211 23.403 1.00 77.06 345 THR A CA 1
ATOM 2749 C C . THR A 1 345 ? -9.884 11.069 21.877 1.00 77.06 345 THR A C 1
ATOM 2751 O O . THR A 1 345 ? -10.515 10.177 21.317 1.00 77.06 345 THR A O 1
ATOM 2754 N N . GLN A 1 346 ? -9.091 11.904 21.193 1.00 80.62 346 GLN A N 1
ATOM 2755 C CA . GLN A 1 346 ? -8.938 11.855 19.733 1.00 80.62 346 GLN A CA 1
ATOM 2756 C C . GLN A 1 346 ? -8.247 10.575 19.239 1.00 80.62 346 GLN A C 1
ATOM 2758 O O . GLN A 1 346 ? -8.649 10.021 18.215 1.00 80.62 346 GLN A O 1
ATOM 2763 N N . LEU A 1 347 ? -7.222 10.092 19.948 1.00 82.75 347 LEU A N 1
ATOM 2764 C CA . LEU A 1 347 ? -6.499 8.881 19.564 1.00 82.75 347 LEU A CA 1
ATOM 2765 C C . LEU A 1 347 ? -7.345 7.635 19.832 1.00 82.75 347 LEU A C 1
ATOM 2767 O O . LEU A 1 347 ? -7.428 6.778 18.956 1.00 82.75 347 LEU A O 1
ATOM 2771 N N . HIS A 1 348 ? -8.018 7.570 20.985 1.00 84.25 348 HIS A N 1
ATOM 2772 C CA . HIS A 1 348 ? -8.931 6.472 21.307 1.00 84.25 348 HIS A CA 1
ATOM 2773 C C . HIS A 1 348 ? -10.040 6.341 20.251 1.00 84.25 348 HIS A C 1
ATOM 2775 O O . HIS A 1 348 ? -10.218 5.273 19.667 1.00 84.25 348 HIS A O 1
ATOM 2781 N N . LEU A 1 349 ? -10.707 7.453 19.911 1.00 86.69 349 LEU A N 1
ATOM 2782 C CA . LEU A 1 349 ? -11.731 7.487 18.861 1.00 86.69 349 LEU A CA 1
ATOM 2783 C C . LEU A 1 349 ? -11.178 7.025 17.501 1.00 86.69 349 LEU A C 1
ATOM 2785 O O . LEU A 1 349 ? -11.848 6.306 16.763 1.00 86.69 349 LEU A O 1
ATOM 2789 N N . CYS A 1 350 ? -9.955 7.436 17.153 1.00 89.44 350 CYS A N 1
ATOM 2790 C CA . CYS A 1 350 ? -9.312 7.047 15.899 1.00 89.44 350 CYS A CA 1
ATOM 2791 C C . CYS A 1 350 ? -9.020 5.541 15.843 1.00 89.44 350 CYS A C 1
ATOM 2793 O O . CYS A 1 350 ? -9.317 4.896 14.833 1.00 89.44 350 CYS A O 1
ATOM 2795 N N . VAL A 1 351 ? -8.487 4.971 16.927 1.00 90.38 351 VAL A N 1
ATOM 2796 C CA . VAL A 1 351 ? -8.202 3.534 17.046 1.00 90.38 351 VAL A CA 1
ATOM 2797 C C . VAL A 1 351 ? -9.491 2.722 16.927 1.00 90.38 351 VAL A C 1
ATOM 2799 O O . VAL A 1 351 ? -9.558 1.810 16.102 1.00 90.38 351 VAL A O 1
ATOM 2802 N N . GLU A 1 352 ? -10.534 3.094 17.671 1.00 90.19 352 GLU A N 1
ATOM 2803 C CA . GLU A 1 352 ? -11.824 2.399 17.660 1.00 90.19 352 GLU A CA 1
ATOM 2804 C C . GLU A 1 352 ? -12.535 2.516 16.302 1.00 90.19 352 GLU A C 1
ATOM 2806 O O . GLU A 1 352 ? -12.963 1.513 15.731 1.00 90.19 352 GLU A O 1
ATOM 2811 N N . SER A 1 353 ? -12.574 3.713 15.707 1.00 92.31 353 SER A N 1
ATOM 2812 C CA . SER A 1 353 ? -13.150 3.936 14.372 1.00 92.31 353 SER A CA 1
ATOM 2813 C C . SER A 1 353 ? -12.413 3.152 13.280 1.00 92.31 353 SER A C 1
ATOM 2815 O O . SER A 1 353 ? -13.039 2.555 12.398 1.00 92.31 353 SER A O 1
ATOM 2817 N N . THR A 1 354 ? -11.079 3.092 13.354 1.00 93.31 354 THR A N 1
ATOM 2818 C CA . THR A 1 354 ? -10.261 2.306 12.417 1.00 93.31 354 THR A CA 1
ATOM 2819 C C . THR A 1 354 ? -10.534 0.809 12.583 1.00 93.31 354 THR A C 1
ATOM 2821 O O . THR A 1 354 ? -10.755 0.115 11.589 1.00 93.31 354 THR A O 1
ATOM 2824 N N . ALA A 1 355 ? -10.585 0.304 13.820 1.00 93.88 355 ALA A N 1
ATOM 2825 C CA . ALA A 1 355 ? -10.903 -1.095 14.106 1.00 93.88 355 ALA A CA 1
ATOM 2826 C C . ALA A 1 355 ? -12.305 -1.474 13.602 1.00 93.88 355 ALA A C 1
ATOM 2828 O O . ALA A 1 355 ? -12.469 -2.500 12.941 1.00 93.88 355 ALA A O 1
ATOM 2829 N N . LEU A 1 356 ? -13.301 -0.609 13.812 1.00 94.69 356 LEU A N 1
ATOM 2830 C CA . LEU A 1 356 ? -14.660 -0.818 13.318 1.00 94.69 356 LEU A CA 1
ATOM 2831 C C . LEU A 1 356 ? -14.703 -0.923 11.785 1.00 94.69 356 LEU A C 1
ATOM 2833 O O . LEU A 1 356 ? -15.347 -1.827 11.246 1.00 94.69 356 LEU A O 1
ATOM 2837 N N . ARG A 1 357 ? -13.991 -0.043 11.065 1.00 93.50 357 ARG A N 1
ATOM 2838 C CA . ARG A 1 357 ? -13.878 -0.101 9.593 1.00 93.50 357 ARG A CA 1
ATOM 2839 C C . ARG A 1 357 ? -13.196 -1.381 9.117 1.00 93.50 357 ARG A C 1
ATOM 2841 O O . ARG A 1 357 ? -13.630 -1.965 8.128 1.00 93.50 357 ARG A O 1
ATOM 2848 N N . LEU A 1 358 ? -12.160 -1.839 9.820 1.00 93.06 358 LEU A N 1
ATOM 2849 C CA . LEU A 1 358 ? -11.489 -3.104 9.513 1.00 93.06 358 LEU A CA 1
ATOM 2850 C C . LEU A 1 358 ? -12.439 -4.292 9.673 1.00 93.06 358 LEU A C 1
ATOM 2852 O O . LEU A 1 358 ? -12.555 -5.096 8.753 1.00 93.06 358 LEU A O 1
ATOM 2856 N N . ILE A 1 359 ? -13.145 -4.375 10.804 1.00 93.81 359 ILE A N 1
ATOM 2857 C CA . ILE A 1 359 ? -14.077 -5.468 11.118 1.00 93.81 359 ILE A CA 1
ATOM 2858 C C . ILE A 1 359 ? -15.243 -5.503 10.125 1.00 93.81 359 ILE A C 1
ATOM 2860 O O . ILE A 1 359 ? -15.599 -6.564 9.612 1.00 93.81 359 ILE A O 1
ATOM 2864 N N . THR A 1 360 ? -15.844 -4.349 9.838 1.00 92.50 360 THR A N 1
ATOM 2865 C CA . THR A 1 360 ? -16.989 -4.248 8.917 1.00 92.50 360 THR A CA 1
ATOM 2866 C C . THR A 1 360 ? -16.581 -4.404 7.449 1.00 92.50 360 THR A C 1
ATOM 2868 O O . THR A 1 360 ? -17.376 -4.880 6.640 1.00 92.50 360 THR A O 1
ATOM 2871 N N . GLY A 1 361 ? -15.333 -4.068 7.108 1.00 90.19 361 GLY A N 1
ATOM 2872 C CA . GLY A 1 361 ? -14.774 -4.160 5.759 1.00 90.19 361 GLY A CA 1
ATOM 2873 C C . GLY A 1 361 ? -14.283 -5.550 5.333 1.00 90.19 361 GLY A C 1
ATOM 2874 O O . GLY A 1 361 ? -13.889 -5.712 4.177 1.00 90.19 361 GLY A O 1
ATOM 2875 N N . LEU A 1 362 ? -14.284 -6.556 6.218 1.00 91.81 362 LEU A N 1
ATOM 2876 C CA . LEU A 1 362 ? -13.927 -7.933 5.851 1.00 91.81 362 LEU A CA 1
ATOM 2877 C C . LEU A 1 362 ? -14.975 -8.535 4.901 1.00 91.81 362 LEU A C 1
ATOM 2879 O O . LEU A 1 362 ? -16.178 -8.489 5.166 1.00 91.81 362 LEU A O 1
ATOM 2883 N N . GLY A 1 363 ? -14.535 -9.131 3.792 1.00 91.81 363 GLY A N 1
ATOM 2884 C CA . GLY A 1 363 ? -15.420 -9.832 2.865 1.00 91.81 363 GLY A CA 1
ATOM 2885 C C . GLY A 1 363 ? -15.967 -11.126 3.472 1.00 91.81 363 GLY A C 1
ATOM 2886 O O . GLY A 1 363 ? -15.274 -11.809 4.221 1.00 91.81 363 GLY A O 1
ATOM 2887 N N . SER A 1 364 ? -17.199 -11.516 3.125 1.00 91.81 364 SER A N 1
ATOM 2888 C CA . SER A 1 364 ? -17.839 -12.712 3.704 1.00 91.81 364 SER A CA 1
ATOM 2889 C C . SER A 1 364 ? -17.022 -13.995 3.507 1.00 91.81 364 SER A C 1
ATOM 2891 O O . SER A 1 364 ? -16.946 -14.805 4.424 1.00 91.81 364 SER A O 1
ATOM 2893 N N . ALA A 1 365 ? -16.371 -14.160 2.352 1.00 90.12 365 ALA A N 1
ATOM 2894 C CA . ALA A 1 365 ? -15.507 -15.308 2.057 1.00 90.12 365 ALA A CA 1
ATOM 2895 C C . ALA A 1 365 ? -14.133 -15.248 2.758 1.00 90.12 365 ALA A C 1
ATOM 2897 O O . ALA A 1 365 ? -13.411 -16.240 2.801 1.00 90.12 365 ALA A O 1
ATOM 2898 N N . GLU A 1 366 ? -13.753 -14.090 3.299 1.00 90.75 366 GLU A N 1
ATOM 2899 C CA . GLU A 1 366 ? -12.427 -13.838 3.868 1.00 90.75 366 GLU A CA 1
ATOM 2900 C C . GLU A 1 366 ? -12.393 -14.086 5.381 1.00 90.75 366 GLU A C 1
ATOM 2902 O O . GLU A 1 366 ? -11.358 -14.469 5.919 1.00 90.75 366 GLU A O 1
ATOM 2907 N N . VAL A 1 367 ? -13.520 -13.898 6.074 1.00 89.69 367 VAL A N 1
ATOM 2908 C CA . VAL A 1 367 ? -13.613 -13.965 7.544 1.00 89.69 367 VAL A CA 1
ATOM 2909 C C . VAL A 1 367 ? -13.133 -15.314 8.089 1.00 89.69 367 VAL A C 1
ATOM 2911 O O . VAL A 1 367 ? -12.204 -15.353 8.892 1.00 89.69 367 VAL A O 1
ATOM 2914 N N . GLN A 1 368 ? -13.705 -16.429 7.624 1.00 88.56 368 GLN A N 1
ATOM 2915 C CA . GLN A 1 368 ? -13.341 -17.764 8.112 1.00 88.56 368 GLN A CA 1
ATOM 2916 C C . GLN A 1 368 ? -11.850 -18.107 7.904 1.00 88.56 368 GLN A C 1
ATOM 2918 O O . GLN A 1 368 ? -11.190 -18.451 8.888 1.00 88.56 368 GLN A O 1
ATOM 2923 N N . PRO A 1 369 ? -11.263 -18.016 6.690 1.00 88.88 369 PRO A N 1
ATOM 2924 C CA . PRO A 1 369 ? -9.867 -18.405 6.477 1.00 88.88 369 PRO A CA 1
ATOM 2925 C C . PRO A 1 369 ? -8.854 -17.486 7.166 1.00 88.88 369 PRO A C 1
ATOM 2927 O O . PRO A 1 369 ? -7.722 -17.914 7.383 1.00 88.88 369 PRO A O 1
ATOM 2930 N N . GLN A 1 370 ? -9.217 -16.240 7.493 1.00 88.06 370 GLN A N 1
ATOM 2931 C CA . GLN A 1 370 ? -8.319 -15.348 8.226 1.00 88.06 370 GLN A CA 1
ATOM 2932 C C . GLN A 1 370 ? -8.422 -15.529 9.738 1.00 88.06 370 GLN A C 1
ATOM 2934 O O . GLN A 1 370 ? -7.392 -15.688 10.384 1.00 88.06 370 GLN A O 1
ATOM 2939 N N . LEU A 1 371 ? -9.631 -15.547 10.305 1.00 85.38 371 LEU A N 1
ATOM 2940 C CA . LEU A 1 371 ? -9.806 -15.651 11.758 1.00 85.38 371 LEU A CA 1
ATOM 2941 C C . LEU A 1 371 ? -9.414 -17.034 12.290 1.00 85.38 371 LEU A C 1
ATOM 2943 O O . LEU A 1 371 ? -8.819 -17.130 13.360 1.00 85.38 371 LEU A O 1
ATOM 2947 N N . SER A 1 372 ? -9.648 -18.101 11.517 1.00 84.44 372 SER A N 1
ATOM 2948 C CA . SER A 1 372 ? -9.248 -19.464 11.904 1.00 84.44 372 SER A CA 1
ATOM 2949 C C . SER A 1 372 ? -7.737 -19.630 12.121 1.00 84.44 372 SER A C 1
ATOM 2951 O O . SER A 1 372 ? -7.321 -20.500 12.882 1.00 84.44 372 SER A O 1
ATOM 2953 N N . ARG A 1 373 ? -6.898 -18.776 11.514 1.00 81.38 373 ARG A N 1
ATOM 2954 C CA . ARG A 1 373 ? -5.436 -18.801 11.707 1.00 81.38 373 ARG A CA 1
ATOM 2955 C C . ARG A 1 373 ? -5.003 -18.359 13.105 1.00 81.38 373 ARG A C 1
ATOM 2957 O O . ARG A 1 373 ? -3.900 -18.692 13.519 1.00 81.38 373 ARG A O 1
ATOM 2964 N N . PHE A 1 374 ? -5.858 -17.630 13.817 1.00 75.38 374 PHE A N 1
ATOM 2965 C CA . PHE A 1 374 ? -5.572 -17.050 15.132 1.00 75.38 374 PHE A CA 1
ATOM 2966 C C . PHE A 1 374 ? -6.306 -17.771 16.269 1.00 75.38 374 PHE A C 1
ATOM 2968 O O . PHE A 1 374 ? -6.349 -17.272 17.389 1.00 75.38 374 PHE A O 1
ATOM 2975 N N . MET A 1 375 ? -6.851 -18.964 16.011 1.00 69.25 375 MET A N 1
ATOM 2976 C CA . MET A 1 375 ? -7.529 -19.780 17.027 1.00 69.25 375 MET A CA 1
ATOM 2977 C C . MET A 1 375 ? -6.625 -20.148 18.208 1.00 69.25 375 MET A C 1
ATOM 2979 O O . MET A 1 375 ? -7.114 -20.301 19.317 1.00 69.25 375 MET A O 1
ATOM 2983 N N . GLY A 1 376 ? -5.306 -20.232 17.997 1.00 68.06 376 GLY A N 1
ATOM 2984 C CA . GLY A 1 376 ? -4.349 -20.458 19.085 1.00 68.06 376 GLY A CA 1
ATOM 2985 C C . GLY A 1 376 ? -4.154 -19.255 20.017 1.00 68.06 376 GLY A C 1
ATOM 2986 O O . GLY A 1 376 ? -3.736 -19.438 21.155 1.00 68.06 376 GLY A O 1
ATOM 2987 N N . GLU A 1 377 ? -4.469 -18.033 19.567 1.00 76.00 377 GLU A N 1
ATOM 2988 C CA . GLU A 1 377 ? -4.292 -16.791 20.337 1.00 76.00 377 GLU A CA 1
ATOM 2989 C C . GLU A 1 377 ? -5.456 -15.800 20.106 1.00 76.00 377 GLU A C 1
ATOM 2991 O O . GLU A 1 377 ? -5.246 -14.667 19.655 1.00 76.00 377 GLU A O 1
ATOM 2996 N N . PRO A 1 378 ? -6.707 -16.173 20.442 1.00 73.62 378 PRO A N 1
ATOM 2997 C CA . PRO A 1 378 ? -7.896 -15.378 20.117 1.00 73.62 378 PRO A CA 1
ATOM 2998 C C . PRO A 1 378 ? -7.917 -14.019 20.830 1.00 73.62 378 PRO A C 1
ATOM 3000 O O . PRO A 1 378 ? -8.502 -13.063 20.327 1.00 73.62 378 PRO A O 1
ATOM 3003 N N . LYS A 1 379 ? -7.215 -13.896 21.966 1.00 77.19 379 LYS A N 1
ATOM 3004 C CA . LYS A 1 379 ? -7.066 -12.640 22.723 1.00 77.19 379 LYS A CA 1
ATOM 3005 C C . LYS A 1 379 ? -6.454 -11.508 21.900 1.00 77.19 379 LYS A C 1
ATOM 3007 O O . LYS A 1 379 ? -6.696 -10.349 22.196 1.00 77.19 379 LYS A O 1
ATOM 3012 N N . THR A 1 380 ? -5.677 -11.835 20.870 1.00 81.69 380 THR A N 1
ATOM 3013 C CA . THR A 1 380 ? -5.036 -10.838 20.004 1.00 81.69 380 THR A CA 1
ATOM 3014 C C . THR A 1 380 ? -6.004 -10.198 19.009 1.00 81.69 380 THR A C 1
ATOM 3016 O O . THR A 1 380 ? -5.675 -9.163 18.440 1.00 81.69 380 THR A O 1
ATOM 3019 N N . LEU A 1 381 ? -7.177 -10.802 18.787 1.00 83.12 381 LEU A N 1
ATOM 3020 C CA . LEU A 1 381 ? -8.187 -10.361 17.820 1.00 83.12 381 LEU A CA 1
ATOM 3021 C C . LEU A 1 381 ? -9.438 -9.757 18.455 1.00 83.12 381 LEU A C 1
ATOM 3023 O O . LEU A 1 381 ? -10.289 -9.233 17.740 1.00 83.12 381 LEU A O 1
ATOM 3027 N N . VAL A 1 382 ? -9.581 -9.899 19.767 1.00 87.12 382 VAL A N 1
ATOM 3028 C CA . VAL A 1 382 ? -10.770 -9.502 20.515 1.00 87.12 382 VAL A CA 1
ATOM 3029 C C . VAL A 1 382 ? -10.429 -8.271 21.337 1.00 87.12 382 VAL A C 1
ATOM 3031 O O . VAL A 1 382 ? -9.373 -8.203 21.964 1.00 87.12 382 VAL A O 1
ATOM 3034 N N . SER A 1 383 ? -11.340 -7.303 21.359 1.00 88.50 383 SER A N 1
ATOM 3035 C CA . SER A 1 383 ? -11.213 -6.144 22.234 1.00 88.50 383 SER A CA 1
ATOM 3036 C C . SER A 1 383 ? -11.369 -6.572 23.695 1.00 88.50 383 SER A C 1
ATOM 3038 O O . SER A 1 383 ? -12.262 -7.359 24.020 1.00 88.50 383 SER A O 1
ATOM 3040 N N . ALA A 1 384 ? -10.510 -6.069 24.581 1.00 86.50 384 ALA A N 1
ATOM 3041 C CA . ALA A 1 384 ? -10.617 -6.344 26.013 1.00 86.50 384 ALA A CA 1
ATOM 3042 C C . ALA A 1 384 ? -11.767 -5.560 26.673 1.00 86.50 384 ALA A C 1
ATOM 3044 O O . ALA A 1 384 ? -12.421 -6.099 27.555 1.00 86.50 384 ALA A O 1
ATOM 3045 N N . GLU A 1 385 ? -12.028 -4.329 26.218 1.00 85.44 385 GLU A N 1
ATOM 3046 C CA . GLU A 1 385 ? -12.936 -3.388 26.898 1.00 85.44 385 GLU A CA 1
ATOM 3047 C C . GLU A 1 385 ? -14.119 -2.938 26.022 1.00 85.44 385 GLU A C 1
ATOM 3049 O O . GLU A 1 385 ? -15.248 -2.892 26.499 1.00 85.44 385 GLU A O 1
ATOM 3054 N N . SER A 1 386 ? -13.897 -2.637 24.733 1.00 90.44 386 SER A N 1
ATOM 3055 C CA . SER A 1 386 ? -14.973 -2.158 23.838 1.00 90.44 386 SER A CA 1
ATOM 3056 C C . SER A 1 386 ? -15.948 -3.283 23.461 1.00 90.44 386 SER A C 1
ATOM 3058 O O . SER A 1 386 ? -15.621 -4.167 22.655 1.00 90.44 386 SER A O 1
ATOM 3060 N N . GLU A 1 387 ? -17.156 -3.233 24.038 1.00 93.00 387 GLU A N 1
ATOM 3061 C CA . GLU A 1 387 ? -18.274 -4.126 23.714 1.00 93.00 387 GLU A CA 1
ATOM 3062 C C . GLU A 1 387 ? -18.692 -3.942 22.248 1.00 93.00 387 GLU A C 1
ATOM 3064 O O . GLU A 1 387 ? -18.926 -4.919 21.537 1.00 93.00 387 GLU A O 1
ATOM 3069 N N . GLU A 1 388 ? -18.736 -2.704 21.757 1.00 93.81 388 GLU A N 1
ATOM 3070 C CA . GLU A 1 388 ? -19.200 -2.337 20.420 1.00 93.81 388 GLU A CA 1
ATOM 3071 C C . GLU A 1 388 ? -18.368 -2.988 19.313 1.00 93.81 388 GLU A C 1
ATOM 3073 O O . GLU A 1 388 ? -18.932 -3.538 18.360 1.00 93.81 388 GLU A O 1
ATOM 3078 N N . LEU A 1 389 ? -17.036 -2.984 19.441 1.00 94.75 389 LEU A N 1
ATOM 3079 C CA . LEU A 1 389 ? -16.151 -3.643 18.476 1.00 94.75 389 LEU A CA 1
ATOM 3080 C C . LEU A 1 389 ? -16.370 -5.157 18.458 1.00 94.75 389 LEU A C 1
ATOM 3082 O O . LEU A 1 389 ? -16.468 -5.762 17.386 1.00 94.75 389 LEU A O 1
ATOM 3086 N N . ASN A 1 390 ? -16.511 -5.767 19.633 1.00 94.88 390 ASN A N 1
ATOM 3087 C CA . ASN A 1 390 ? -16.767 -7.199 19.749 1.00 94.88 390 ASN A CA 1
ATOM 3088 C C . ASN A 1 390 ? -18.147 -7.573 19.187 1.00 94.88 390 ASN A C 1
ATOM 3090 O O . ASN A 1 390 ? -18.285 -8.576 18.483 1.00 94.88 390 ASN A O 1
ATOM 3094 N N . ARG A 1 391 ? -19.167 -6.737 19.404 1.00 95.56 391 ARG A N 1
ATOM 3095 C CA . ARG A 1 391 ? -20.494 -6.892 18.794 1.00 95.56 391 ARG A CA 1
ATOM 3096 C C . ARG A 1 391 ? -20.445 -6.766 17.277 1.00 95.56 391 ARG A C 1
ATOM 3098 O O . ARG A 1 391 ? -21.055 -7.578 16.581 1.00 95.56 391 ARG A O 1
ATOM 3105 N N . ALA A 1 392 ? -19.713 -5.787 16.753 1.00 96.62 392 ALA A N 1
ATOM 3106 C CA . ALA A 1 392 ? -19.513 -5.632 15.316 1.00 96.62 392 ALA A CA 1
ATOM 3107 C C . ALA A 1 392 ? -18.817 -6.863 14.713 1.00 96.62 392 ALA A C 1
ATOM 3109 O O . ALA A 1 392 ? -19.214 -7.330 13.644 1.00 96.62 392 ALA A O 1
ATOM 3110 N N . LEU A 1 393 ? -17.842 -7.444 15.421 1.00 94.69 393 LEU A N 1
ATOM 3111 C CA . LEU A 1 393 ? -17.172 -8.675 15.003 1.00 94.69 393 LEU A CA 1
ATOM 3112 C C . LEU A 1 393 ? -18.149 -9.855 14.932 1.00 94.69 393 LEU A C 1
ATOM 3114 O O . LEU A 1 393 ? -18.176 -10.559 13.922 1.00 94.69 393 LEU A O 1
ATOM 3118 N N . VAL A 1 394 ? -19.006 -10.029 15.944 1.00 95.19 394 VAL A N 1
ATOM 3119 C CA . VAL A 1 394 ? -20.068 -11.053 15.939 1.00 95.19 394 VAL A CA 1
ATOM 3120 C C . VAL A 1 394 ? -21.018 -10.864 14.753 1.00 95.19 394 VAL A C 1
ATOM 3122 O O . VAL A 1 394 ? -21.327 -11.835 14.062 1.00 95.19 394 VAL A O 1
ATOM 3125 N N . LEU A 1 395 ? -21.443 -9.631 14.460 1.00 96.06 395 LEU A N 1
ATOM 3126 C CA . LEU A 1 395 ? -22.300 -9.336 13.304 1.00 96.06 395 LEU A CA 1
ATOM 3127 C C . LEU A 1 395 ? -21.609 -9.665 11.972 1.00 96.06 395 LEU A C 1
ATOM 3129 O O . LEU A 1 395 ? -22.233 -10.236 11.073 1.00 96.06 395 LEU A O 1
ATOM 3133 N N . THR A 1 396 ? -20.315 -9.360 11.843 1.00 95.12 396 THR A N 1
ATOM 3134 C CA . THR A 1 396 ? -19.522 -9.723 10.661 1.00 95.12 396 THR A CA 1
ATOM 3135 C C . THR A 1 396 ? -19.418 -11.242 10.498 1.00 95.12 396 THR A C 1
ATOM 3137 O O . THR A 1 396 ? -19.578 -11.739 9.380 1.00 95.12 396 THR A O 1
ATOM 3140 N N . ILE A 1 397 ? -19.210 -11.986 11.589 1.00 93.44 397 ILE A N 1
ATOM 3141 C CA . ILE A 1 397 ? -19.190 -13.457 11.582 1.00 93.44 397 ILE A CA 1
ATOM 3142 C C . ILE A 1 397 ? -20.561 -14.006 11.172 1.00 93.44 397 ILE A C 1
ATOM 3144 O O . ILE A 1 397 ? -20.631 -14.850 10.280 1.00 93.44 397 ILE A O 1
ATOM 3148 N N . ALA A 1 398 ? -21.648 -13.482 11.746 1.00 93.75 398 ALA A N 1
ATOM 3149 C CA . ALA A 1 398 ? -23.012 -13.891 11.417 1.00 93.75 398 ALA A CA 1
ATOM 3150 C C . ALA A 1 398 ? -23.318 -13.709 9.923 1.00 93.75 398 ALA A C 1
ATOM 3152 O O . ALA A 1 398 ? -23.784 -14.644 9.268 1.00 93.75 398 ALA A O 1
ATOM 3153 N N . ARG A 1 399 ? -22.984 -12.541 9.356 1.00 94.75 399 ARG A N 1
ATOM 3154 C CA . ARG A 1 399 ? -23.132 -12.272 7.917 1.00 94.75 399 ARG A CA 1
ATOM 3155 C C . ARG A 1 399 ? -22.274 -13.211 7.073 1.00 94.75 399 ARG A C 1
ATOM 3157 O O . ARG A 1 399 ? -22.750 -13.719 6.061 1.00 94.75 399 ARG A O 1
ATOM 3164 N N . SER A 1 400 ? -21.016 -13.424 7.458 1.00 93.31 400 SER A N 1
ATOM 3165 C CA . SER A 1 400 ? -20.102 -14.308 6.729 1.00 93.31 400 SER A CA 1
ATOM 3166 C C . SER A 1 400 ? -20.653 -15.730 6.661 1.00 93.31 400 SER A C 1
ATOM 3168 O O . SER A 1 400 ? -20.843 -16.236 5.559 1.00 93.31 400 SER A O 1
ATOM 3170 N N . MET A 1 401 ? -21.011 -16.315 7.808 1.00 91.19 401 MET A N 1
ATOM 3171 C CA . MET A 1 401 ? -21.565 -17.669 7.906 1.00 91.19 401 MET A CA 1
ATOM 3172 C C . MET A 1 401 ? -22.889 -17.828 7.156 1.00 91.19 401 MET A C 1
ATOM 3174 O O . MET A 1 401 ? -23.150 -18.887 6.588 1.00 91.19 401 MET A O 1
ATOM 3178 N N . HIS A 1 402 ? -23.725 -16.787 7.144 1.00 90.94 402 HIS A N 1
ATOM 3179 C CA . HIS A 1 402 ? -24.965 -16.787 6.374 1.00 90.94 402 HIS A CA 1
ATOM 3180 C C . HIS A 1 402 ? -24.692 -16.833 4.863 1.00 90.94 402 HIS A C 1
ATOM 3182 O O . HIS A 1 402 ? -25.254 -17.669 4.163 1.00 90.94 402 HIS A O 1
ATOM 3188 N N . VAL A 1 403 ? -23.798 -15.974 4.362 1.00 92.50 403 VAL A N 1
ATOM 3189 C CA . VAL A 1 403 ? -23.494 -15.866 2.923 1.00 92.50 403 VAL A CA 1
ATOM 3190 C C . VAL A 1 403 ? -22.725 -17.081 2.399 1.00 92.50 403 VAL A C 1
ATOM 3192 O O . VAL A 1 403 ? -22.961 -17.507 1.272 1.00 92.50 403 VAL A O 1
ATOM 3195 N N . THR A 1 404 ? -21.805 -17.643 3.185 1.00 89.00 404 THR A N 1
ATOM 3196 C CA . THR A 1 404 ? -21.012 -18.817 2.778 1.00 89.00 404 THR A CA 1
ATOM 3197 C C . THR A 1 404 ? -21.707 -20.146 3.073 1.00 89.00 404 THR A C 1
ATOM 3199 O O . THR A 1 404 ? -21.200 -21.193 2.679 1.00 89.00 404 THR A O 1
ATOM 3202 N N . GLY A 1 405 ? -22.853 -20.124 3.761 1.00 84.38 405 GLY A N 1
ATOM 3203 C CA . GLY A 1 405 ? -23.611 -21.322 4.118 1.00 84.38 405 GLY A CA 1
ATOM 3204 C C . GLY A 1 405 ? -22.959 -22.189 5.200 1.00 84.38 405 GLY A C 1
ATOM 3205 O O . GLY A 1 405 ? -23.370 -23.328 5.384 1.00 84.38 405 GLY A O 1
ATOM 3206 N N . THR A 1 406 ? -21.964 -21.682 5.937 1.00 81.94 406 THR A N 1
ATOM 3207 C CA . THR A 1 406 ? -21.235 -22.459 6.962 1.00 81.94 406 THR A CA 1
ATOM 3208 C C . THR A 1 406 ? -21.920 -22.484 8.329 1.00 81.94 406 THR A C 1
ATOM 3210 O O . THR A 1 406 ? -21.425 -23.123 9.255 1.00 81.94 406 THR A O 1
ATOM 3213 N N . GLY A 1 407 ? -23.055 -21.794 8.478 1.00 72.94 407 GLY A N 1
ATOM 3214 C CA . GLY A 1 407 ? -23.774 -21.673 9.749 1.00 72.94 407 GLY A CA 1
ATOM 3215 C C . GLY A 1 407 ? -24.970 -22.603 9.960 1.00 72.94 407 GLY A C 1
ATOM 3216 O O . GLY A 1 407 ? -25.612 -22.490 11.002 1.00 72.94 407 GLY A O 1
ATOM 3217 N N . SER A 1 408 ? -25.294 -23.479 9.004 1.00 74.12 408 SER A N 1
ATOM 3218 C CA . SER A 1 408 ? -26.404 -24.442 9.106 1.00 74.12 408 SER A CA 1
ATOM 3219 C C . SER A 1 408 ? -26.021 -25.747 9.810 1.00 74.12 408 SER A C 1
ATOM 3221 O O . SER A 1 408 ? -26.879 -26.373 10.425 1.00 74.12 408 SER A O 1
ATOM 3223 N N . ASP A 1 409 ? -24.749 -26.143 9.740 1.0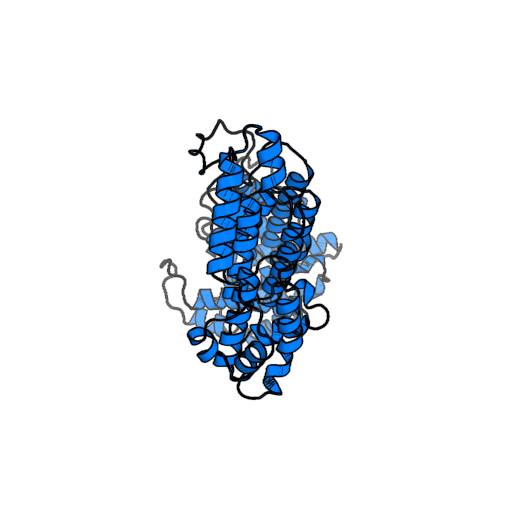0 75.94 409 ASP A N 1
ATOM 3224 C CA . ASP A 1 409 ? -24.234 -27.385 10.317 1.00 75.94 409 ASP A CA 1
ATOM 3225 C C . ASP A 1 409 ? -23.340 -27.102 11.550 1.00 75.94 409 ASP A C 1
ATOM 3227 O O . ASP A 1 409 ? -22.381 -26.324 11.449 1.00 75.94 409 ASP A O 1
ATOM 3231 N N . PRO A 1 410 ? -23.605 -27.735 12.713 1.00 70.75 410 PRO A N 1
ATOM 3232 C CA . PRO A 1 410 ? -22.803 -27.585 13.929 1.00 70.75 410 PRO A CA 1
ATOM 3233 C C . PRO A 1 410 ? -21.312 -27.897 13.756 1.00 70.75 410 PRO A C 1
ATOM 3235 O O . PRO A 1 410 ? -20.483 -27.300 14.451 1.00 70.75 410 PRO A O 1
ATOM 3238 N N . LEU A 1 411 ? -20.956 -28.817 12.849 1.00 71.31 411 LEU A N 1
ATOM 3239 C CA . LEU A 1 411 ? -19.559 -29.168 12.580 1.00 71.31 411 LEU A CA 1
ATOM 3240 C C . LEU A 1 411 ? -18.841 -28.007 11.876 1.00 71.31 411 LEU A C 1
ATOM 3242 O O . LEU A 1 411 ? -17.768 -27.569 12.300 1.00 71.31 411 LEU A O 1
ATOM 3246 N N . SER A 1 412 ? -19.493 -27.458 10.852 1.00 68.62 412 SER A N 1
ATOM 3247 C CA . SER A 1 412 ? -19.007 -26.348 10.028 1.00 68.62 412 SER A CA 1
ATOM 3248 C C . SER A 1 412 ? -18.910 -25.017 10.789 1.00 68.62 412 SER A C 1
ATOM 3250 O O . SER A 1 412 ? -18.047 -24.195 10.483 1.00 68.62 412 SER A O 1
ATOM 3252 N N . GLY A 1 413 ? -19.738 -24.817 11.820 1.00 68.88 413 GLY A N 1
ATOM 3253 C CA . GLY A 1 413 ? -19.713 -23.632 12.687 1.00 68.88 413 GLY A CA 1
ATOM 3254 C C . GLY A 1 413 ? -18.777 -23.724 13.900 1.00 68.88 413 GLY A C 1
ATOM 3255 O O . GLY A 1 413 ? -18.664 -22.764 14.658 1.00 68.88 413 GLY A O 1
ATOM 3256 N N . SER A 1 414 ? -18.094 -24.853 14.115 1.00 77.44 414 SER A N 1
ATOM 3257 C CA . SER A 1 414 ? -17.274 -25.080 15.319 1.00 77.44 414 SER A CA 1
ATOM 3258 C C . SER A 1 414 ? -16.073 -24.135 15.456 1.00 77.44 414 SER A C 1
ATOM 3260 O O . SER A 1 414 ? -15.669 -23.827 16.578 1.00 77.44 414 SER A O 1
ATOM 3262 N N . TRP A 1 415 ? -15.551 -23.616 14.339 1.00 83.19 415 TRP A N 1
ATOM 3263 C CA . TRP A 1 415 ? -14.359 -22.763 14.316 1.00 83.19 415 TRP A CA 1
ATOM 3264 C C . TRP A 1 415 ? -14.527 -21.443 15.077 1.00 83.19 415 TRP A C 1
ATOM 3266 O O . TRP A 1 415 ? -13.534 -20.882 15.507 1.00 83.19 415 TRP A O 1
ATOM 3276 N N . CYS A 1 416 ? -15.744 -20.921 15.261 1.00 86.50 416 CYS A N 1
ATOM 3277 C CA . CYS A 1 416 ? -15.936 -19.635 15.939 1.00 86.50 416 CYS A CA 1
ATOM 3278 C C . CYS A 1 416 ? -16.198 -19.766 17.448 1.00 86.50 416 CYS A C 1
ATOM 3280 O O . CYS A 1 416 ? -16.188 -18.754 18.144 1.00 86.50 416 CYS A O 1
ATOM 3282 N N . LYS A 1 417 ? -16.393 -20.980 17.987 1.00 86.19 417 LYS A N 1
ATOM 3283 C CA . LYS A 1 417 ? -16.787 -21.183 19.396 1.00 86.19 417 LYS A CA 1
ATOM 3284 C C . LYS A 1 417 ? -15.775 -20.616 20.392 1.00 86.19 417 LYS A C 1
ATOM 3286 O O . LYS A 1 417 ? -16.159 -19.937 21.336 1.00 86.19 417 LYS A O 1
ATOM 3291 N N . GLU A 1 418 ? -14.487 -20.868 20.177 1.00 87.06 418 GLU A N 1
ATOM 3292 C CA . GLU A 1 418 ? -13.416 -20.399 21.069 1.00 87.06 418 GLU A CA 1
ATOM 3293 C C . GLU A 1 418 ? -13.284 -18.868 21.048 1.00 87.06 418 GLU A C 1
ATOM 3295 O O . GLU A 1 418 ? -13.142 -18.224 22.092 1.00 87.06 418 GLU A O 1
ATOM 3300 N N . LEU A 1 419 ? -13.437 -18.275 19.860 1.00 88.81 419 LEU A N 1
ATOM 3301 C CA . LEU A 1 419 ? -13.469 -16.829 19.675 1.00 88.81 419 LEU A CA 1
ATOM 3302 C C . LEU A 1 419 ? -14.677 -16.198 20.384 1.00 88.81 419 LEU A C 1
ATOM 3304 O O . LEU A 1 419 ? -14.516 -15.228 21.118 1.00 88.81 419 LEU A O 1
ATOM 3308 N N . LEU A 1 420 ? -15.876 -16.766 20.218 1.00 90.88 420 LEU A N 1
ATOM 3309 C CA . LEU A 1 420 ? -17.099 -16.283 20.869 1.00 90.88 420 LEU A CA 1
ATOM 3310 C C . LEU A 1 420 ? -17.033 -16.415 22.394 1.00 90.88 420 LEU A C 1
ATOM 3312 O O . LEU A 1 420 ? -17.444 -15.498 23.101 1.00 90.88 420 LEU A O 1
ATOM 3316 N N . ASN A 1 421 ? -16.467 -17.510 22.905 1.00 90.88 421 ASN A N 1
ATOM 3317 C CA . ASN A 1 421 ? -16.207 -17.672 24.336 1.00 90.88 421 ASN A CA 1
ATOM 3318 C C . ASN A 1 421 ? -15.267 -16.580 24.855 1.00 90.88 421 ASN A C 1
ATOM 3320 O O . ASN A 1 421 ? -15.538 -15.987 25.893 1.00 90.88 421 ASN A O 1
ATOM 3324 N N . THR A 1 422 ? -14.199 -16.272 24.115 1.00 90.88 422 THR A N 1
ATOM 3325 C CA . THR A 1 422 ? -13.263 -15.196 24.479 1.00 90.88 422 THR A CA 1
ATOM 3326 C C . THR A 1 422 ? -13.958 -13.829 24.478 1.00 90.88 422 THR A C 1
ATOM 3328 O O . THR A 1 422 ? -13.769 -13.039 25.399 1.00 90.88 422 THR A O 1
ATOM 3331 N N . ILE A 1 423 ? -14.825 -13.563 23.494 1.00 92.31 423 ILE A N 1
ATOM 3332 C CA . ILE A 1 423 ? -15.644 -12.342 23.446 1.00 92.31 423 ILE A CA 1
ATOM 3333 C C . ILE A 1 423 ? -16.559 -12.238 24.675 1.00 92.31 423 ILE A C 1
ATOM 3335 O O . ILE A 1 423 ? -16.656 -11.169 25.272 1.00 92.31 423 ILE A O 1
ATOM 3339 N N . MET A 1 424 ? -17.210 -13.334 25.072 1.00 91.56 424 MET A N 1
ATOM 3340 C CA . MET A 1 424 ? -18.080 -13.366 26.255 1.00 91.56 424 MET A CA 1
ATOM 3341 C C . MET A 1 424 ? -17.326 -13.229 27.575 1.00 91.56 424 MET A C 1
ATOM 3343 O O . MET A 1 424 ? -17.879 -12.679 28.522 1.00 91.56 424 MET A O 1
ATOM 3347 N N . GLN A 1 425 ? -16.077 -13.693 27.637 1.00 91.19 425 GLN A N 1
ATOM 3348 C CA . GLN A 1 425 ? -15.216 -13.508 28.805 1.00 91.19 425 GLN A CA 1
ATOM 3349 C C . GLN A 1 425 ? -14.781 -12.050 28.977 1.00 91.19 425 GLN A C 1
ATOM 3351 O O . GLN A 1 425 ? -14.776 -11.561 30.102 1.00 91.19 425 GLN A O 1
ATOM 3356 N N . ASN A 1 426 ? -14.431 -11.366 27.884 1.00 89.81 426 ASN A N 1
ATOM 3357 C CA . ASN A 1 426 ? -13.967 -9.978 27.940 1.00 89.81 426 ASN A CA 1
ATOM 3358 C C . ASN A 1 426 ? -15.131 -8.985 28.076 1.00 89.81 426 ASN A C 1
ATOM 3360 O O . ASN A 1 426 ? -15.123 -8.130 28.952 1.00 89.81 426 ASN A O 1
ATOM 3364 N N . THR A 1 427 ? -16.146 -9.106 27.216 1.00 91.69 427 THR A N 1
ATOM 3365 C CA . THR A 1 427 ? -17.273 -8.163 27.134 1.00 91.69 427 THR A CA 1
ATOM 3366 C C . THR A 1 427 ? -18.599 -8.935 27.124 1.00 91.69 427 THR A C 1
ATOM 3368 O O . THR A 1 427 ? -19.164 -9.176 26.045 1.00 91.69 427 THR A O 1
ATOM 3371 N N . PRO A 1 428 ? -19.093 -9.389 28.290 1.00 91.38 428 PRO A N 1
ATOM 3372 C CA . PRO A 1 428 ? -20.327 -10.163 28.384 1.00 91.38 428 PRO A CA 1
ATOM 3373 C C . PRO A 1 428 ? -21.531 -9.313 27.955 1.00 91.38 428 PRO A C 1
ATOM 3375 O O . PRO A 1 428 ? -21.848 -8.308 28.584 1.00 91.38 428 PRO A O 1
ATOM 3378 N N . HIS A 1 429 ? -22.240 -9.733 26.903 1.00 92.31 429 HIS A N 1
ATOM 3379 C CA . HIS A 1 429 ? -23.368 -8.980 26.351 1.00 92.31 429 HIS A CA 1
ATOM 3380 C C . HIS A 1 429 ? -24.502 -9.873 25.846 1.00 92.31 429 HIS A C 1
ATOM 3382 O O . HIS A 1 429 ? -24.333 -11.062 25.593 1.00 92.31 429 HIS A O 1
ATOM 3388 N N . ASN A 1 430 ? -25.674 -9.265 25.647 1.00 91.31 430 ASN A N 1
ATOM 3389 C CA . ASN A 1 430 ? -26.850 -9.926 25.081 1.00 91.31 430 ASN A CA 1
ATOM 3390 C C . ASN A 1 430 ? -27.265 -9.316 23.739 1.00 91.31 430 ASN A C 1
ATOM 3392 O O . ASN A 1 430 ? -27.081 -8.120 23.484 1.00 91.31 430 ASN A O 1
ATOM 3396 N N . TRP A 1 431 ? -27.944 -10.120 22.924 1.00 92.94 431 TRP A N 1
ATOM 3397 C CA . TRP A 1 431 ? -28.588 -9.686 21.686 1.00 92.94 431 TRP A CA 1
ATOM 3398 C C . TRP A 1 431 ? -30.100 -9.536 21.859 1.00 92.94 431 TRP A C 1
ATOM 3400 O O . TRP A 1 431 ? -30.731 -10.221 22.665 1.00 92.94 431 TRP A O 1
ATOM 3410 N N . ALA A 1 432 ? -30.695 -8.602 21.118 1.00 91.88 432 ALA A N 1
ATOM 3411 C CA . ALA A 1 432 ? -32.144 -8.477 21.056 1.00 91.88 432 ALA A CA 1
ATOM 3412 C C . ALA A 1 432 ? -32.739 -9.622 20.221 1.00 91.88 432 ALA A C 1
ATOM 3414 O O . ALA A 1 432 ? -32.128 -10.062 19.247 1.00 91.88 432 ALA A O 1
ATOM 3415 N N . ASN A 1 433 ? -33.954 -10.066 20.562 1.00 89.94 433 ASN A N 1
ATOM 3416 C CA . ASN A 1 433 ? -34.585 -11.224 19.914 1.00 89.94 433 ASN A CA 1
ATOM 3417 C C . ASN A 1 433 ? -34.702 -11.065 18.390 1.00 89.94 433 ASN A C 1
ATOM 3419 O O . ASN A 1 433 ? -34.437 -12.013 17.663 1.00 89.94 433 ASN A O 1
ATOM 3423 N N . HIS A 1 434 ? -35.039 -9.867 17.900 1.00 93.25 434 HIS A N 1
ATOM 3424 C CA . HIS A 1 434 ? -35.158 -9.605 16.461 1.00 93.25 434 HIS A CA 1
ATOM 3425 C C . HIS A 1 434 ? -33.812 -9.737 15.724 1.00 93.25 434 HIS A C 1
ATOM 3427 O O . HIS A 1 434 ? -33.765 -10.206 14.590 1.00 93.25 434 HIS A O 1
ATOM 3433 N N . THR A 1 435 ? -32.703 -9.362 16.371 1.00 93.94 435 THR A N 1
ATOM 3434 C CA . THR A 1 435 ? -31.354 -9.521 15.812 1.00 93.94 435 THR A CA 1
ATOM 3435 C C . THR A 1 435 ? -30.937 -10.987 15.835 1.00 93.94 435 THR A C 1
ATOM 3437 O O . THR A 1 435 ? -30.472 -11.511 14.830 1.00 93.94 435 THR A O 1
ATOM 3440 N N . LEU A 1 436 ? -31.165 -11.663 16.965 1.00 91.81 436 LEU A N 1
ATOM 3441 C CA . LEU A 1 436 ? -30.803 -13.064 17.168 1.00 91.81 436 LEU A CA 1
ATOM 3442 C C . LEU A 1 436 ? -31.541 -14.002 16.197 1.00 91.81 436 LEU A C 1
ATOM 3444 O O . LEU A 1 436 ? -30.955 -14.948 15.686 1.00 91.81 436 LEU A O 1
ATOM 3448 N N . GLN A 1 437 ? -32.806 -13.704 15.884 1.00 91.75 437 GLN A N 1
ATOM 3449 C CA . GLN A 1 437 ? -33.590 -14.428 14.874 1.00 91.75 437 GLN A CA 1
ATOM 3450 C C . GLN A 1 437 ? -32.980 -14.359 13.468 1.00 91.75 437 GLN A C 1
ATOM 3452 O O . GLN A 1 437 ? -33.238 -15.237 12.652 1.00 91.75 437 GLN A O 1
ATOM 3457 N N . SER A 1 438 ? -32.172 -13.333 13.189 1.00 92.94 438 SER A N 1
ATOM 3458 C CA . SER A 1 438 ? -31.480 -13.173 11.907 1.00 92.94 438 SER A CA 1
ATOM 3459 C C . SER A 1 438 ? -30.113 -13.869 11.879 1.00 92.94 438 SER A C 1
ATOM 3461 O O . SER A 1 438 ? -29.458 -13.891 10.838 1.00 92.94 438 SER A O 1
ATOM 3463 N N . PHE A 1 439 ? -29.644 -14.409 13.009 1.00 93.81 439 PHE A N 1
ATOM 3464 C CA . PHE A 1 439 ? -28.359 -15.099 13.075 1.00 93.81 439 PHE A CA 1
ATOM 3465 C C . PHE A 1 439 ? -28.473 -16.536 12.550 1.00 93.81 439 PHE A C 1
ATOM 3467 O O . PHE A 1 439 ? -29.518 -17.173 12.698 1.00 93.81 439 PHE A O 1
ATOM 3474 N N . PRO A 1 440 ? -27.384 -17.091 11.989 1.00 92.31 440 PRO A N 1
ATOM 3475 C CA . PRO A 1 440 ? -27.294 -18.518 11.717 1.00 92.31 440 PRO A CA 1
ATOM 3476 C C . PRO A 1 440 ? -27.593 -19.370 12.968 1.00 92.31 440 PRO A C 1
ATOM 3478 O O . PRO A 1 440 ? -27.208 -18.962 14.071 1.00 92.31 440 PRO A O 1
ATOM 3481 N N . PRO A 1 441 ? -28.207 -20.562 12.813 1.00 89.88 441 PRO A N 1
ATOM 3482 C CA . PRO A 1 441 ? -28.617 -21.424 13.927 1.00 89.88 441 PRO A CA 1
ATOM 3483 C C . PRO A 1 441 ? -27.535 -21.646 14.991 1.00 89.88 441 PRO A C 1
ATOM 3485 O O . PRO A 1 441 ? -27.799 -21.455 16.174 1.00 89.88 441 PRO A O 1
ATOM 3488 N N . VAL A 1 442 ? -26.296 -21.930 14.572 1.00 89.25 442 VAL A N 1
ATOM 3489 C CA . VAL A 1 442 ? -25.166 -22.181 15.488 1.00 89.25 442 VAL A CA 1
ATOM 3490 C C . VAL A 1 442 ? -24.871 -20.985 16.406 1.00 89.25 442 VAL A C 1
ATOM 3492 O O . VAL A 1 442 ? -24.567 -21.170 17.584 1.00 89.25 442 VAL A O 1
ATOM 3495 N N . LEU A 1 443 ? -24.972 -19.752 15.895 1.00 90.56 443 LEU A N 1
ATOM 3496 C CA . LEU A 1 443 ? -24.759 -18.545 16.702 1.00 90.56 443 LEU A CA 1
ATOM 3497 C C . LEU A 1 443 ? -25.955 -18.261 17.612 1.00 90.56 443 LEU A C 1
ATOM 3499 O O . LEU A 1 443 ? -25.774 -17.853 18.757 1.00 90.56 443 LEU A O 1
ATOM 3503 N N . ASN A 1 444 ? -27.172 -18.481 17.110 1.00 90.31 444 ASN A N 1
ATOM 3504 C CA . ASN A 1 444 ? -28.395 -18.303 17.886 1.00 90.31 444 ASN A CA 1
ATOM 3505 C C . ASN A 1 444 ? -28.393 -19.223 19.121 1.00 90.31 444 ASN A C 1
ATOM 3507 O O . ASN A 1 444 ? -28.541 -18.744 20.243 1.00 90.31 444 ASN A O 1
ATOM 3511 N N . GLU A 1 445 ? -28.108 -20.514 18.933 1.00 90.19 445 GLU A N 1
ATOM 3512 C CA . GLU A 1 445 ? -27.985 -21.484 20.028 1.00 90.19 445 GLU A CA 1
ATOM 3513 C C . GLU A 1 445 ? -26.898 -21.091 21.037 1.00 90.19 445 GLU A C 1
ATOM 3515 O O . GLU A 1 445 ? -27.136 -21.128 22.245 1.00 90.19 445 GLU A O 1
ATOM 3520 N N . PHE A 1 446 ? -25.727 -20.653 20.560 1.00 91.12 446 PHE A N 1
ATOM 3521 C CA . PHE A 1 446 ? -24.627 -20.230 21.428 1.00 91.12 446 PHE A CA 1
ATOM 3522 C C . PHE A 1 446 ? -25.028 -19.086 22.374 1.00 91.12 446 PHE A C 1
ATOM 3524 O O . PHE A 1 446 ? -24.775 -19.161 23.578 1.00 91.12 446 PHE A O 1
ATOM 3531 N N . PHE A 1 447 ? -25.667 -18.033 21.854 1.00 91.62 447 PHE A N 1
ATOM 3532 C CA . PHE A 1 447 ? -26.071 -16.877 22.663 1.00 91.62 447 PHE A CA 1
ATOM 3533 C C . PHE A 1 447 ? -27.318 -17.139 23.521 1.00 91.62 447 PHE A C 1
ATOM 3535 O O . PHE A 1 447 ? -27.512 -16.449 24.519 1.00 91.62 447 PHE A O 1
ATOM 3542 N N . GLN A 1 448 ? -28.145 -18.136 23.187 1.00 89.31 448 GLN A N 1
ATOM 3543 C CA . GLN A 1 448 ? -29.212 -18.599 24.084 1.00 89.31 448 GLN A CA 1
ATOM 3544 C C . GLN A 1 448 ? -28.653 -19.346 25.300 1.00 89.31 448 GLN A C 1
ATOM 3546 O O . GLN A 1 448 ? -29.175 -19.193 26.402 1.00 89.31 448 GLN A O 1
ATOM 3551 N N . GLN A 1 449 ? -27.589 -20.133 25.113 1.00 88.12 449 GLN A N 1
ATOM 3552 C CA . GLN A 1 449 ? -26.935 -20.874 26.196 1.00 88.12 449 GLN A CA 1
ATOM 3553 C C . GLN A 1 449 ? -26.095 -19.964 27.106 1.00 88.12 449 GLN A C 1
ATOM 3555 O O . GLN A 1 449 ? -26.039 -20.188 28.312 1.00 88.12 449 GLN A O 1
ATOM 3560 N N . ASN A 1 450 ? -25.476 -18.920 26.545 1.00 87.00 450 ASN A N 1
ATOM 3561 C CA . ASN A 1 450 ? -24.596 -17.989 27.260 1.00 87.00 450 ASN A CA 1
ATOM 3562 C C . ASN A 1 450 ? -25.276 -16.635 27.527 1.00 87.00 450 ASN A C 1
ATOM 3564 O O . ASN A 1 450 ? -24.754 -15.582 27.164 1.00 87.00 450 ASN A O 1
ATOM 3568 N N . SER A 1 451 ? -26.465 -16.645 28.135 1.00 84.69 451 SER A N 1
ATOM 3569 C CA . SER A 1 451 ? -27.188 -15.406 28.440 1.00 84.69 451 SER A CA 1
ATOM 3570 C C . SER A 1 451 ? -26.593 -14.677 29.646 1.00 84.69 451 SER A C 1
ATOM 3572 O O . SER A 1 451 ? -26.397 -15.278 30.705 1.00 84.69 451 SER A O 1
ATOM 3574 N N . VAL A 1 452 ? -26.402 -13.366 29.527 1.00 87.00 452 VAL A N 1
ATOM 3575 C CA . VAL A 1 452 ? -25.917 -12.516 30.623 1.00 87.00 452 VAL A CA 1
ATOM 3576 C C . VAL A 1 452 ? -27.113 -11.936 31.395 1.00 87.00 452 VAL A C 1
ATOM 3578 O O . VAL A 1 452 ? -28.094 -11.520 30.769 1.00 87.00 452 VAL A O 1
ATOM 3581 N N . PRO A 1 453 ? -27.089 -11.859 32.737 1.00 82.31 453 PRO A N 1
ATOM 3582 C CA . PRO A 1 453 ? -28.151 -11.203 33.495 1.00 82.31 453 PRO A CA 1
ATOM 3583 C C . PRO A 1 453 ? -28.304 -9.736 33.068 1.00 82.31 453 PRO A C 1
ATOM 3585 O O . PRO A 1 453 ? -27.339 -8.977 33.060 1.00 82.31 453 PRO A O 1
ATOM 3588 N N . LYS A 1 454 ? -29.520 -9.312 32.706 1.00 76.06 454 LYS A N 1
ATOM 3589 C CA . LYS A 1 454 ? -29.784 -7.905 32.367 1.00 76.06 454 LYS A CA 1
ATOM 3590 C C . LYS A 1 454 ? -29.933 -7.081 33.642 1.00 76.06 454 LYS A C 1
ATOM 3592 O O . LYS A 1 454 ? -30.707 -7.452 34.524 1.00 76.06 454 LYS A O 1
ATOM 3597 N N . ALA A 1 455 ? -29.260 -5.932 33.699 1.00 75.12 455 ALA A N 1
ATOM 3598 C CA . ALA A 1 455 ? -29.470 -4.955 34.760 1.00 75.12 455 ALA A CA 1
ATOM 3599 C C . ALA A 1 455 ? -30.949 -4.529 34.809 1.00 75.12 455 ALA A C 1
ATOM 3601 O O . ALA A 1 455 ? -31.568 -4.231 33.782 1.00 75.12 455 ALA A O 1
ATOM 3602 N N . ASN A 1 456 ? -31.537 -4.514 36.007 1.00 86.50 456 ASN A N 1
ATOM 3603 C CA . ASN A 1 456 ? -32.934 -4.135 36.175 1.00 86.50 456 ASN A CA 1
ATOM 3604 C C . ASN A 1 456 ? -33.090 -2.624 35.947 1.00 86.50 456 ASN A C 1
ATOM 3606 O O . ASN A 1 456 ? -32.480 -1.812 36.642 1.00 86.50 456 ASN A O 1
ATOM 3610 N N . LYS A 1 457 ? -33.965 -2.235 35.012 1.00 88.69 457 LYS A N 1
ATOM 3611 C CA . LYS A 1 457 ? -34.241 -0.828 34.680 1.00 88.69 457 LYS A CA 1
ATOM 3612 C C . LYS A 1 457 ? -34.626 0.010 35.905 1.00 88.69 457 LYS A C 1
ATOM 3614 O O . LYS A 1 457 ? -34.249 1.175 35.985 1.00 88.69 457 LYS A O 1
ATOM 3619 N N . GLN A 1 458 ? -35.364 -0.567 36.856 1.00 90.00 458 GLN A N 1
ATOM 3620 C CA . GLN A 1 458 ? -35.733 0.128 38.093 1.00 90.00 458 GLN A CA 1
ATOM 3621 C C . GLN A 1 458 ? -34.527 0.341 39.013 1.00 90.00 458 GLN A C 1
ATOM 3623 O O . GLN A 1 458 ? -34.409 1.407 39.607 1.00 90.00 458 GLN A O 1
ATOM 3628 N N . GLN A 1 459 ? -33.622 -0.639 39.097 1.00 90.69 459 GLN A N 1
ATOM 3629 C CA . GLN A 1 459 ? -32.392 -0.520 39.884 1.00 90.69 459 GLN A CA 1
ATOM 3630 C C . GLN A 1 459 ? -31.452 0.521 39.277 1.00 90.69 459 GLN A C 1
ATOM 3632 O O . GLN A 1 459 ? -30.967 1.372 40.010 1.00 90.69 459 GLN A O 1
ATOM 3637 N N . LEU A 1 460 ? -31.272 0.521 37.951 1.00 91.44 460 LEU A N 1
ATOM 3638 C CA . LEU A 1 460 ? -30.470 1.539 37.266 1.00 91.44 460 LEU A CA 1
ATOM 3639 C C . LEU A 1 460 ? -31.037 2.943 37.501 1.00 91.44 460 LEU A C 1
ATOM 3641 O O . LEU A 1 460 ? -30.299 3.852 37.861 1.00 91.44 460 LEU A O 1
ATOM 3645 N N . LYS A 1 461 ? -32.359 3.115 37.353 1.00 93.19 461 LYS A N 1
ATOM 3646 C CA . LYS A 1 461 ? -33.016 4.399 37.632 1.00 93.19 461 LYS A CA 1
ATOM 3647 C C . LYS A 1 461 ? -32.775 4.845 39.077 1.00 93.19 461 LYS A C 1
ATOM 3649 O O . LYS A 1 461 ? -32.416 5.996 39.296 1.00 93.19 461 LYS A O 1
ATOM 3654 N N . LYS A 1 462 ? -32.959 3.940 40.042 1.00 94.19 462 LYS A N 1
ATOM 3655 C CA . LYS A 1 462 ? -32.747 4.228 41.463 1.00 94.19 462 LYS A CA 1
ATOM 3656 C C . LYS A 1 462 ? -31.292 4.624 41.747 1.00 94.19 462 LYS A C 1
ATOM 3658 O O . LYS A 1 462 ? -31.084 5.637 42.397 1.00 94.19 462 LYS A O 1
ATOM 3663 N N . ALA A 1 463 ? -30.318 3.892 41.204 1.00 91.44 463 ALA A N 1
ATOM 3664 C CA . ALA A 1 463 ? -28.896 4.190 41.369 1.00 91.44 463 ALA A CA 1
ATOM 3665 C C . ALA A 1 463 ? -28.522 5.565 40.791 1.00 91.44 463 ALA A C 1
ATOM 3667 O O . ALA A 1 463 ? -27.858 6.349 41.455 1.00 91.44 463 ALA A O 1
ATOM 3668 N N . VAL A 1 464 ? -29.012 5.902 39.592 1.00 94.12 464 VAL A N 1
ATOM 3669 C CA . VAL A 1 464 ? -28.772 7.222 38.981 1.00 94.12 464 VAL A CA 1
ATOM 3670 C C . VAL A 1 464 ? -29.396 8.347 39.813 1.00 94.12 464 VAL A C 1
ATOM 3672 O O . VAL A 1 464 ? -28.772 9.388 40.000 1.00 94.12 464 VAL A O 1
ATOM 3675 N N . GLU A 1 465 ? -30.614 8.159 40.330 1.00 94.69 465 GLU A N 1
ATOM 3676 C CA . GLU A 1 465 ? -31.258 9.151 41.200 1.00 94.69 465 GLU A CA 1
ATOM 3677 C C . GLU A 1 465 ? -30.530 9.321 42.542 1.00 94.69 465 GLU A C 1
ATOM 3679 O O . GLU A 1 465 ? -30.465 10.438 43.054 1.00 94.69 465 GLU A O 1
ATOM 3684 N N . GLU A 1 466 ? -29.996 8.241 43.117 1.00 93.94 466 GLU A N 1
ATOM 3685 C CA . GLU A 1 466 ? -29.202 8.270 44.351 1.00 93.94 466 GLU A CA 1
ATOM 3686 C C . GLU A 1 466 ? -27.861 8.982 44.133 1.00 93.94 466 GLU A C 1
ATOM 3688 O O . GLU A 1 466 ? -27.557 9.928 44.859 1.00 93.94 466 GLU A O 1
ATOM 3693 N N . GLU A 1 467 ? -27.120 8.628 43.081 1.00 92.94 467 GLU A N 1
ATOM 3694 C CA . GLU A 1 467 ? -25.858 9.293 42.733 1.00 92.94 467 GLU A CA 1
ATOM 3695 C C . GLU A 1 467 ? -26.053 10.775 42.387 1.00 92.94 467 GLU A C 1
ATOM 3697 O O . GLU A 1 467 ? -25.258 11.621 42.795 1.00 92.94 467 GLU A O 1
ATOM 3702 N N . TYR A 1 468 ? -27.151 11.138 41.716 1.00 93.94 468 TYR A N 1
ATOM 3703 C CA . TYR A 1 468 ? -27.470 12.542 41.444 1.00 93.94 468 TYR A CA 1
ATOM 3704 C C . TYR A 1 468 ? -27.755 13.343 42.725 1.00 93.94 468 TYR A C 1
ATOM 3706 O O . TYR A 1 468 ? -27.339 14.498 42.842 1.00 93.94 468 TYR A O 1
ATOM 3714 N N . ARG A 1 469 ? -28.439 12.748 43.714 1.00 94.00 469 ARG A N 1
ATOM 3715 C CA . ARG A 1 469 ? -28.641 13.391 45.025 1.00 94.00 469 ARG A CA 1
ATOM 3716 C C . ARG A 1 469 ? -27.324 13.547 45.778 1.00 94.00 469 ARG A C 1
ATOM 3718 O O . ARG A 1 469 ? -27.108 14.603 46.366 1.00 94.00 469 ARG A O 1
ATOM 3725 N N . ASN A 1 470 ? -26.454 12.535 45.726 1.00 90.94 470 ASN A N 1
ATOM 3726 C CA . ASN A 1 470 ? -25.121 12.597 46.322 1.00 90.94 470 ASN A CA 1
ATOM 3727 C C . ASN A 1 470 ? -24.315 13.746 45.706 1.00 90.94 470 ASN A C 1
ATOM 3729 O O . ASN A 1 470 ? -23.853 14.612 46.449 1.00 90.94 470 ASN A O 1
ATOM 3733 N N . TRP A 1 471 ? -24.270 13.836 44.370 1.00 92.50 471 TRP A N 1
ATOM 3734 C CA . TRP A 1 471 ? -23.653 14.952 43.643 1.00 92.50 471 TRP A CA 1
ATOM 3735 C C . TRP A 1 471 ? -24.191 16.307 44.114 1.00 92.50 471 TRP A C 1
ATOM 3737 O O . TRP A 1 471 ? -23.418 17.197 44.454 1.00 92.50 471 TRP A O 1
ATOM 3747 N N . ALA A 1 472 ? -25.518 16.469 44.173 1.00 91.50 472 ALA A N 1
ATOM 3748 C CA . ALA A 1 472 ? -26.152 17.731 44.559 1.00 91.50 472 ALA A CA 1
ATOM 3749 C C . ALA A 1 472 ? -25.896 18.135 46.025 1.00 91.50 472 ALA A C 1
ATOM 3751 O O . ALA A 1 472 ? -26.068 19.302 46.373 1.00 91.50 472 ALA A O 1
ATOM 3752 N N . SER A 1 473 ? -25.520 17.183 46.884 1.00 91.44 473 SER A N 1
ATOM 3753 C CA . SER A 1 473 ? -25.235 17.411 48.307 1.00 91.44 473 SER A CA 1
ATOM 3754 C C . SER A 1 473 ? -23.755 17.660 48.621 1.00 91.44 473 SER A C 1
ATOM 3756 O O . SER A 1 473 ? -23.430 18.143 49.707 1.00 91.44 473 SER A O 1
ATOM 3758 N N . MET A 1 474 ? -22.855 17.332 47.690 1.00 92.50 474 MET A N 1
ATOM 3759 C CA . MET A 1 474 ? -21.417 17.532 47.843 1.00 92.50 474 MET A CA 1
ATOM 3760 C C . MET A 1 474 ? -21.034 18.981 47.518 1.00 92.50 474 MET A C 1
ATOM 3762 O O . MET A 1 474 ? -21.383 19.506 46.468 1.00 92.50 474 MET A O 1
ATOM 3766 N N . ASN A 1 475 ? -20.266 19.615 48.409 1.00 89.69 475 ASN A N 1
ATOM 3767 C CA . ASN A 1 475 ? -19.803 21.001 48.241 1.00 89.69 475 ASN A CA 1
ATOM 3768 C C . ASN A 1 475 ? -18.298 21.110 47.935 1.00 89.69 475 ASN A C 1
ATOM 3770 O O . ASN A 1 475 ? -17.819 22.187 47.591 1.00 89.69 475 ASN A O 1
ATOM 3774 N N . ASN A 1 476 ? -17.539 20.023 48.105 1.00 92.75 476 ASN A N 1
ATOM 3775 C CA . ASN A 1 476 ? -16.092 19.996 47.901 1.00 92.75 476 ASN A CA 1
ATOM 3776 C C . ASN A 1 476 ? -15.764 19.375 46.539 1.00 92.75 476 ASN A C 1
ATOM 3778 O O . ASN A 1 476 ? -16.002 18.188 46.326 1.00 92.75 476 ASN A O 1
ATOM 3782 N N . GLU A 1 477 ? -15.178 20.162 45.638 1.00 90.88 477 GLU A N 1
ATOM 3783 C CA . GLU A 1 477 ? -14.828 19.719 44.283 1.00 90.88 477 GLU A CA 1
ATOM 3784 C C . GLU A 1 477 ? -13.880 18.513 44.271 1.00 90.88 477 GLU A C 1
ATOM 3786 O O . GLU A 1 477 ? -14.035 17.626 43.435 1.00 90.88 477 GLU A O 1
ATOM 3791 N N . ASN A 1 478 ? -12.941 18.429 45.219 1.00 90.75 478 ASN A N 1
ATOM 3792 C CA . ASN A 1 478 ? -12.008 17.302 45.280 1.00 90.75 478 ASN A CA 1
ATOM 3793 C C . ASN A 1 478 ? -12.719 15.988 45.625 1.00 90.75 478 ASN A C 1
ATOM 3795 O O . ASN A 1 478 ? -12.381 14.952 45.058 1.00 90.75 478 ASN A O 1
ATOM 3799 N N . ASP A 1 479 ? -13.717 16.037 46.509 1.00 89.75 479 ASP A N 1
ATOM 3800 C CA . ASP A 1 479 ? -14.486 14.854 46.909 1.00 89.75 479 ASP A CA 1
ATOM 3801 C C . ASP A 1 479 ? -15.430 14.414 45.781 1.00 89.75 479 ASP A C 1
ATOM 3803 O O . ASP A 1 479 ? -15.578 13.219 45.538 1.00 89.75 479 ASP A O 1
ATOM 3807 N N . ILE A 1 480 ? -16.005 15.374 45.042 1.00 90.44 480 ILE A N 1
ATOM 3808 C CA . ILE A 1 480 ? -16.809 15.108 43.840 1.00 90.44 480 ILE A CA 1
ATOM 3809 C C . ILE A 1 480 ? -15.947 14.408 42.789 1.00 90.44 480 ILE A C 1
ATOM 3811 O O . ILE A 1 480 ? -16.303 13.334 42.308 1.00 90.44 480 ILE A O 1
ATOM 3815 N N . ILE A 1 481 ? -14.790 14.982 42.447 1.00 90.81 481 ILE A N 1
ATOM 3816 C CA . ILE A 1 481 ? -13.891 14.386 41.455 1.00 90.81 481 ILE A CA 1
ATOM 3817 C C . ILE A 1 481 ? -13.454 13.000 41.925 1.00 90.81 481 ILE A C 1
ATOM 3819 O O . ILE A 1 481 ? -13.550 12.052 41.153 1.00 90.81 481 ILE A O 1
ATOM 3823 N N . ALA A 1 482 ? -13.029 12.852 43.181 1.00 89.50 482 ALA A N 1
ATOM 3824 C CA . ALA A 1 482 ? -12.583 11.570 43.709 1.00 89.50 482 ALA A CA 1
ATOM 3825 C C . ALA A 1 482 ? -13.686 10.504 43.659 1.00 89.50 482 ALA A C 1
ATOM 3827 O O . ALA A 1 482 ? -13.398 9.404 43.213 1.00 89.50 482 ALA A O 1
ATOM 3828 N N . HIS A 1 483 ? -14.926 10.821 44.051 1.00 89.56 483 HIS A N 1
ATOM 3829 C CA . HIS A 1 483 ? -16.055 9.877 44.064 1.00 89.56 483 HIS A CA 1
ATOM 3830 C C . HIS A 1 483 ? -16.526 9.488 42.656 1.00 89.56 483 HIS A C 1
ATOM 3832 O O . HIS A 1 483 ? -16.736 8.311 42.382 1.00 89.56 483 HIS A O 1
ATOM 3838 N N . PHE A 1 484 ? -16.647 10.453 41.738 1.00 90.25 484 PHE A N 1
ATOM 3839 C CA . PHE A 1 484 ? -17.195 10.214 40.394 1.00 90.25 484 PHE A CA 1
ATOM 3840 C C . PHE A 1 484 ? -16.150 9.815 39.337 1.00 90.25 484 PHE A C 1
ATOM 3842 O O . PHE A 1 484 ? -16.523 9.525 38.201 1.00 90.25 484 PHE A O 1
ATOM 3849 N N . SER A 1 485 ? -14.857 9.788 39.682 1.00 87.69 485 SER A N 1
ATOM 3850 C CA . SER A 1 485 ? -13.780 9.321 38.789 1.00 87.69 485 SER A CA 1
ATOM 3851 C C . SER A 1 485 ? -13.114 8.013 39.231 1.00 87.69 485 SER A C 1
ATOM 3853 O O . SER A 1 485 ? -12.143 7.593 38.598 1.00 87.69 485 SER A O 1
ATOM 3855 N N . VAL A 1 486 ? -13.624 7.349 40.280 1.00 86.25 486 VAL A N 1
ATOM 3856 C CA . VAL A 1 486 ? -13.108 6.039 40.710 1.00 86.25 486 VAL A CA 1
ATOM 3857 C C . VAL A 1 486 ? -13.277 5.015 39.576 1.00 86.25 486 VAL A C 1
ATOM 3859 O O . VAL A 1 486 ? -14.398 4.832 39.097 1.00 86.25 486 VAL A O 1
ATOM 3862 N N . PRO A 1 487 ? -12.203 4.320 39.153 1.00 76.00 487 PRO A N 1
ATOM 3863 C CA . PRO A 1 487 ? -12.312 3.190 38.234 1.00 76.00 487 PRO A CA 1
ATOM 3864 C C . PRO A 1 487 ? -13.129 2.058 38.875 1.00 76.00 487 PRO A C 1
ATOM 3866 O O . PRO A 1 487 ? -12.819 1.644 39.995 1.00 76.00 487 PRO A O 1
ATOM 3869 N N . GLY A 1 488 ? -14.177 1.607 38.180 1.00 61.97 488 GLY A N 1
ATOM 3870 C CA . GLY A 1 488 ? -15.119 0.576 38.637 1.00 61.97 488 GLY A CA 1
ATOM 3871 C C . GLY A 1 488 ? -14.731 -0.851 38.286 1.00 61.97 488 GLY A C 1
ATOM 3872 O O . GLY A 1 488 ? -13.932 -1.035 37.340 1.00 61.97 488 GLY A O 1
#

Sequence (488 aa):
VILAMERSEADNSAPDTEEITNTHWLWLHLSSQLIYFVLFQFASFPNIVMALHSKLAGRDLRKGRDHLMWVLLQFISGSIQRNPLNNFLPMLKLYDLLYPEKEPLQVPDVNKPLCTHQMAITCIWIHLLKKAQTDQVNIQRPIPHTLKVHHDYLQHLVLPNNANLCMGSDYRIALLCNAYSTNTEFFNRPMQALVDTILGSQKGPQQTPVPPLLNNAALANGPTTPLSMSILDSLTVHSKMSLIHAIVTHVIKLAQAKSNMALSLAPALVETYSRLLVYTEIESLGIKGFISQLLPTVFKSHAWGILYTLLEMFSYRMHHIQPHYRVQLLSHLHNLAAVPQTNQTQLHLCVESTALRLITGLGSAEVQPQLSRFMGEPKTLVSAESEELNRALVLTIARSMHVTGTGSDPLSGSWCKELLNTIMQNTPHNWANHTLQSFPPVLNEFFQQNSVPKANKQQLKKAVEEEYRNWASMNNENDIIAHFSVPG

Secondary structure (DSSP, 8-state):
-HHHHHHHHH----TT-----HHHHHHHHHHHHHHHHHHTTSS-HHHHHHHHHHHHTT----TTHHHHHHHHHHHHHHHTTTS-GGGTTHHHHHHHHH----SPPPPP-TTSTTHHHHTHHHHHHHHHHHHHHHTT---S----GGGHHHHHHHHHHHSTT-TT----SSSHHHHHHHHHTT-HHHHHHHHHHHHHHHH--TTS--PPPPPPPSSS-----S---PPPHHHHHTS-HHHHHHHHHHHHHHHHHHHHT--SS--PPPHHHHHHHHHHTT-GGGTTTTHHHIIIIIHHHHHHTT-HHHHHHHHHHHHHH-----HHHHHHHHHHHHHHHT-GGG--HHHHHHHHHHHHHHHHTS-HHHHHHHHGGGTT-GGGTS-SS-HHHHHHHHHHHHHHHHHHTTTSSTTTTGGGHHHHHHHHHHS-----HHHHTTS-HHHHHHHHHTPPPPPPHHHHHHHHHHHHHHHHH---HHHHHHHHT---

Radius of gyration: 29.1 Å; chains: 1; bounding box: 70×62×86 Å

Foldseek 3Di:
DVVLLVVLVVDPPDPPPPDCDPSNVVLLVLLLVVLVCVVVPVDQQLVVLVVVLVVCVVPPRASCVLSVLQSNLLNCLACVVPDDLVSLVSVVSVCVSRPVDLAADDQDDQLDLSSLSVCSNVLSLLSSVVSCVVVVNDPVDHDHNNHVNVNVVLVVCQDPVPVPLADDSGQNLQNQCSNCLVPPVRNVVSLVNLVCQQQPDPPDPDDDFDPDDPDDAQRQPTDQAADDPSNVSSHRPSSLLVNLVVLLVVLLCVLQVPDPHNHAGHNRSLLNLLSSLQRPSNVVSHLVCLLPPRLVSSVVSVVQSSNLSSLVSCLPRHDDDDLLSLQSNLLVLLVVLPDPVLPPPSSNCSSLSSLLSSLLVADLQRLQVRQLVCLVPLVSNEHQADLPSLVSNVVSPQVSCVVVVQQADLVSPVSCLSNVVVSCVRHNDADDPVVLVSGRPNVSVSRVVRDDDDDDPVVVVVVVVVVVVVLVPDDDPVVNCVVVVDDD